Protein AF-A0A916BVR5-F1 (afdb_monomer_lite)

Foldseek 3Di:
DVVVVVVVVVVVVVVVVPPDDPPPPDPQFAAEEEEEELPDDPCQQLVVQQLVVQVVVVVLCVLLVRNYHYAYAFQCDADSNHNHHLVPQPPQPRDDSQLQLSSLLSCLQRPPDDPRHAAEYEYEEQAANHPGPDHPVVDDSLVSLVSSLVSCVVSLYAYEYEHEDHDPPYDPCSNVSRVVSRQVSRVSSVAYYHYDDNPNSYCNVVVVVRSCVSPPPVAPLFLAPLVLQFAACPCSRDVSNHQDPPPQLLVFLLVLLLLLLLLLLLLLVLQVVLVVLVPPPPDCPPVVVVCVVCVVVVVVVVVQCQPFFLLPDPDDDPVVSVVVNVVVLLVVLLLLLLLLLLLPVPQDPPGSNNVLSSVLSSVLLSVLLVQLQVLLQVLCVVVVWDKGKGFDCVLSVVSNVFSVLSVVLVHPPTQRSSNGIHMDTDDDPCVLVSLLRSLVRSLVVLVVLLVVLSVVLVVLVVLLSVLSSPPDDPVSVVSNSVSSSVNSSSSSNNLSSLSNSLVLLRCDPVHSVVSNCVVPVVSSSVSNSVSSSCCCRRRFRSDDGDPVSCVGPVSVVSVVVSVVSSVVSLVSSCVSCVVVVVVVHDDDVVSVVSSVVSVVSVCVVVVSVVVVVVVVVVD

Sequence (619 aa):
MHRRLIVLIAVLVLILNALPTPVFAQEQRGVDVVIILDTSGPMLDGFDKFCVSFPQDMAALQQRGFDLQVTILGITKPYACATDTVRSISGSTVASDSDWGAAISDMAAKQPWRSNSVRLIVPLSNRGPALGDPVDDPGADRDAIKKAIGAAQANRVVVLPVLGASDRSTQPDDRSKLEKLALDLAQATGGQTITLNSNVVDPTQTIFRVIGQVTQVDNSTLMLSIPGAIRTLTCQRDVTKCISLDPGVLITNALVTLLIVSIAGLTTVLFSASRARAQAPAVKIDERVKQALNAGTQKVRRGYRTIFAPGSWTIGAPLIRWLLATALIVVFVGLTALLTAFIDPQFTTTTGRGIAIFLTLFAAIGLVTWLAAWSEVGAARQAKLNAALRVRPLTLVLTLVAVLLTRALNFLPGFLVALFLSYAIFNADDIRKAEQRAALRSLLLLVIIIIAAYLLAIPVDLLLGNLLAQTGSTVAQTGADAAGMAESLILTIYLVALQYAFYTLLPSRFTNGSRLFELNRVLWGVSFGLITFTLLHTAINPTLSGVEVFRLPPVIIIGGLLLVASAVALAMWLRVNDRGWQNDKPQDSRLMLGAIALLMTWVFVCGCAAVYLITQIGK

pLDDT: mean 84.1, std 15.35, range [30.94, 98.62]

Structure (mmCIF, N/CA/C/O backbone):
data_AF-A0A916BVR5-F1
#
_entry.id   AF-A0A916BVR5-F1
#
loop_
_atom_site.group_PDB
_atom_site.id
_atom_site.type_symbol
_atom_site.label_atom_id
_atom_site.label_alt_id
_atom_site.label_comp_id
_atom_site.label_asym_id
_atom_site.label_entity_id
_atom_site.label_seq_id
_atom_site.pdbx_PDB_ins_code
_atom_site.Cartn_x
_atom_site.Cartn_y
_atom_site.Cartn_z
_atom_site.occupancy
_atom_site.B_iso_or_equiv
_atom_site.auth_seq_id
_atom_site.auth_comp_id
_atom_site.auth_asym_id
_atom_site.auth_atom_id
_atom_site.pdbx_PDB_model_num
ATOM 1 N N . MET A 1 1 ? -6.498 20.215 -34.622 1.00 46.22 1 MET A N 1
ATOM 2 C CA . MET A 1 1 ? -6.789 18.952 -33.898 1.00 46.22 1 MET A CA 1
ATOM 3 C C . MET A 1 1 ? -6.880 19.122 -32.371 1.00 46.22 1 MET A C 1
ATOM 5 O O . MET A 1 1 ? -7.751 18.503 -31.781 1.00 46.22 1 MET A O 1
ATOM 9 N N . HIS A 1 2 ? -6.081 19.992 -31.728 1.00 37.88 2 HIS A N 1
ATOM 10 C CA . HIS A 1 2 ? -6.082 20.177 -30.260 1.00 37.88 2 HIS A CA 1
ATOM 11 C C . HIS A 1 2 ? -7.393 20.679 -29.625 1.00 37.88 2 HIS A C 1
ATOM 13 O O . HIS A 1 2 ? -7.785 20.152 -28.591 1.00 37.88 2 HIS A O 1
ATOM 19 N N . ARG A 1 3 ? -8.123 21.618 -30.247 1.00 49.06 3 ARG A N 1
ATOM 20 C CA . ARG A 1 3 ? -9.405 22.099 -29.686 1.00 49.06 3 ARG A CA 1
ATOM 21 C C . ARG A 1 3 ? -10.489 21.017 -29.633 1.00 49.06 3 ARG A C 1
ATOM 23 O O . ARG A 1 3 ? -11.233 20.958 -28.668 1.00 49.06 3 ARG A O 1
ATOM 30 N N . ARG A 1 4 ? -10.551 20.127 -30.631 1.00 49.81 4 ARG A N 1
ATOM 31 C CA . ARG A 1 4 ? -11.582 19.074 -30.691 1.00 49.81 4 ARG A CA 1
ATOM 32 C C . ARG A 1 4 ? -11.367 17.974 -29.647 1.00 49.81 4 ARG A C 1
ATOM 34 O O . ARG A 1 4 ? -12.343 17.430 -29.159 1.00 49.81 4 ARG A O 1
ATOM 41 N N . LEU A 1 5 ? -10.117 17.685 -29.275 1.00 41.81 5 LEU A N 1
ATOM 42 C CA . LEU A 1 5 ? -9.799 16.675 -28.259 1.00 41.81 5 LEU A CA 1
ATOM 43 C C . LEU A 1 5 ? -10.102 17.169 -26.836 1.00 41.81 5 LEU A C 1
ATOM 45 O O . LEU A 1 5 ? -10.652 16.418 -26.043 1.00 41.81 5 LEU A O 1
ATOM 49 N N . ILE A 1 6 ? -9.802 18.439 -26.537 1.00 51.75 6 ILE A N 1
ATOM 50 C CA . ILE A 1 6 ? -10.143 19.056 -25.243 1.00 51.75 6 ILE A CA 1
ATOM 51 C C . ILE A 1 6 ? -11.667 19.116 -25.071 1.00 51.75 6 ILE A C 1
ATOM 53 O O . ILE A 1 6 ? -12.173 18.770 -24.010 1.00 51.75 6 ILE A O 1
ATOM 57 N N . VAL A 1 7 ? -12.399 19.462 -26.137 1.00 61.19 7 VAL A N 1
ATOM 58 C CA . VAL A 1 7 ? -13.870 19.439 -26.138 1.00 61.19 7 VAL A CA 1
ATOM 59 C C . VAL A 1 7 ? -14.406 18.018 -25.952 1.00 61.19 7 VAL A C 1
ATOM 61 O O . VAL A 1 7 ? -15.327 17.831 -25.173 1.00 61.19 7 VAL A O 1
ATOM 64 N N . LEU A 1 8 ? -13.813 17.003 -26.590 1.00 54.91 8 LEU A N 1
ATOM 65 C CA . LEU A 1 8 ? -14.253 15.613 -26.427 1.00 54.91 8 LEU A CA 1
ATOM 66 C C . LEU A 1 8 ? -14.047 15.097 -24.993 1.00 54.91 8 LEU A C 1
ATOM 68 O O . LEU A 1 8 ? -14.920 14.421 -24.464 1.00 54.91 8 LEU A O 1
ATOM 72 N N . ILE A 1 9 ? -12.920 15.436 -24.355 1.00 46.88 9 ILE A N 1
ATOM 73 C CA . ILE A 1 9 ? -12.647 15.074 -22.954 1.00 46.88 9 ILE A CA 1
ATOM 74 C C . ILE A 1 9 ? -13.616 15.805 -22.020 1.00 46.88 9 ILE A C 1
ATOM 76 O O . ILE A 1 9 ? -14.201 15.172 -21.147 1.00 46.88 9 ILE A O 1
ATOM 80 N N . ALA A 1 10 ? -13.844 17.104 -22.233 1.00 56.38 10 ALA A N 1
ATOM 81 C CA . ALA A 1 10 ? -14.807 17.871 -21.445 1.00 56.38 10 ALA A CA 1
ATOM 82 C C . ALA A 1 10 ? -16.236 17.316 -21.587 1.00 56.38 10 ALA A C 1
ATOM 84 O O . ALA A 1 10 ? -16.938 17.176 -20.591 1.00 56.38 10 ALA A O 1
ATOM 85 N N . VAL A 1 11 ? -16.643 16.935 -22.803 1.00 57.44 11 VAL A N 1
ATOM 86 C CA . VAL A 1 11 ? -17.954 16.327 -23.085 1.00 57.44 11 VAL A CA 1
ATOM 87 C C . VAL A 1 11 ? -18.068 14.931 -22.474 1.00 57.44 11 VAL A C 1
ATOM 89 O O . VAL A 1 11 ? -19.105 14.614 -21.909 1.00 57.44 11 VAL A O 1
ATOM 92 N N . LEU A 1 12 ? -17.020 14.104 -22.522 1.00 45.75 12 LEU A N 1
ATOM 93 C CA . LEU A 1 12 ? -17.037 12.776 -21.903 1.00 45.75 12 LEU A CA 1
ATOM 94 C C . LEU A 1 12 ? -17.127 12.868 -20.371 1.00 45.75 12 LEU A C 1
ATOM 96 O O . LEU A 1 12 ? -17.877 12.111 -19.766 1.00 45.75 12 LEU A O 1
ATOM 100 N N . VAL A 1 13 ? -16.420 13.824 -19.756 1.00 47.72 13 VAL A N 1
ATOM 101 C CA . VAL A 1 13 ? -16.535 14.120 -18.317 1.00 47.72 13 VAL A CA 1
ATOM 102 C C . VAL A 1 13 ? -17.942 14.621 -17.975 1.00 47.72 13 VAL A C 1
ATOM 104 O O . VAL A 1 13 ? -18.523 14.173 -16.994 1.00 47.72 13 VAL A O 1
ATOM 107 N N . LEU A 1 14 ? -18.535 15.484 -18.806 1.00 49.72 14 LEU A N 1
ATOM 108 C CA . LEU A 1 14 ? -19.919 15.948 -18.639 1.00 49.72 14 LEU A CA 1
ATOM 109 C C . LEU A 1 14 ? -20.949 14.817 -18.781 1.00 49.72 14 LEU A C 1
ATOM 111 O O . LEU A 1 14 ? -21.878 14.758 -17.987 1.00 49.72 14 LEU A O 1
ATOM 115 N N . ILE A 1 15 ? -20.778 13.903 -19.742 1.00 46.78 15 ILE A N 1
ATOM 116 C CA . ILE A 1 15 ? -21.681 12.758 -19.948 1.00 46.78 15 ILE A CA 1
ATOM 117 C C . ILE A 1 15 ? -21.559 11.750 -18.800 1.00 46.78 15 ILE A C 1
ATOM 119 O O . ILE A 1 15 ? -22.574 11.250 -18.327 1.00 46.78 15 ILE A O 1
ATOM 123 N N . LEU A 1 16 ? -20.344 11.480 -18.314 1.00 41.22 16 LEU A N 1
ATOM 124 C CA . LEU A 1 16 ? -20.127 10.597 -17.162 1.00 41.22 16 LEU A CA 1
ATOM 125 C C . LEU A 1 16 ? -20.703 11.182 -15.864 1.00 41.22 16 LEU A C 1
ATOM 127 O O . LEU A 1 16 ? -21.208 10.423 -15.046 1.00 41.22 16 LEU A O 1
ATOM 131 N N . ASN A 1 17 ? -20.698 12.510 -15.711 1.00 41.91 17 ASN A N 1
ATOM 132 C CA . ASN A 1 17 ? -21.353 13.205 -14.597 1.00 41.91 17 ASN A CA 1
ATOM 133 C C . ASN A 1 17 ? -22.884 13.311 -14.746 1.00 41.91 17 ASN A C 1
ATOM 135 O O . ASN A 1 17 ? -23.567 13.588 -13.766 1.00 41.91 17 ASN A O 1
ATOM 139 N N . ALA A 1 18 ? -23.424 13.130 -15.956 1.00 40.94 18 ALA A N 1
ATOM 140 C CA . ALA A 1 18 ? -24.857 13.233 -16.241 1.00 40.94 18 ALA A CA 1
ATOM 141 C C . ALA A 1 18 ? -25.594 11.883 -16.190 1.00 40.94 18 ALA A C 1
ATOM 143 O O . ALA A 1 18 ? -26.818 11.854 -16.318 1.00 40.94 18 ALA A O 1
ATOM 144 N N . LEU A 1 19 ? -24.878 10.766 -16.020 1.00 33.81 19 LEU A N 1
ATOM 145 C CA . LEU A 1 19 ? -25.512 9.474 -15.776 1.00 33.81 19 LEU A CA 1
ATOM 146 C C . LEU A 1 19 ? -26.128 9.493 -14.367 1.00 33.81 19 LEU A C 1
ATOM 148 O O . LEU A 1 19 ? -25.390 9.691 -13.402 1.00 33.81 19 LEU A O 1
ATOM 152 N N . PRO A 1 20 ? -27.452 9.295 -14.221 1.00 33.44 20 PRO A N 1
ATOM 153 C CA . PRO A 1 20 ? -28.073 9.218 -12.909 1.00 33.44 20 PRO A CA 1
ATOM 154 C C . PRO A 1 20 ? -27.482 8.020 -12.169 1.00 33.44 20 PRO A C 1
ATOM 156 O O . PRO A 1 20 ? -27.618 6.873 -12.604 1.00 33.44 20 PRO A O 1
ATOM 159 N N . THR A 1 21 ? -26.794 8.284 -11.062 1.00 36.00 21 THR A N 1
ATOM 160 C CA . THR A 1 21 ? -26.420 7.228 -10.131 1.00 36.00 21 THR A CA 1
ATOM 161 C C . THR A 1 21 ? -27.714 6.635 -9.573 1.00 36.00 21 THR A C 1
ATOM 163 O O . THR A 1 21 ? -28.621 7.386 -9.202 1.00 36.00 21 THR A O 1
ATOM 166 N N . PRO A 1 22 ? -27.872 5.300 -9.545 1.00 33.41 22 PRO A N 1
ATOM 167 C CA . PRO A 1 22 ? -28.995 4.703 -8.845 1.00 33.41 22 PRO A CA 1
ATOM 168 C C . PRO A 1 22 ? -28.894 5.119 -7.375 1.00 33.41 22 PRO A C 1
ATOM 170 O O . PRO A 1 22 ? -27.985 4.701 -6.660 1.00 33.41 22 PRO A O 1
ATOM 173 N N . VAL A 1 23 ? -29.806 5.992 -6.947 1.00 30.94 23 VAL A N 1
ATOM 174 C CA . VAL A 1 23 ? -29.955 6.392 -5.550 1.00 30.94 23 VAL A CA 1
ATOM 175 C C . VAL A 1 23 ? -30.571 5.202 -4.828 1.00 30.94 23 VAL A C 1
ATOM 177 O O . VAL A 1 23 ? -31.789 5.055 -4.749 1.00 30.94 23 VAL A O 1
ATOM 180 N N . PHE A 1 24 ? -29.724 4.296 -4.349 1.00 32.06 24 PHE A N 1
ATOM 181 C CA . PHE A 1 24 ? -30.147 3.313 -3.368 1.00 32.06 24 PHE A CA 1
ATOM 182 C C . PHE A 1 24 ? -30.339 4.067 -2.053 1.00 32.06 24 PHE A C 1
ATOM 184 O O . PHE A 1 24 ? -29.370 4.481 -1.421 1.00 32.06 24 PHE A O 1
ATOM 191 N N . ALA A 1 25 ? -31.596 4.304 -1.676 1.00 35.66 25 ALA A N 1
ATOM 192 C CA . ALA A 1 25 ? -31.949 4.811 -0.358 1.00 35.66 25 ALA A CA 1
ATOM 193 C C . ALA A 1 25 ? -31.518 3.766 0.680 1.00 35.66 25 ALA A C 1
ATOM 195 O O . ALA A 1 25 ? -32.227 2.800 0.953 1.00 35.66 25 ALA A O 1
ATOM 196 N N . GLN A 1 26 ? -30.297 3.910 1.180 1.00 43.19 26 GLN A N 1
ATOM 197 C CA . GLN A 1 26 ? -29.759 3.050 2.212 1.00 43.19 26 GLN A CA 1
ATOM 198 C C . GLN A 1 26 ? -30.376 3.479 3.539 1.00 43.19 26 GLN A C 1
ATOM 200 O O . GLN A 1 26 ? -30.243 4.628 3.957 1.00 43.19 26 GLN A O 1
ATOM 205 N N . GLU A 1 27 ? -31.083 2.557 4.183 1.00 47.97 27 GLU A N 1
ATOM 206 C CA . GLU A 1 27 ? -31.614 2.751 5.525 1.00 47.97 27 GLU A CA 1
ATOM 207 C C . GLU A 1 27 ? -30.414 2.930 6.472 1.00 47.97 27 GLU A C 1
ATOM 209 O O . GLU A 1 27 ? -29.692 1.975 6.765 1.00 47.97 27 GLU A O 1
ATOM 214 N N . GLN A 1 28 ? -30.122 4.175 6.861 1.00 57.38 28 GLN A N 1
ATOM 215 C CA . GLN A 1 28 ? -29.054 4.490 7.808 1.00 57.38 28 GLN A CA 1
ATOM 216 C C . GLN A 1 28 ? -29.416 3.864 9.158 1.00 57.38 28 GLN A C 1
ATOM 218 O O . GLN A 1 28 ? -30.222 4.407 9.909 1.00 57.38 28 GLN A O 1
ATOM 223 N N . ARG A 1 29 ? -28.853 2.690 9.455 1.00 77.50 29 ARG A N 1
ATOM 224 C CA . ARG A 1 29 ? -28.929 2.108 10.795 1.00 77.50 29 ARG A CA 1
ATOM 225 C C . ARG A 1 29 ? -27.897 2.790 11.679 1.00 77.50 29 ARG A C 1
ATOM 227 O O . ARG A 1 29 ? -26.716 2.811 11.330 1.00 77.50 29 ARG A O 1
ATOM 234 N N . GLY A 1 30 ? -28.345 3.320 12.813 1.00 90.31 30 GLY A N 1
ATOM 235 C CA . GLY A 1 30 ? -27.453 3.833 13.847 1.00 90.31 30 GLY A CA 1
ATOM 236 C C . GLY A 1 30 ? -26.538 2.739 14.393 1.00 90.31 30 GLY A C 1
ATOM 237 O O . GLY A 1 30 ? -26.770 1.545 14.196 1.00 90.31 30 GLY A O 1
ATOM 238 N N . VAL A 1 31 ? -25.489 3.127 15.099 1.00 93.38 31 VAL A N 1
ATOM 239 C CA . VAL A 1 31 ? -24.563 2.207 15.757 1.00 93.38 31 VAL A CA 1
ATOM 240 C C . VAL A 1 31 ? -24.502 2.568 17.230 1.00 93.38 31 VAL A C 1
ATOM 242 O O . VAL A 1 31 ? -24.190 3.704 17.577 1.00 93.38 31 VAL A O 1
ATOM 245 N N . ASP A 1 32 ? -24.776 1.595 18.089 1.00 96.56 32 ASP A N 1
ATOM 246 C CA . ASP A 1 32 ? -24.641 1.715 19.535 1.00 96.56 32 ASP A CA 1
ATOM 247 C C . ASP A 1 32 ? -23.455 0.873 19.980 1.00 96.56 32 ASP A C 1
ATOM 249 O O . ASP A 1 32 ? -23.413 -0.332 19.735 1.00 96.56 32 ASP A O 1
ATOM 253 N N . VAL A 1 33 ? -22.489 1.500 20.640 1.00 96.38 33 VAL A N 1
ATOM 254 C CA . VAL A 1 33 ? -21.270 0.847 21.112 1.00 96.38 33 VAL A CA 1
ATOM 255 C C . VAL A 1 33 ? -21.173 1.007 22.619 1.00 96.38 33 VAL A C 1
ATOM 257 O O . VAL A 1 33 ? -21.177 2.121 23.133 1.00 96.38 33 VAL A O 1
ATOM 260 N N . VAL A 1 34 ? -21.033 -0.101 23.334 1.00 97.81 34 VAL A N 1
ATOM 261 C CA . VAL A 1 34 ? -20.683 -0.102 24.754 1.00 97.81 34 VAL A CA 1
ATOM 262 C C . VAL A 1 34 ? -19.251 -0.591 24.895 1.00 97.81 34 VAL A C 1
ATOM 264 O O . VAL A 1 34 ? -18.936 -1.727 24.546 1.00 97.81 34 VAL A O 1
ATOM 267 N N . ILE A 1 35 ? -18.375 0.263 25.407 1.00 97.31 35 ILE A N 1
ATOM 268 C CA . ILE A 1 35 ? -16.981 -0.064 25.692 1.00 97.31 35 ILE A CA 1
ATOM 269 C C . ILE A 1 35 ? -16.868 -0.361 27.181 1.00 97.31 35 ILE A C 1
ATOM 271 O O . ILE A 1 35 ? -17.238 0.471 28.007 1.00 97.31 35 ILE A O 1
ATOM 275 N N . ILE A 1 36 ? -16.377 -1.553 27.512 1.00 97.88 36 ILE A N 1
ATOM 276 C CA . ILE A 1 36 ? -16.232 -2.018 28.893 1.00 97.88 36 ILE A CA 1
ATOM 277 C C . ILE A 1 36 ? -14.740 -2.073 29.211 1.00 97.88 36 ILE A C 1
ATOM 279 O O . ILE A 1 36 ? -14.000 -2.799 28.553 1.00 97.88 36 ILE A O 1
ATOM 283 N N . LEU A 1 37 ? -14.303 -1.306 30.205 1.00 96.62 37 LEU A N 1
ATOM 284 C CA . LEU A 1 37 ? -12.906 -1.204 30.615 1.00 96.62 37 LEU A CA 1
ATOM 285 C C . LEU A 1 37 ? -12.643 -2.081 31.840 1.00 96.62 37 LEU A C 1
ATOM 287 O O . LEU A 1 37 ? -13.233 -1.860 32.901 1.00 96.62 37 LEU A O 1
ATOM 291 N N . ASP A 1 38 ? -11.731 -3.040 31.702 1.00 94.75 38 ASP A N 1
ATOM 292 C CA . ASP A 1 38 ? -11.146 -3.767 32.828 1.00 94.75 38 ASP A CA 1
ATOM 293 C C . ASP A 1 38 ? -10.288 -2.827 33.670 1.00 94.75 38 ASP A C 1
ATOM 295 O O . ASP A 1 38 ? -9.142 -2.527 33.344 1.00 94.75 38 ASP A O 1
ATOM 299 N N . THR A 1 39 ? -10.857 -2.346 34.769 1.00 93.25 39 THR A N 1
ATOM 300 C CA . THR A 1 39 ? -10.206 -1.379 35.657 1.00 93.25 39 THR A CA 1
ATOM 301 C C . THR A 1 39 ? -9.224 -2.026 36.635 1.00 93.25 39 THR A C 1
ATOM 303 O O . THR A 1 39 ? -8.924 -1.440 37.679 1.00 93.25 39 THR A O 1
ATOM 306 N N . SER A 1 40 ? -8.739 -3.233 36.336 1.00 88.94 40 SER A N 1
ATOM 307 C CA . SER A 1 40 ? -7.745 -3.940 37.134 1.00 88.94 40 SER A CA 1
ATOM 308 C C . SER A 1 40 ? -6.342 -3.891 36.514 1.00 88.94 40 SER A C 1
ATOM 310 O O . SER A 1 40 ? -6.147 -3.804 35.301 1.00 88.94 40 SER A O 1
ATOM 312 N N . GLY A 1 41 ? -5.330 -3.974 37.382 1.00 81.56 41 GLY A N 1
ATOM 313 C CA . GLY A 1 41 ? -3.960 -4.286 36.979 1.00 81.56 41 GLY A CA 1
ATOM 314 C C . GLY A 1 41 ? -3.292 -3.270 36.029 1.00 81.56 41 GLY A C 1
ATOM 315 O O . GLY A 1 41 ? -3.555 -2.072 36.110 1.00 81.56 41 GLY A O 1
ATOM 316 N N . PRO A 1 42 ? -2.365 -3.728 35.165 1.00 74.69 42 PRO A N 1
ATOM 317 C CA . PRO A 1 42 ? -1.494 -2.865 34.358 1.00 74.69 42 PRO A CA 1
ATOM 318 C C . PRO A 1 42 ? -2.143 -2.293 33.083 1.00 74.69 42 PRO A C 1
ATOM 320 O O . PRO A 1 42 ? -1.473 -1.601 32.321 1.00 74.69 42 PRO A O 1
ATOM 323 N N . MET A 1 43 ? -3.429 -2.558 32.824 1.00 79.06 43 MET A N 1
ATOM 324 C CA . MET A 1 43 ? -4.139 -2.037 31.642 1.00 79.06 43 MET A CA 1
ATOM 325 C C . MET A 1 43 ? -4.386 -0.520 31.694 1.00 79.06 43 MET A C 1
ATOM 327 O O . MET A 1 43 ? -4.634 0.099 30.657 1.00 79.06 43 MET A O 1
ATOM 331 N N . LEU A 1 44 ? -4.277 0.083 32.880 1.00 82.31 44 LEU A N 1
ATOM 332 C CA . LEU A 1 44 ? -4.597 1.491 33.127 1.00 82.31 44 LEU A CA 1
ATOM 333 C C . LEU A 1 44 ? -3.732 2.455 32.293 1.00 82.31 44 LEU A C 1
ATOM 335 O O . LEU A 1 44 ? -4.263 3.386 31.691 1.00 82.31 44 LEU A O 1
ATOM 339 N N . ASP A 1 45 ? -2.435 2.175 32.130 1.00 76.62 45 ASP A N 1
ATOM 340 C CA . ASP A 1 45 ? -1.533 3.032 31.340 1.00 76.62 45 ASP A CA 1
ATOM 341 C C . ASP A 1 45 ? -1.961 3.127 29.861 1.00 76.62 45 ASP A C 1
ATOM 343 O O . ASP A 1 45 ? -1.834 4.174 29.219 1.00 76.62 45 ASP A O 1
ATOM 347 N N . GLY A 1 46 ? -2.487 2.030 29.302 1.00 77.25 46 GLY A N 1
ATOM 348 C CA . GLY A 1 46 ? -3.041 2.012 27.946 1.00 77.25 46 GLY A CA 1
ATOM 349 C C . GLY A 1 46 ? -4.372 2.761 27.849 1.00 77.25 46 GLY A C 1
ATOM 350 O O . GLY A 1 46 ? -4.689 3.346 26.809 1.00 77.25 46 GLY A O 1
ATOM 351 N N . PHE A 1 47 ? -5.140 2.787 28.940 1.00 87.12 47 PHE A N 1
ATOM 352 C CA . PHE A 1 47 ? -6.414 3.492 28.998 1.00 87.12 47 PHE A CA 1
ATOM 353 C C . PHE A 1 47 ? -6.262 5.003 29.053 1.00 87.12 47 PHE A C 1
ATOM 355 O O . PHE A 1 47 ? -7.120 5.686 28.510 1.00 87.12 47 PHE A O 1
ATOM 362 N N . ASP A 1 48 ? -5.187 5.546 29.620 1.00 87.94 48 ASP A N 1
ATOM 363 C CA . ASP A 1 48 ? -4.990 7.000 29.647 1.00 87.94 48 ASP A CA 1
ATOM 364 C C . ASP A 1 48 ? -4.950 7.593 28.237 1.00 87.94 48 ASP A C 1
ATOM 366 O O . ASP A 1 48 ? -5.612 8.591 27.949 1.00 87.94 48 ASP A O 1
ATOM 370 N N . LYS A 1 49 ? -4.232 6.942 27.315 1.00 85.31 49 LYS A N 1
ATOM 371 C CA . LYS A 1 49 ? -4.175 7.398 25.920 1.00 85.31 49 LYS A CA 1
ATOM 372 C C . LYS A 1 49 ? -5.489 7.172 25.193 1.00 85.31 49 LYS A C 1
ATOM 374 O O . LYS A 1 49 ? -5.964 8.092 24.533 1.00 85.31 49 LYS A O 1
ATOM 379 N N . PHE A 1 50 ? -6.089 5.995 25.372 1.00 90.31 50 PHE A N 1
ATOM 380 C CA . PHE A 1 50 ? -7.414 5.686 24.839 1.00 90.31 50 PHE A CA 1
ATOM 381 C C . PHE A 1 50 ? -8.454 6.731 25.271 1.00 90.31 50 PHE A C 1
ATOM 383 O O . PHE A 1 50 ? -9.196 7.256 24.449 1.00 90.31 50 PHE A O 1
ATOM 390 N N . CYS A 1 51 ? -8.477 7.086 26.554 1.00 93.38 51 CYS A N 1
ATOM 391 C CA . CYS A 1 51 ? -9.426 8.034 27.123 1.00 93.38 51 CYS A CA 1
ATOM 392 C C . CYS A 1 51 ? -9.236 9.467 26.619 1.00 93.38 51 CYS A C 1
ATOM 394 O O . CYS A 1 51 ? -10.189 10.244 26.636 1.00 93.38 51 CYS A O 1
ATOM 396 N N . VAL A 1 52 ? -8.035 9.821 26.158 1.00 88.56 52 VAL A N 1
ATOM 397 C CA . VAL A 1 52 ? -7.773 11.114 25.519 1.00 88.56 52 VAL A CA 1
ATOM 398 C C . VAL A 1 52 ? -8.172 11.089 24.042 1.00 88.56 52 VAL A C 1
ATOM 400 O O . VAL A 1 52 ? -8.837 12.019 23.584 1.00 88.56 52 VAL A O 1
ATOM 403 N N . SER A 1 53 ? -7.786 10.052 23.292 1.00 83.81 53 SER A N 1
ATOM 404 C CA . SER A 1 53 ? -7.975 10.003 21.835 1.00 83.81 53 SER A CA 1
ATOM 405 C C . SER A 1 53 ? -9.390 9.599 21.421 1.00 83.81 53 SER A C 1
ATOM 407 O O . SER A 1 53 ? -9.968 10.209 20.520 1.00 83.81 53 SER A O 1
ATOM 409 N N . PHE A 1 54 ? -9.988 8.616 22.096 1.00 88.75 54 PHE A N 1
ATOM 410 C CA . PHE A 1 54 ? -11.255 8.026 21.676 1.00 88.75 54 PHE A CA 1
ATOM 411 C C . PHE A 1 54 ? -12.423 9.027 21.661 1.00 88.75 54 PHE A C 1
ATOM 413 O O . PHE A 1 54 ? -13.117 9.091 20.644 1.00 88.75 54 PHE A O 1
ATOM 420 N N . PRO A 1 55 ? -12.658 9.858 22.702 1.00 88.75 55 PRO A N 1
ATOM 421 C CA . PRO A 1 55 ? -13.748 10.835 22.668 1.00 88.75 55 PRO A CA 1
ATOM 422 C C . PRO A 1 55 ? -13.567 11.900 21.581 1.00 88.75 55 PRO A C 1
ATOM 424 O O . PRO A 1 55 ? -14.555 12.352 21.003 1.00 88.75 55 PRO A O 1
ATOM 427 N N . GLN A 1 56 ? -12.321 12.284 21.276 1.00 81.25 56 GLN A N 1
ATOM 428 C CA . GLN A 1 56 ? -12.012 13.253 20.219 1.00 81.25 56 GLN A CA 1
ATOM 429 C C . GLN A 1 56 ? -12.347 12.679 18.839 1.00 81.25 56 GLN A C 1
ATOM 431 O O . GLN A 1 56 ? -13.065 13.311 18.062 1.00 81.25 56 GLN A O 1
ATOM 436 N N . ASP A 1 57 ? -11.891 11.455 18.566 1.00 77.81 57 ASP A N 1
ATOM 437 C CA . ASP A 1 57 ? -12.164 10.750 17.313 1.00 77.81 57 ASP A CA 1
ATOM 438 C C . ASP A 1 57 ? -13.667 10.438 17.161 1.00 77.81 57 ASP A C 1
ATOM 440 O O . ASP A 1 57 ? -14.238 10.614 16.083 1.00 77.81 57 ASP A O 1
ATOM 444 N N . MET A 1 58 ? -14.347 10.059 18.249 1.00 85.62 58 MET A N 1
ATOM 445 C CA . MET A 1 58 ? -15.798 9.851 18.270 1.00 85.62 58 MET A CA 1
ATOM 446 C C . MET A 1 58 ? -16.558 11.143 17.953 1.00 85.62 58 MET A C 1
ATOM 448 O O . MET A 1 58 ? -17.439 11.131 17.092 1.00 85.62 58 MET A O 1
ATOM 452 N N . ALA A 1 59 ? -16.221 12.257 18.609 1.00 76.69 59 ALA A N 1
ATOM 453 C CA . ALA A 1 59 ? -16.849 13.548 18.343 1.00 76.69 59 ALA A CA 1
ATOM 454 C C . ALA A 1 59 ? -16.634 13.970 16.883 1.00 76.69 59 ALA A C 1
ATOM 456 O O . ALA A 1 59 ? -17.565 14.447 16.235 1.00 76.69 59 ALA A O 1
ATOM 457 N N . ALA A 1 60 ? -15.442 13.722 16.331 1.00 64.25 60 ALA A N 1
ATOM 458 C CA . ALA A 1 60 ? -15.157 13.970 14.924 1.00 64.25 60 ALA A CA 1
ATOM 459 C C . ALA A 1 60 ? -16.021 13.106 13.986 1.00 64.25 60 ALA A C 1
ATOM 461 O O . ALA A 1 60 ? -16.440 13.592 12.937 1.00 64.25 60 ALA A O 1
ATOM 462 N N . LEU A 1 61 ? -16.322 11.851 14.340 1.00 68.88 61 LEU A N 1
ATOM 463 C CA . LEU A 1 61 ? -17.243 10.999 13.577 1.00 68.88 61 LEU A CA 1
ATOM 464 C C . LEU A 1 61 ? -18.698 11.475 13.693 1.00 68.88 61 LEU A C 1
ATOM 466 O O . LEU A 1 61 ? -19.381 11.596 12.677 1.00 68.88 61 LEU A O 1
ATOM 470 N N . GLN A 1 62 ? -19.166 11.815 14.892 1.00 78.88 62 GLN A N 1
ATOM 471 C CA . GLN A 1 62 ? -20.523 12.335 15.101 1.00 78.88 62 GLN A CA 1
ATOM 472 C C . GLN A 1 62 ? -20.746 13.662 14.360 1.00 78.88 62 GLN A C 1
ATOM 474 O O . GLN A 1 62 ? -21.761 13.839 13.690 1.00 78.88 62 GLN A O 1
ATOM 479 N N . GLN A 1 63 ? -19.759 14.565 14.378 1.00 66.06 63 GLN A N 1
ATOM 480 C CA . GLN A 1 63 ? -19.778 15.816 13.606 1.00 66.06 63 GLN A CA 1
ATOM 481 C C . GLN A 1 63 ? -19.845 15.592 12.087 1.00 66.06 63 GLN A C 1
ATOM 483 O O . GLN A 1 63 ? -20.253 16.486 11.352 1.00 66.06 63 GLN A O 1
ATOM 488 N N . ARG A 1 64 ? -19.471 14.400 11.605 1.00 51.66 64 ARG A N 1
ATOM 489 C CA . ARG A 1 64 ? -19.573 13.994 10.192 1.00 51.66 64 ARG A CA 1
ATOM 490 C C . ARG A 1 64 ? -20.882 13.274 9.865 1.00 51.66 64 ARG A C 1
ATOM 492 O O . ARG A 1 64 ? -21.000 12.704 8.784 1.00 51.66 64 ARG A O 1
ATOM 499 N N . GLY A 1 65 ? -21.838 13.257 10.793 1.00 66.50 65 GLY A N 1
ATOM 500 C CA . GLY A 1 65 ? -23.152 12.649 10.594 1.00 66.50 65 GLY A CA 1
ATOM 501 C C . GLY A 1 65 ? -23.192 11.135 10.745 1.00 66.50 65 GLY A C 1
ATOM 502 O O . GLY A 1 65 ? -24.203 10.533 10.393 1.00 66.50 65 GLY A O 1
ATOM 503 N N . PHE A 1 66 ? -22.132 10.503 11.262 1.00 70.31 66 PHE A N 1
ATOM 504 C CA . PHE A 1 66 ? -22.241 9.108 11.677 1.00 70.31 66 PHE A CA 1
ATOM 505 C C . PHE A 1 66 ? -23.168 9.032 12.888 1.00 70.31 66 PHE A C 1
ATOM 507 O O . PHE A 1 66 ? -22.880 9.628 13.928 1.00 70.31 66 PHE A O 1
ATOM 514 N N . ASP A 1 67 ? -24.260 8.281 12.753 1.00 86.19 67 ASP A N 1
ATOM 515 C CA . ASP A 1 67 ? -25.209 8.042 13.837 1.00 86.19 67 ASP A CA 1
ATOM 516 C C . ASP A 1 67 ? -24.648 7.032 14.854 1.00 86.19 67 ASP A C 1
ATOM 518 O O . ASP A 1 67 ? -25.094 5.890 14.966 1.00 86.19 67 ASP A O 1
ATOM 522 N N . LEU A 1 68 ? -23.599 7.448 15.558 1.00 90.88 68 LEU A N 1
ATOM 523 C CA . LEU A 1 68 ? -22.833 6.641 16.496 1.00 90.88 68 LEU A CA 1
ATOM 524 C C . LEU A 1 68 ? -23.110 7.106 17.927 1.00 90.88 68 LEU A C 1
ATOM 526 O O . LEU A 1 68 ? -22.819 8.250 18.276 1.00 90.88 68 LEU A O 1
ATOM 530 N N . GLN A 1 69 ? -23.604 6.209 18.774 1.00 95.62 69 GLN A N 1
ATOM 531 C CA . GLN A 1 69 ? -23.736 6.427 20.210 1.00 95.62 69 GLN A CA 1
ATOM 532 C C . GLN A 1 69 ? -22.760 5.509 20.940 1.00 95.62 69 GLN A C 1
ATOM 534 O O . GLN A 1 69 ? -22.863 4.290 20.831 1.00 95.62 69 GLN A O 1
ATOM 539 N N . VAL A 1 70 ? -21.813 6.083 21.685 1.00 95.62 70 VAL A N 1
ATOM 540 C CA . VAL A 1 70 ? -20.862 5.303 22.487 1.00 95.62 70 VAL A CA 1
ATOM 541 C C . VAL A 1 70 ? -21.100 5.537 23.971 1.00 95.62 70 VAL A C 1
ATOM 543 O O . VAL A 1 70 ? -21.277 6.670 24.413 1.00 95.62 70 VAL A O 1
ATOM 546 N N . THR A 1 71 ? -21.092 4.462 24.747 1.00 97.12 71 THR A N 1
ATOM 547 C CA . THR A 1 71 ? -21.076 4.484 26.211 1.00 97.12 71 THR A CA 1
ATOM 548 C C . THR A 1 71 ? -19.807 3.786 26.680 1.00 97.12 71 THR A C 1
ATOM 550 O O . THR A 1 71 ? -19.545 2.662 26.263 1.00 97.12 71 THR A O 1
ATOM 553 N N . ILE A 1 72 ? -19.013 4.441 27.525 1.00 97.12 72 ILE A N 1
ATOM 554 C CA . ILE A 1 72 ? -17.784 3.869 28.086 1.00 97.12 72 ILE A CA 1
ATOM 555 C C . ILE A 1 72 ? -18.010 3.645 29.579 1.00 97.12 72 ILE A C 1
ATOM 557 O O . ILE A 1 72 ? -18.371 4.575 30.297 1.00 97.12 72 ILE A O 1
ATOM 561 N N . LEU A 1 73 ? -17.814 2.410 30.032 1.00 97.88 73 LEU A N 1
ATOM 562 C CA . LEU A 1 73 ? -18.054 1.984 31.407 1.00 97.88 73 LEU A CA 1
ATOM 563 C C . LEU A 1 73 ? -16.823 1.263 31.942 1.00 97.88 73 LEU A C 1
ATOM 565 O O . LEU A 1 73 ? -16.252 0.420 31.254 1.00 97.88 73 LEU A O 1
ATOM 569 N N . GLY A 1 74 ? -16.445 1.541 33.185 1.00 97.75 74 GLY A N 1
ATOM 570 C CA . GLY A 1 74 ? -15.571 0.628 33.919 1.00 97.75 74 GLY A CA 1
ATOM 571 C C . GLY A 1 74 ? -16.357 -0.590 34.407 1.00 97.75 74 GLY A C 1
ATOM 572 O O . GLY A 1 74 ? -17.581 -0.541 34.526 1.00 97.75 74 GLY A O 1
ATOM 573 N N . ILE A 1 75 ? -15.696 -1.708 34.699 1.00 97.31 75 ILE A N 1
ATOM 574 C CA . ILE A 1 75 ? -16.408 -2.896 35.201 1.00 97.31 75 ILE A CA 1
ATOM 575 C C . ILE A 1 75 ? -16.991 -2.623 36.602 1.00 97.31 75 ILE A C 1
ATOM 577 O O . ILE A 1 75 ? -18.210 -2.664 36.789 1.00 97.31 75 ILE A O 1
ATOM 581 N N . THR A 1 76 ? -16.152 -2.257 37.573 1.00 96.69 76 THR A N 1
ATOM 582 C CA . THR A 1 76 ? -16.561 -1.951 38.965 1.00 96.69 76 THR A CA 1
ATOM 583 C C . THR A 1 76 ? -16.170 -0.561 39.444 1.00 96.69 76 THR A C 1
ATOM 585 O O . THR A 1 76 ? -16.760 -0.080 40.413 1.00 96.69 76 THR A O 1
ATOM 588 N N . LYS A 1 77 ? -15.167 0.066 38.821 1.00 96.19 77 LYS A N 1
ATOM 589 C CA . LYS A 1 77 ? -14.636 1.378 39.200 1.00 96.19 77 LYS A CA 1
ATOM 590 C C . LYS A 1 77 ? -14.718 2.332 38.013 1.00 96.19 77 LYS A C 1
ATOM 592 O O . LYS A 1 77 ? -14.546 1.883 36.884 1.00 96.19 77 LYS A O 1
ATOM 597 N N . PRO A 1 78 ? -14.974 3.628 38.237 1.00 95.81 78 PRO A N 1
ATOM 598 C CA . PRO A 1 78 ? -14.877 4.611 37.171 1.00 95.81 78 PRO A CA 1
ATOM 599 C C . PRO A 1 78 ? -13.419 4.792 36.721 1.00 95.81 78 PRO A C 1
ATOM 601 O O . PRO A 1 78 ? -12.477 4.466 37.448 1.00 95.81 78 PRO A O 1
ATOM 604 N N . TYR A 1 79 ? -13.242 5.351 35.528 1.00 94.62 79 TYR A N 1
ATOM 605 C CA . TYR A 1 79 ? -11.950 5.717 34.948 1.00 94.62 79 TYR A CA 1
ATOM 606 C C . TYR A 1 79 ? -12.032 7.078 34.239 1.00 94.62 79 TYR A C 1
ATOM 608 O O . TYR A 1 79 ? -13.119 7.633 34.093 1.00 94.62 79 TYR A O 1
ATOM 616 N N . ALA A 1 80 ? -10.903 7.625 33.775 1.00 93.19 80 ALA A N 1
ATOM 617 C CA . ALA A 1 80 ? -10.823 8.987 33.230 1.00 93.19 80 ALA A CA 1
ATOM 618 C C . ALA A 1 80 ? -11.874 9.304 32.141 1.00 93.19 80 ALA A C 1
ATOM 620 O O . ALA A 1 80 ? -12.428 10.400 32.130 1.00 93.19 80 ALA A O 1
ATOM 621 N N . CYS A 1 81 ? -12.180 8.346 31.258 1.00 94.00 81 CYS A N 1
ATOM 622 C CA . CYS A 1 81 ? -13.228 8.461 30.234 1.00 94.00 81 CYS A CA 1
ATOM 623 C C . CYS A 1 81 ? -14.494 7.635 30.520 1.00 94.00 81 CYS A C 1
ATOM 625 O O . CYS A 1 81 ? -15.385 7.580 29.675 1.00 94.00 81 CYS A O 1
ATOM 627 N N . ALA A 1 82 ? -14.581 6.992 31.686 1.00 95.56 82 ALA A N 1
ATOM 628 C CA . ALA A 1 82 ? -15.681 6.120 32.079 1.00 95.56 82 ALA A CA 1
ATOM 629 C C . ALA A 1 82 ? -16.212 6.550 33.450 1.00 95.56 82 ALA A C 1
ATOM 631 O O . ALA A 1 82 ? -15.760 6.070 34.486 1.00 95.56 82 ALA A O 1
ATOM 632 N N . THR A 1 83 ? -17.148 7.495 33.468 1.00 95.19 83 THR A N 1
ATOM 633 C CA . THR A 1 83 ? -17.689 8.052 34.720 1.00 95.19 83 THR A CA 1
ATOM 634 C C . THR A 1 83 ? -18.606 7.084 35.464 1.00 95.19 83 THR A C 1
ATOM 636 O O . THR A 1 83 ? -18.796 7.235 36.667 1.00 95.19 83 THR A O 1
ATOM 639 N N . ASP A 1 84 ? -19.143 6.091 34.756 1.00 97.19 84 ASP A N 1
ATOM 640 C CA . ASP A 1 84 ? -20.045 5.068 35.275 1.00 97.19 84 ASP A CA 1
ATOM 641 C C . ASP A 1 84 ? -19.433 3.669 35.187 1.00 97.19 84 ASP A C 1
ATOM 643 O O . ASP A 1 84 ? -18.381 3.441 34.578 1.00 97.19 84 ASP A O 1
ATOM 647 N N . THR A 1 85 ? -20.115 2.711 35.818 1.00 98.19 85 THR A N 1
ATOM 648 C CA . THR A 1 85 ? -19.654 1.327 35.898 1.00 98.19 85 THR A CA 1
ATOM 649 C C . THR A 1 85 ? -20.751 0.345 35.524 1.00 98.19 85 THR A C 1
ATOM 651 O O . THR A 1 85 ? -21.934 0.615 35.707 1.00 98.19 85 THR A O 1
ATOM 654 N N . VAL A 1 86 ? -20.377 -0.844 35.061 1.00 97.88 86 VAL A N 1
ATOM 655 C CA . VAL A 1 86 ? -21.353 -1.921 34.846 1.00 97.88 86 VAL A CA 1
ATOM 656 C C . VAL A 1 86 ? -21.937 -2.396 36.181 1.00 97.88 86 VAL A C 1
ATOM 658 O O . VAL A 1 86 ? -23.104 -2.783 36.251 1.00 97.88 86 VAL A O 1
ATOM 661 N N . ARG A 1 87 ? -21.164 -2.320 37.272 1.00 97.75 87 ARG A N 1
ATOM 662 C CA . ARG A 1 87 ? -21.629 -2.633 38.632 1.00 97.75 87 ARG A CA 1
ATOM 663 C C . ARG A 1 87 ? -22.756 -1.717 39.125 1.00 97.75 87 ARG A C 1
ATOM 665 O O . ARG A 1 87 ? -23.609 -2.188 39.871 1.00 97.75 87 ARG A O 1
ATOM 672 N N . SER A 1 88 ? -22.782 -0.440 38.735 1.00 97.25 88 SER A N 1
ATOM 673 C CA . SER A 1 88 ? -23.831 0.499 39.172 1.00 97.25 88 SER A CA 1
ATOM 674 C C . SER A 1 88 ? -25.175 0.287 38.467 1.00 97.25 88 SER A C 1
ATOM 676 O O . SER A 1 88 ? -26.186 0.850 38.890 1.00 97.25 88 SER A O 1
ATOM 678 N N . ILE A 1 89 ? -25.228 -0.560 37.435 1.00 96.44 89 ILE A N 1
ATOM 679 C CA . ILE A 1 89 ? -26.473 -0.922 36.754 1.00 96.44 89 ILE A CA 1
ATOM 680 C C . ILE A 1 89 ? -27.317 -1.816 37.667 1.00 96.44 89 ILE A C 1
ATOM 682 O O . ILE A 1 89 ? -26.838 -2.805 38.225 1.00 96.44 89 ILE A O 1
ATOM 686 N N . SER A 1 90 ? -28.605 -1.495 37.798 1.00 97.44 90 SER A N 1
ATOM 687 C CA . SER A 1 90 ? -29.521 -2.243 38.664 1.00 97.44 90 SER A CA 1
ATOM 688 C C . SER A 1 90 ? -29.530 -3.744 38.335 1.00 97.44 90 SER A C 1
ATOM 690 O O . SER A 1 90 ? -29.695 -4.159 37.183 1.00 97.44 90 SER A O 1
ATOM 692 N N . GLY A 1 91 ? -29.315 -4.567 39.365 1.00 96.56 91 GLY A N 1
ATOM 693 C CA . GLY A 1 91 ? -29.249 -6.025 39.258 1.00 96.56 91 GLY A CA 1
ATOM 694 C C . GLY A 1 91 ? -27.998 -6.571 38.564 1.00 96.56 91 GLY A C 1
ATOM 695 O O . GLY A 1 91 ? -28.038 -7.714 38.109 1.00 96.56 91 GLY A O 1
ATOM 696 N N . SER A 1 92 ? -26.939 -5.771 38.385 1.00 96.81 92 SER A N 1
ATOM 697 C CA . SER A 1 92 ? -25.645 -6.219 37.847 1.00 96.81 92 SER A CA 1
ATOM 698 C C . SER A 1 92 ? -25.086 -7.420 38.620 1.00 96.81 92 SER A C 1
ATOM 700 O O . SER A 1 92 ? -25.223 -7.512 39.839 1.00 96.81 92 SER A O 1
ATOM 702 N N . THR A 1 93 ? -24.476 -8.350 37.892 1.00 97.75 93 THR A N 1
ATOM 703 C CA . THR A 1 93 ? -23.893 -9.599 38.403 1.00 97.75 93 THR A CA 1
ATOM 704 C C . THR A 1 93 ? -22.368 -9.557 38.493 1.00 97.75 93 THR A C 1
ATOM 706 O O . THR A 1 93 ? -21.752 -10.536 38.902 1.00 97.75 93 THR A O 1
ATOM 709 N N . VAL A 1 94 ? -21.763 -8.420 38.144 1.00 97.19 94 VAL A N 1
ATOM 710 C CA . VAL A 1 94 ? -20.322 -8.159 38.230 1.00 97.19 94 VAL A CA 1
ATOM 711 C C . VAL A 1 94 ? -19.849 -8.168 39.693 1.00 97.19 94 VAL A C 1
ATOM 713 O O . VAL A 1 94 ? -20.294 -7.357 40.518 1.00 97.19 94 VAL A O 1
ATOM 716 N N . ALA A 1 95 ? -18.908 -9.054 40.023 1.00 94.44 95 ALA A N 1
ATOM 717 C CA . ALA A 1 95 ? -18.353 -9.218 41.365 1.00 94.44 95 ALA A CA 1
ATOM 718 C C . ALA A 1 95 ? -16.955 -8.588 41.528 1.00 94.44 95 ALA A C 1
ATOM 720 O O . ALA A 1 95 ? -16.649 -8.083 42.614 1.00 94.44 95 ALA A O 1
ATOM 721 N N . SER A 1 96 ? -16.144 -8.553 40.469 1.00 95.44 96 SER A N 1
ATOM 722 C CA . SER A 1 96 ? -14.763 -8.053 40.469 1.00 95.44 96 SER A CA 1
ATOM 723 C C . SER A 1 96 ? -14.465 -7.084 39.319 1.00 95.44 96 SER A C 1
ATOM 725 O O . SER A 1 96 ? -15.207 -7.009 38.341 1.00 95.44 96 SER A O 1
ATOM 727 N N . ASP A 1 97 ? -13.353 -6.356 39.438 1.00 94.06 97 ASP A N 1
ATOM 728 C CA . ASP A 1 97 ? -12.878 -5.348 38.479 1.00 94.06 97 ASP A CA 1
ATOM 729 C C . ASP A 1 97 ? -12.504 -5.931 37.104 1.00 94.06 97 ASP A C 1
ATOM 731 O O . ASP A 1 97 ? -12.379 -5.164 36.153 1.00 94.06 97 ASP A O 1
ATOM 735 N N . SER A 1 98 ? -12.368 -7.257 37.001 1.00 93.56 98 SER A N 1
ATOM 736 C CA . SER A 1 98 ? -12.012 -7.996 35.785 1.00 93.56 98 SER A CA 1
ATOM 737 C C . SER A 1 98 ? -13.122 -8.932 35.285 1.00 93.56 98 SER A C 1
ATOM 739 O O . SER A 1 98 ? -12.896 -9.686 34.344 1.00 93.56 98 SER A O 1
ATOM 741 N N . ASP A 1 99 ? -14.335 -8.893 35.859 1.00 96.12 99 ASP A N 1
ATOM 742 C CA . ASP A 1 99 ? -15.463 -9.772 35.479 1.00 96.12 99 ASP A CA 1
ATOM 743 C C . ASP A 1 99 ? -16.119 -9.369 34.149 1.00 96.12 99 ASP A C 1
ATOM 745 O O . ASP A 1 99 ? -17.320 -9.075 34.062 1.00 96.12 99 ASP A O 1
ATOM 749 N N . TRP A 1 100 ? -15.341 -9.333 33.073 1.00 97.56 100 TRP A N 1
ATOM 750 C CA . TRP A 1 100 ? -15.826 -8.842 31.794 1.00 97.56 100 TRP A CA 1
ATOM 751 C C . TRP A 1 100 ? -16.857 -9.786 31.151 1.00 97.56 100 TRP A C 1
ATOM 753 O O . TRP A 1 100 ? -17.717 -9.319 30.407 1.00 97.56 100 TRP A O 1
ATOM 763 N N . GLY A 1 101 ? -16.869 -11.084 31.485 1.00 98.12 101 GLY A N 1
ATOM 764 C CA . GLY A 1 101 ? -17.908 -12.018 31.033 1.00 98.12 101 GLY A CA 1
ATOM 765 C C . GLY A 1 101 ? -19.290 -11.695 31.616 1.00 98.12 101 GLY A C 1
ATOM 766 O O . GLY A 1 101 ? -20.279 -11.597 30.881 1.00 98.12 101 GLY A O 1
ATOM 767 N N . ALA A 1 102 ? -19.360 -11.454 32.931 1.00 98.25 102 ALA A N 1
ATOM 768 C CA . ALA A 1 102 ? -20.585 -10.992 33.589 1.00 98.25 102 ALA A CA 1
ATOM 769 C C . ALA A 1 102 ? -21.000 -9.608 33.071 1.00 98.25 102 ALA A C 1
ATOM 771 O O . ALA A 1 102 ? -22.168 -9.399 32.740 1.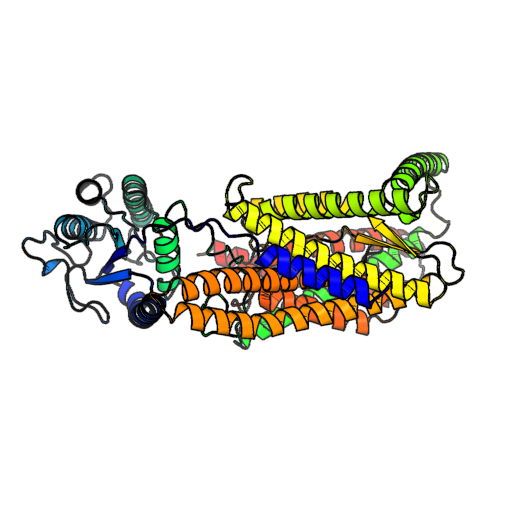00 98.25 102 ALA A O 1
ATOM 772 N N . ALA A 1 103 ? -20.030 -8.703 32.905 1.00 98.44 103 ALA A N 1
ATOM 773 C CA . ALA A 1 103 ? -20.279 -7.356 32.418 1.00 98.44 103 ALA A CA 1
ATOM 774 C C . ALA A 1 103 ? -20.917 -7.347 31.018 1.00 98.44 103 ALA A C 1
ATOM 776 O O . ALA A 1 103 ? -21.903 -6.646 30.802 1.00 98.44 103 ALA A O 1
ATOM 777 N N . ILE A 1 104 ? -20.431 -8.169 30.078 1.00 98.62 104 ILE A N 1
ATOM 778 C CA . ILE A 1 104 ? -21.053 -8.319 28.750 1.00 98.62 104 ILE A CA 1
ATOM 779 C C . ILE A 1 104 ? -22.483 -8.835 28.873 1.00 98.62 104 ILE A C 1
ATOM 781 O O . ILE A 1 104 ? -23.377 -8.298 28.222 1.00 98.62 104 ILE A O 1
ATOM 785 N N . SER A 1 105 ? -22.710 -9.869 29.691 1.00 98.50 105 SER A N 1
ATOM 786 C CA . SER A 1 105 ? -24.048 -10.438 29.877 1.00 98.50 105 SER A CA 1
ATOM 787 C C . SER A 1 105 ? -25.034 -9.396 30.405 1.00 98.50 105 SER A C 1
ATOM 789 O O . SER A 1 105 ? -26.172 -9.340 29.936 1.00 98.50 105 SER A O 1
ATOM 791 N N . ASP A 1 106 ? -24.609 -8.580 31.370 1.00 98.38 106 ASP A N 1
ATOM 792 C CA . ASP A 1 106 ? -25.429 -7.522 31.952 1.00 98.38 106 ASP A CA 1
ATOM 793 C C . ASP A 1 106 ? -25.685 -6.390 30.954 1.00 98.38 106 ASP A C 1
ATOM 795 O O . ASP A 1 106 ? -26.836 -5.993 30.770 1.00 98.38 106 ASP A O 1
ATOM 799 N N . MET A 1 107 ? -24.651 -5.926 30.247 1.00 98.25 107 MET A N 1
ATOM 800 C CA . MET A 1 107 ? -24.779 -4.876 29.234 1.00 98.25 107 MET A CA 1
ATOM 801 C C . MET A 1 107 ? -25.654 -5.301 28.059 1.00 98.25 107 MET A C 1
ATOM 803 O O . MET A 1 107 ? -26.519 -4.540 27.631 1.00 98.25 107 MET A O 1
ATOM 807 N N . ALA A 1 108 ? -25.486 -6.524 27.555 1.00 98.19 108 ALA A N 1
ATOM 808 C CA . ALA A 1 108 ? -26.287 -7.027 26.446 1.00 98.19 108 ALA A CA 1
ATOM 809 C C . ALA A 1 108 ? -27.784 -7.027 26.782 1.00 98.19 108 ALA A C 1
ATOM 811 O O . ALA A 1 108 ? -28.593 -6.651 25.935 1.00 98.19 108 ALA A O 1
ATOM 812 N N . ALA A 1 109 ? -28.136 -7.407 28.015 1.00 98.06 109 ALA A N 1
ATOM 813 C CA . ALA A 1 109 ? -29.518 -7.536 28.463 1.00 98.06 109 ALA A CA 1
ATOM 814 C C . ALA A 1 109 ? -30.154 -6.224 28.951 1.00 98.06 109 ALA A C 1
ATOM 816 O O . ALA A 1 109 ? -31.368 -6.069 28.834 1.00 98.06 109 ALA A O 1
ATOM 817 N N . LYS A 1 110 ? -29.374 -5.309 29.540 1.00 97.50 110 LYS A N 1
ATOM 818 C CA . LYS A 1 110 ? -29.912 -4.155 30.285 1.00 97.50 110 LYS A CA 1
ATOM 819 C C . LYS A 1 110 ? -29.651 -2.804 29.629 1.00 97.50 110 LYS A C 1
ATOM 821 O O . LYS A 1 110 ? -30.321 -1.839 29.990 1.00 97.50 110 LYS A O 1
ATOM 826 N N . GLN A 1 111 ? -28.708 -2.709 28.689 1.00 97.12 111 GLN A N 1
ATOM 827 C CA . GLN A 1 111 ? -28.470 -1.458 27.971 1.00 97.12 111 GLN A CA 1
ATOM 828 C C . GLN A 1 111 ? -29.727 -1.067 27.170 1.00 97.12 111 GLN A C 1
ATOM 830 O O . GLN A 1 111 ? -30.270 -1.906 26.442 1.00 97.12 111 GLN A O 1
ATOM 835 N N . PRO A 1 112 ? -30.193 0.194 27.245 1.00 96.69 112 PRO A N 1
ATOM 836 C CA . PRO A 1 112 ? -31.320 0.674 26.451 1.00 96.69 112 PRO A CA 1
ATOM 837 C C . PRO A 1 112 ? -30.897 0.915 24.993 1.00 96.69 112 PRO A C 1
ATOM 839 O O . PRO A 1 112 ? -30.727 2.049 24.554 1.00 96.69 112 PRO A O 1
ATOM 842 N N . TRP A 1 113 ? -30.697 -0.167 24.241 1.00 97.19 113 TRP A N 1
ATOM 843 C CA . TRP A 1 113 ? -30.330 -0.116 22.826 1.00 97.19 113 TRP A CA 1
ATOM 844 C C . TRP A 1 113 ? -31.390 0.613 21.994 1.00 97.19 113 TRP A C 1
ATOM 846 O O . TRP A 1 113 ? -32.588 0.338 22.129 1.00 97.19 113 TRP A O 1
ATOM 856 N N . ARG A 1 114 ? -30.964 1.481 21.071 1.00 96.38 114 ARG A N 1
ATOM 857 C CA . ARG A 1 114 ? -31.886 2.161 20.159 1.00 96.38 114 ARG A CA 1
ATOM 858 C C . ARG A 1 114 ? -32.591 1.153 19.248 1.00 96.38 114 ARG A C 1
ATOM 860 O O . ARG A 1 114 ? -32.085 0.074 18.915 1.00 96.38 114 ARG A O 1
ATOM 867 N N . SER A 1 115 ? -33.810 1.493 18.841 1.00 91.94 115 SER A N 1
ATOM 868 C CA . SER A 1 115 ? -34.505 0.751 17.792 1.00 91.94 115 SER A CA 1
ATOM 869 C C . SER A 1 115 ? -33.784 0.980 16.463 1.00 91.94 115 SER A C 1
ATOM 871 O O . SER A 1 115 ? -33.513 2.126 16.119 1.00 91.94 115 SER A O 1
ATOM 873 N N . ASN A 1 116 ? -33.523 -0.088 15.706 1.00 89.00 116 ASN A N 1
ATOM 874 C CA . ASN A 1 116 ? -32.841 -0.040 14.404 1.00 89.00 116 ASN A CA 1
ATOM 875 C C . ASN A 1 116 ? -31.347 0.357 14.441 1.00 89.00 116 ASN A C 1
ATOM 877 O O . ASN A 1 116 ? -30.833 0.899 13.464 1.00 89.00 116 ASN A O 1
ATOM 881 N N . SER A 1 117 ? -30.638 0.061 15.537 1.00 93.62 117 SER A N 1
ATOM 882 C CA . SER A 1 117 ? -29.179 0.195 15.610 1.00 93.62 117 SER A CA 1
ATOM 883 C C . SER A 1 117 ? -28.445 -1.148 15.509 1.00 93.62 117 SER A C 1
ATOM 885 O O . SER A 1 117 ? -28.971 -2.204 15.879 1.00 93.62 117 SER A O 1
ATOM 887 N N . VAL A 1 118 ? -27.207 -1.110 15.013 1.00 93.69 118 VAL A N 1
ATOM 888 C CA . VAL A 1 118 ? -26.217 -2.175 15.219 1.00 93.69 118 VAL A CA 1
ATOM 889 C C . VAL A 1 118 ? -25.693 -2.048 16.645 1.00 93.69 118 VAL A C 1
ATOM 891 O O . VAL A 1 118 ? -25.252 -0.973 17.040 1.00 93.69 118 VAL A O 1
ATOM 894 N N . ARG A 1 119 ? -25.744 -3.136 17.415 1.00 97.12 119 ARG A N 1
ATOM 895 C CA . ARG A 1 119 ? -25.408 -3.146 18.844 1.00 97.12 119 ARG A CA 1
ATOM 896 C C . ARG A 1 119 ? -24.069 -3.827 19.047 1.00 97.12 119 ARG A C 1
ATOM 898 O O . ARG A 1 119 ? -23.912 -4.989 18.670 1.00 97.12 119 ARG A O 1
ATOM 905 N N . LEU A 1 120 ? -23.122 -3.115 19.637 1.00 97.00 120 LEU A N 1
ATOM 906 C CA . LEU A 1 120 ? -21.749 -3.566 19.810 1.00 97.00 120 LEU A CA 1
ATOM 907 C C . LEU A 1 120 ? -21.348 -3.490 21.277 1.00 97.00 120 LEU A C 1
ATOM 909 O O . LEU A 1 120 ? -21.599 -2.486 21.940 1.00 97.00 120 LEU A O 1
ATOM 913 N N . ILE A 1 121 ? -20.673 -4.528 21.766 1.00 98.12 121 ILE A N 1
ATOM 914 C CA . ILE A 1 121 ? -19.953 -4.489 23.043 1.00 98.12 121 ILE A CA 1
ATOM 915 C C . ILE A 1 121 ? -18.470 -4.742 22.779 1.00 98.12 121 ILE A C 1
ATOM 917 O O . ILE A 1 121 ? -18.112 -5.717 22.124 1.00 98.12 121 ILE A O 1
ATOM 921 N N . VAL A 1 122 ? -17.608 -3.879 23.308 1.00 97.31 122 VAL A N 1
ATOM 922 C CA . VAL A 1 122 ? -16.150 -3.936 23.149 1.00 97.31 122 VAL A CA 1
ATOM 923 C C . VAL A 1 122 ? -15.522 -4.044 24.544 1.00 97.31 122 VAL A C 1
ATOM 925 O O . VAL A 1 122 ? -15.286 -3.018 25.185 1.00 97.31 122 VAL A O 1
ATOM 928 N N . PRO A 1 123 ? -15.309 -5.259 25.076 1.00 97.56 123 PRO A N 1
ATOM 929 C CA . PRO A 1 123 ? -14.616 -5.437 26.346 1.00 97.56 123 PRO A CA 1
ATOM 930 C C . PRO A 1 123 ? -13.100 -5.308 26.132 1.00 97.56 123 PRO A C 1
ATOM 932 O O . PRO A 1 123 ? -12.543 -5.960 25.249 1.00 97.56 123 PRO A O 1
ATOM 935 N N . LEU A 1 124 ? -12.435 -4.468 26.925 1.00 95.62 124 LEU A N 1
ATOM 936 C CA . LEU A 1 124 ? -10.981 -4.298 26.948 1.00 95.62 124 LEU A CA 1
ATOM 937 C C . LEU A 1 124 ? -10.451 -4.921 28.239 1.00 95.62 124 LEU A C 1
ATOM 939 O O . LEU A 1 124 ? -10.661 -4.352 29.305 1.00 95.62 124 LEU A O 1
ATOM 943 N N . SER A 1 125 ? -9.769 -6.061 28.147 1.00 94.69 125 SER A N 1
ATOM 944 C CA . SER A 1 125 ? -9.208 -6.772 29.307 1.00 94.69 125 SER A CA 1
ATOM 945 C C . SER A 1 125 ? -7.934 -7.521 28.930 1.00 94.69 125 SER A C 1
ATOM 947 O O . SER A 1 125 ? -7.710 -7.840 27.764 1.00 94.69 125 SER A O 1
ATOM 949 N N . ASN A 1 126 ? -7.076 -7.807 29.903 1.00 92.75 126 ASN A N 1
ATOM 950 C CA . ASN A 1 126 ? -5.955 -8.732 29.747 1.00 92.75 126 ASN A CA 1
ATOM 951 C C . ASN A 1 126 ? -6.011 -9.922 30.720 1.00 92.75 126 ASN A C 1
ATOM 953 O O . ASN A 1 126 ? -5.010 -10.624 30.843 1.00 92.75 126 ASN A O 1
ATOM 957 N N . ARG A 1 127 ? -7.162 -10.151 31.368 1.00 93.31 127 ARG A N 1
ATOM 958 C CA . ARG A 1 127 ? -7.388 -11.191 32.384 1.00 93.31 127 ARG A CA 1
ATOM 959 C C . ARG A 1 127 ? -8.596 -12.067 32.044 1.00 93.31 127 ARG A C 1
ATOM 961 O O . ARG A 1 127 ? -9.339 -11.772 31.102 1.00 93.31 127 ARG A O 1
ATOM 968 N N . GLY A 1 128 ? -8.794 -13.150 32.794 1.00 94.94 128 GLY A N 1
ATOM 969 C CA . GLY A 1 128 ? -9.940 -14.051 32.630 1.00 94.94 128 GLY A CA 1
ATOM 970 C C . GLY A 1 128 ? -11.311 -13.367 32.816 1.00 94.94 128 GLY A C 1
ATOM 971 O O . GLY A 1 128 ? -11.429 -12.429 33.608 1.00 94.94 128 GLY A O 1
ATOM 972 N N . PRO A 1 129 ? -12.353 -13.787 32.068 1.00 96.94 129 PRO A N 1
ATOM 973 C CA . PRO A 1 129 ? -13.714 -13.230 32.127 1.00 96.94 129 PRO A CA 1
ATOM 974 C C . PRO A 1 129 ? -14.467 -13.372 33.461 1.00 96.94 129 PRO A C 1
ATOM 976 O O . PRO A 1 129 ? -15.519 -12.735 33.605 1.00 96.94 129 PRO A O 1
ATOM 979 N N . ALA A 1 130 ? -13.986 -14.185 34.400 1.00 96.75 130 ALA A N 1
ATOM 980 C CA . ALA A 1 130 ? -14.561 -14.438 35.714 1.00 96.75 130 ALA A CA 1
ATOM 981 C C . ALA A 1 130 ? -13.471 -14.377 36.798 1.00 96.75 130 ALA A C 1
ATOM 983 O O . ALA A 1 130 ? -12.676 -15.291 36.961 1.00 96.75 130 ALA A O 1
ATOM 984 N N . LEU A 1 131 ? -13.480 -13.310 37.596 1.00 93.31 131 LEU A N 1
ATOM 985 C CA . LEU A 1 131 ? -12.556 -13.028 38.702 1.00 93.31 131 LEU A CA 1
ATOM 986 C C . LEU A 1 131 ? -11.094 -12.780 38.290 1.00 93.31 131 LEU A C 1
ATOM 988 O O . LEU A 1 131 ? -10.245 -12.579 39.159 1.00 93.31 131 LEU A O 1
ATOM 992 N N . GLY A 1 132 ? -10.808 -12.687 36.989 1.00 89.69 132 GLY A N 1
ATOM 993 C CA . GLY A 1 132 ? -9.485 -12.352 36.473 1.00 89.69 132 GLY A CA 1
ATOM 994 C C . GLY A 1 132 ? -8.586 -13.573 36.310 1.00 89.69 132 GLY A C 1
ATOM 995 O O . GLY A 1 132 ? -8.938 -14.491 35.585 1.00 89.69 132 GLY A O 1
ATOM 996 N N . ASP A 1 133 ? -7.400 -13.549 36.919 1.00 86.31 133 ASP A N 1
ATOM 997 C CA . ASP A 1 133 ? -6.406 -14.621 36.780 1.00 86.31 133 ASP A CA 1
ATOM 998 C C . ASP A 1 133 ? -6.425 -15.547 38.015 1.00 86.31 133 ASP A C 1
ATOM 1000 O O . ASP A 1 133 ? -6.599 -15.054 39.139 1.00 86.31 133 ASP A O 1
ATOM 1004 N N . PRO A 1 134 ? -6.180 -16.864 37.859 1.00 92.56 134 PRO A N 1
ATOM 1005 C CA . PRO A 1 134 ? -5.827 -17.572 36.618 1.00 92.56 134 PRO A CA 1
ATOM 1006 C C . PRO A 1 134 ? -7.025 -17.803 35.684 1.00 92.56 134 PRO A C 1
ATOM 1008 O O . PRO A 1 134 ? -8.167 -17.748 36.128 1.00 92.56 134 PRO A O 1
ATOM 1011 N N . VAL A 1 135 ? -6.752 -18.122 34.413 1.00 94.50 135 VAL A N 1
ATOM 1012 C CA . VAL A 1 135 ? -7.791 -18.369 33.401 1.00 94.50 135 VAL A CA 1
ATOM 1013 C C . VAL A 1 135 ? -8.189 -19.851 33.386 1.00 94.50 135 VAL A C 1
ATOM 1015 O O . VAL A 1 135 ? -7.387 -20.745 33.086 1.00 94.50 135 VAL A O 1
ATOM 1018 N N . ASP A 1 136 ? -9.463 -20.109 33.660 1.00 95.81 136 ASP A N 1
ATOM 1019 C CA . ASP A 1 136 ? -10.066 -21.421 33.888 1.00 95.81 136 ASP A CA 1
ATOM 1020 C C . ASP A 1 136 ? -10.949 -21.881 32.701 1.00 95.81 136 ASP A C 1
ATOM 1022 O O . ASP A 1 136 ? -12.157 -21.625 32.629 1.00 95.81 136 ASP A O 1
ATOM 1026 N N . ASP A 1 137 ? -10.335 -22.571 31.726 1.00 95.31 137 ASP A N 1
ATOM 1027 C CA . ASP A 1 137 ? -11.014 -23.178 30.566 1.00 95.31 137 ASP A CA 1
ATOM 1028 C C . ASP A 1 137 ? -10.658 -24.677 30.415 1.00 95.31 137 ASP A C 1
ATOM 1030 O O . ASP A 1 137 ? -9.557 -24.987 29.942 1.00 95.31 137 ASP A O 1
ATOM 1034 N N . PRO A 1 138 ? -11.568 -25.622 30.745 1.00 97.12 138 PRO A N 1
ATOM 1035 C CA . PRO A 1 138 ? -12.959 -25.408 31.157 1.00 97.12 138 PRO A CA 1
ATOM 1036 C C . PRO A 1 138 ? -13.093 -25.011 32.632 1.00 97.12 138 PRO A C 1
ATOM 1038 O O . PRO A 1 138 ? -12.379 -25.546 33.469 1.00 97.12 138 PRO A O 1
ATOM 1041 N N . GLY A 1 139 ? -14.091 -24.182 32.945 1.00 96.88 139 GLY A N 1
ATOM 1042 C CA . GLY A 1 139 ? -14.389 -23.774 34.313 1.00 96.88 139 GLY A CA 1
ATOM 1043 C C . GLY A 1 139 ? -15.157 -22.457 34.384 1.00 96.88 139 GLY A C 1
ATOM 1044 O O . GLY A 1 139 ? -15.975 -22.170 33.501 1.00 96.88 139 GLY A O 1
ATOM 1045 N N . ALA A 1 140 ? -14.911 -21.664 35.429 1.00 97.31 140 ALA A N 1
ATOM 1046 C CA . ALA A 1 140 ? -15.696 -20.459 35.713 1.00 97.31 140 ALA A CA 1
ATOM 1047 C C . ALA A 1 140 ? -15.666 -19.438 34.558 1.00 97.31 140 ALA A C 1
ATOM 1049 O O . ALA A 1 140 ? -16.709 -18.890 34.186 1.00 97.31 140 ALA A O 1
ATOM 1050 N N . ASP A 1 141 ? -14.504 -19.241 33.930 1.00 97.69 141 ASP A N 1
ATOM 1051 C CA . ASP A 1 141 ? -14.349 -18.344 32.782 1.00 97.69 141 ASP A CA 1
ATOM 1052 C C . ASP A 1 141 ? -15.131 -18.828 31.559 1.00 97.69 141 ASP A C 1
ATOM 1054 O O . ASP A 1 141 ? -15.826 -18.058 30.887 1.00 97.69 141 ASP A O 1
ATOM 1058 N N . ARG A 1 142 ? -15.077 -20.135 31.280 1.00 98.31 142 ARG A N 1
ATOM 1059 C CA . ARG A 1 142 ? -15.842 -20.751 30.189 1.00 98.31 142 ARG A CA 1
ATOM 1060 C C . ARG A 1 142 ? -17.348 -20.593 30.391 1.00 98.31 142 ARG A C 1
ATOM 1062 O O . ARG A 1 142 ? -18.064 -20.317 29.423 1.00 98.31 142 ARG A O 1
ATOM 1069 N N . ASP A 1 143 ? -17.833 -20.768 31.614 1.00 98.25 143 ASP A N 1
ATOM 1070 C CA . ASP A 1 143 ? -19.252 -20.622 31.934 1.00 98.25 143 ASP A CA 1
ATOM 1071 C C . ASP A 1 143 ? -19.706 -19.158 31.841 1.00 98.25 143 ASP A C 1
ATOM 1073 O O . ASP A 1 143 ? -20.774 -18.882 31.280 1.00 98.25 143 ASP 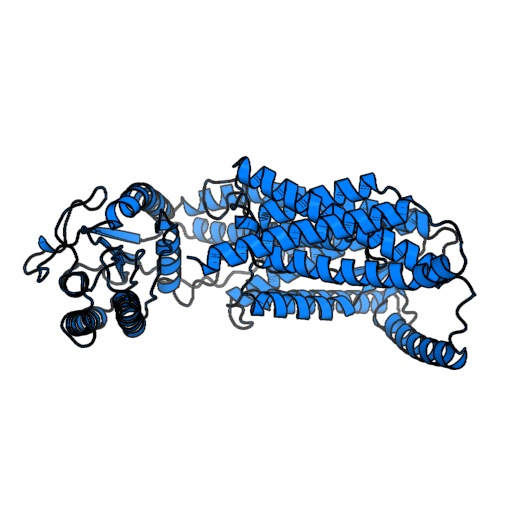A O 1
ATOM 1077 N N . ALA A 1 144 ? -18.863 -18.210 32.266 1.00 98.12 144 ALA A N 1
ATOM 1078 C CA . ALA A 1 144 ? -19.103 -16.781 32.072 1.00 98.12 144 ALA A CA 1
ATOM 1079 C C . ALA A 1 144 ? -19.211 -16.413 30.581 1.00 98.12 144 ALA A C 1
ATOM 1081 O O . ALA A 1 144 ? -20.138 -15.699 30.190 1.00 98.12 144 ALA A O 1
ATOM 1082 N N . ILE A 1 145 ? -18.341 -16.959 29.723 1.00 98.44 145 ILE A N 1
ATOM 1083 C CA . ILE A 1 145 ? -18.400 -16.737 28.270 1.00 98.44 145 ILE A CA 1
ATOM 1084 C C . ILE A 1 145 ? -19.653 -17.342 27.644 1.00 98.44 145 ILE A C 1
ATOM 1086 O O . ILE A 1 145 ? -20.311 -16.677 26.846 1.00 98.44 145 ILE A O 1
ATOM 1090 N N . LYS A 1 146 ? -20.042 -18.566 28.016 1.00 98.50 146 LYS A N 1
ATOM 1091 C CA . LYS A 1 146 ? -21.294 -19.168 27.522 1.00 98.50 146 LYS A CA 1
ATOM 1092 C C . LYS A 1 146 ? -22.508 -18.314 27.886 1.00 98.50 146 LYS A C 1
ATOM 1094 O O . LYS A 1 146 ? -23.380 -18.099 27.043 1.00 98.50 146 LYS A O 1
ATOM 1099 N N . LYS A 1 147 ? -22.549 -17.796 29.118 1.00 98.31 147 LYS A N 1
ATOM 1100 C CA . LYS A 1 147 ? -23.606 -16.885 29.571 1.00 98.31 147 LYS A CA 1
ATOM 1101 C C . LYS A 1 147 ? -23.602 -15.580 28.765 1.00 98.31 147 LYS A C 1
ATOM 1103 O O . LYS A 1 147 ? -24.661 -15.163 28.295 1.00 98.31 147 LYS A O 1
ATOM 1108 N N . ALA A 1 148 ? -22.428 -14.984 28.543 1.00 98.50 148 ALA A N 1
ATOM 1109 C CA . ALA A 1 148 ? -22.267 -13.781 27.727 1.00 98.50 148 ALA A CA 1
ATOM 1110 C C . ALA A 1 148 ? -22.733 -13.988 26.275 1.00 98.50 148 ALA A C 1
ATOM 1112 O O . ALA A 1 148 ? -23.478 -13.157 25.759 1.00 98.50 148 ALA A O 1
ATOM 1113 N N . ILE A 1 149 ? -22.372 -15.113 25.642 1.00 98.56 149 ILE A N 1
ATOM 1114 C CA . ILE A 1 149 ? -22.831 -15.488 24.293 1.00 98.56 149 ILE A CA 1
ATOM 1115 C C . ILE A 1 149 ? -24.360 -15.558 24.252 1.00 98.56 149 ILE A C 1
ATOM 1117 O O . ILE A 1 149 ? -24.975 -14.928 23.392 1.00 98.56 149 ILE A O 1
ATOM 1121 N N . GLY A 1 150 ? -24.979 -16.280 25.192 1.00 98.31 150 GLY A N 1
ATOM 1122 C CA . GLY A 1 150 ? -26.435 -16.425 25.241 1.00 98.31 150 GLY A CA 1
ATOM 1123 C C . GLY A 1 150 ? -27.154 -15.080 25.388 1.00 98.31 150 GLY A C 1
ATOM 1124 O O . GLY A 1 150 ? -28.104 -14.800 24.656 1.00 98.31 150 GLY A O 1
ATOM 1125 N N . ALA A 1 151 ? -26.666 -14.214 26.281 1.00 98.38 151 ALA A N 1
ATOM 1126 C CA . ALA A 1 151 ? -27.221 -12.877 26.481 1.00 98.38 151 ALA A CA 1
ATOM 1127 C C . ALA A 1 151 ? -27.040 -11.971 25.250 1.00 98.38 151 ALA A C 1
ATOM 1129 O O . ALA A 1 151 ? -27.976 -11.269 24.858 1.00 98.38 151 ALA A O 1
ATOM 1130 N N . ALA A 1 152 ? -25.864 -12.002 24.617 1.00 98.31 152 ALA A N 1
ATOM 1131 C CA . ALA A 1 152 ? -25.569 -11.221 23.421 1.00 98.31 152 ALA A CA 1
ATOM 1132 C C . ALA A 1 152 ? -26.443 -11.651 22.233 1.00 98.31 152 ALA A C 1
ATOM 1134 O O . ALA A 1 152 ? -27.086 -10.810 21.605 1.00 98.31 152 ALA A O 1
ATOM 1135 N N . GLN A 1 153 ? -26.559 -12.956 21.976 1.00 97.94 153 GLN A N 1
ATOM 1136 C CA . GLN A 1 153 ? -27.403 -13.494 20.906 1.00 97.94 153 GLN A CA 1
ATOM 1137 C C . GLN A 1 153 ? -28.886 -13.168 21.123 1.00 97.94 153 GLN A C 1
ATOM 1139 O O . GLN A 1 153 ? -29.551 -12.709 20.192 1.00 97.94 153 GLN A O 1
ATOM 1144 N N . ALA A 1 154 ? -29.392 -13.322 22.354 1.00 97.94 154 ALA A N 1
ATOM 1145 C CA . ALA A 1 154 ? -30.777 -12.989 22.696 1.00 97.94 154 ALA A CA 1
ATOM 1146 C C . ALA A 1 154 ? -31.122 -11.516 22.410 1.00 97.94 154 ALA A C 1
ATOM 1148 O O . ALA A 1 154 ? -32.254 -11.204 22.043 1.00 97.94 154 ALA A O 1
ATOM 1149 N N . ASN A 1 155 ? -30.136 -10.621 22.515 1.00 97.81 155 ASN A N 1
ATOM 1150 C CA . ASN A 1 155 ? -30.302 -9.183 22.313 1.00 97.81 155 ASN A CA 1
ATOM 1151 C C . ASN A 1 155 ? -29.715 -8.669 20.987 1.00 97.81 155 ASN A C 1
ATOM 1153 O O . ASN A 1 155 ? -29.695 -7.455 20.766 1.00 97.81 155 ASN A O 1
ATOM 1157 N N . ARG A 1 156 ? -29.286 -9.569 20.087 1.00 96.69 156 ARG A N 1
ATOM 1158 C CA . ARG A 1 156 ? -28.652 -9.253 18.791 1.00 96.69 156 ARG A CA 1
ATOM 1159 C C . ARG A 1 156 ? -27.465 -8.292 18.927 1.00 96.69 156 ARG A C 1
ATOM 1161 O O . ARG A 1 156 ? -27.355 -7.317 18.186 1.00 96.69 156 ARG A O 1
ATOM 1168 N N . VAL A 1 157 ? -26.612 -8.556 19.908 1.00 97.31 157 VAL A N 1
ATOM 1169 C CA . VAL A 1 157 ? -25.401 -7.786 20.185 1.00 97.31 157 VAL A CA 1
ATOM 1170 C C . VAL A 1 157 ? -24.195 -8.525 19.622 1.00 97.31 157 VAL A C 1
ATOM 1172 O O . VAL A 1 157 ? -24.020 -9.715 19.879 1.00 97.31 157 VAL A O 1
ATOM 1175 N N . VAL A 1 158 ? -23.357 -7.809 18.878 1.00 96.50 158 VAL A N 1
ATOM 1176 C CA . VAL A 1 158 ? -22.067 -8.308 18.400 1.00 96.50 158 VAL A CA 1
ATOM 1177 C C . VAL A 1 158 ? -20.987 -7.934 19.413 1.00 96.50 158 VAL A C 1
ATOM 1179 O O . VAL A 1 158 ? -20.933 -6.793 19.875 1.00 96.50 158 VAL A O 1
ATOM 1182 N N . VAL A 1 159 ? -20.120 -8.880 19.774 1.00 97.50 159 VAL A N 1
ATOM 1183 C CA . VAL A 1 159 ? -19.081 -8.656 20.787 1.00 97.50 159 VAL A CA 1
ATOM 1184 C C . VAL A 1 159 ? -17.698 -8.652 20.141 1.00 97.50 159 VAL A C 1
ATOM 1186 O O . VAL A 1 159 ? -17.363 -9.546 19.367 1.00 97.50 159 VAL A O 1
ATOM 1189 N N . LEU A 1 160 ? -16.887 -7.642 20.467 1.00 96.69 160 LEU A N 1
ATOM 1190 C CA . LEU A 1 160 ? -15.557 -7.392 19.902 1.00 96.69 160 LEU A CA 1
ATOM 1191 C C . LEU A 1 160 ? -14.487 -7.379 21.002 1.00 96.69 160 LEU A C 1
ATOM 1193 O O . LEU A 1 160 ? -14.099 -6.300 21.457 1.00 96.69 160 LEU A O 1
ATOM 1197 N N . PRO A 1 161 ? -14.017 -8.545 21.477 1.00 97.50 161 PRO A N 1
ATOM 1198 C CA . PRO A 1 161 ? -13.066 -8.580 22.576 1.00 97.50 161 PRO A CA 1
ATOM 1199 C C . PRO A 1 161 ? -11.716 -7.981 22.192 1.00 97.50 161 PRO A C 1
ATOM 1201 O O . PRO A 1 161 ? -11.109 -8.395 21.205 1.00 97.50 161 PRO A O 1
ATOM 1204 N N . VAL A 1 162 ? -11.236 -7.035 22.997 1.00 95.00 162 VAL A N 1
ATOM 1205 C CA . VAL A 1 162 ? -9.918 -6.412 22.876 1.00 95.00 162 VAL A CA 1
ATOM 1206 C C . VAL A 1 162 ? -9.038 -6.918 24.010 1.00 95.00 162 VAL A C 1
ATOM 1208 O O . VAL A 1 162 ? -9.183 -6.525 25.165 1.00 95.00 162 VAL A O 1
ATOM 1211 N N . LEU A 1 163 ? -8.107 -7.797 23.665 1.00 94.25 163 LEU A N 1
ATOM 1212 C CA . LEU A 1 163 ? -7.174 -8.400 24.596 1.00 94.25 163 LEU A CA 1
ATOM 1213 C C . LEU A 1 163 ? -5.910 -7.553 24.705 1.00 94.25 163 LEU A C 1
ATOM 1215 O O . LEU A 1 163 ? -5.159 -7.429 23.735 1.00 94.25 163 LEU A O 1
ATOM 1219 N N . GLY A 1 164 ? -5.658 -7.001 25.890 1.00 90.69 164 GLY A N 1
ATOM 1220 C CA . GLY A 1 164 ? -4.407 -6.315 26.216 1.00 90.69 164 GLY A CA 1
ATOM 1221 C C . GLY A 1 164 ? -3.199 -7.251 26.219 1.00 90.69 164 GLY A C 1
ATOM 1222 O O . GLY A 1 164 ? -3.339 -8.460 26.042 1.00 90.69 164 GLY A O 1
ATOM 1223 N N . ALA A 1 165 ? -2.001 -6.711 26.431 1.00 86.06 165 ALA A N 1
ATOM 1224 C CA . ALA A 1 165 ? -0.811 -7.539 26.619 1.00 86.06 165 ALA A CA 1
ATOM 1225 C C . ALA A 1 165 ? -0.889 -8.317 27.945 1.00 86.06 165 ALA A C 1
ATOM 1227 O O . ALA A 1 165 ? -1.433 -7.809 28.929 1.00 86.06 165 ALA A O 1
ATOM 1228 N N . SER A 1 166 ? -0.344 -9.539 27.968 1.00 80.56 166 SER A N 1
ATOM 1229 C CA . SER A 1 166 ? -0.288 -10.358 29.185 1.00 80.56 166 SER A CA 1
ATOM 1230 C C . SER A 1 166 ? 0.414 -9.614 30.322 1.00 80.56 166 SER A C 1
ATOM 1232 O O . SER A 1 166 ? 1.436 -8.956 30.104 1.00 80.56 166 SER A O 1
ATOM 1234 N N . ASP A 1 167 ? -0.123 -9.736 31.533 1.00 78.94 167 ASP A N 1
ATOM 1235 C CA . ASP A 1 167 ? 0.537 -9.270 32.748 1.00 78.94 167 ASP A CA 1
ATOM 1236 C C . ASP A 1 167 ? 1.683 -10.243 33.103 1.00 78.94 167 ASP A C 1
ATOM 1238 O O . ASP A 1 167 ? 1.652 -11.427 32.771 1.00 78.94 167 ASP A O 1
ATOM 1242 N N . ARG A 1 168 ? 2.723 -9.758 33.789 1.00 70.12 168 ARG A N 1
ATOM 1243 C CA . ARG A 1 168 ? 3.807 -10.607 34.317 1.00 70.12 168 ARG A CA 1
ATOM 1244 C C . ARG A 1 168 ? 3.304 -11.616 35.349 1.00 70.12 168 ARG A C 1
ATOM 1246 O O . ARG A 1 168 ? 4.011 -12.575 35.638 1.00 70.12 168 ARG A O 1
ATOM 1253 N N . SER A 1 169 ? 2.139 -11.351 35.940 1.00 73.25 169 SER A N 1
ATOM 1254 C CA . SER A 1 169 ? 1.493 -12.233 36.911 1.00 73.25 169 SER A CA 1
ATOM 1255 C C . SER A 1 169 ? 0.687 -13.373 36.273 1.00 73.25 169 SER A C 1
ATOM 1257 O O . SER A 1 169 ? 0.363 -14.330 36.973 1.00 73.25 169 SER A O 1
ATOM 1259 N N . THR A 1 170 ? 0.406 -13.307 34.967 1.00 76.44 170 THR A N 1
ATOM 1260 C CA . THR A 1 170 ? -0.410 -14.298 34.256 1.00 76.44 170 THR A CA 1
ATOM 1261 C C . THR A 1 170 ? 0.399 -15.574 33.994 1.00 76.44 170 THR A C 1
ATOM 1263 O O . THR A 1 170 ? 1.572 -15.503 33.611 1.00 76.44 170 THR A O 1
ATOM 1266 N N . GLN A 1 171 ? -0.198 -16.756 34.189 1.00 85.75 171 GLN A N 1
ATOM 1267 C CA . GLN A 1 171 ? 0.503 -18.010 33.902 1.00 85.75 171 GLN A CA 1
ATOM 1268 C C . GLN A 1 171 ? 0.751 -18.147 32.387 1.00 85.75 171 GLN A C 1
ATOM 1270 O O . GLN A 1 171 ? -0.013 -17.608 31.580 1.00 85.75 171 GLN A O 1
ATOM 1275 N N . PRO A 1 172 ? 1.815 -18.848 31.947 1.00 80.12 172 PRO A N 1
ATOM 1276 C CA . PRO A 1 172 ? 2.137 -18.954 30.521 1.00 80.12 172 PRO A CA 1
ATOM 1277 C C . PRO A 1 172 ? 0.998 -19.513 29.650 1.00 80.12 172 PRO A C 1
ATOM 1279 O O . PRO A 1 172 ? 0.877 -19.150 28.481 1.00 80.12 172 PRO A O 1
ATOM 1282 N N . ASP A 1 173 ? 0.161 -20.390 30.202 1.00 90.06 173 ASP A N 1
ATOM 1283 C CA . ASP A 1 173 ? -0.970 -21.023 29.522 1.00 90.06 173 ASP A CA 1
ATOM 1284 C C . ASP A 1 173 ? -2.251 -20.173 29.538 1.00 90.06 173 ASP A C 1
ATOM 1286 O O . ASP A 1 173 ? -3.044 -20.261 28.592 1.00 90.06 173 ASP A O 1
ATOM 1290 N N . ASP A 1 174 ? -2.425 -19.302 30.535 1.00 91.38 174 ASP A N 1
ATOM 1291 C CA . ASP A 1 174 ? -3.596 -18.428 30.689 1.00 91.38 174 ASP A CA 1
ATOM 1292 C C . ASP A 1 174 ? -3.848 -17.572 29.448 1.00 91.38 174 ASP A C 1
ATOM 1294 O O . ASP A 1 174 ? -4.989 -17.415 29.011 1.00 91.38 174 ASP A O 1
ATOM 1298 N N . ARG A 1 175 ? -2.781 -17.077 28.806 1.00 91.94 175 ARG A N 1
ATOM 1299 C CA . ARG A 1 175 ? -2.920 -16.261 27.595 1.00 91.94 175 ARG A CA 1
ATOM 1300 C C . ARG A 1 175 ? -3.610 -17.020 26.464 1.00 91.94 175 ARG A C 1
ATOM 1302 O O . ARG A 1 175 ? -4.512 -16.488 25.821 1.00 91.94 175 ARG A O 1
ATOM 1309 N N . SER A 1 176 ? -3.193 -18.261 26.228 1.00 93.50 176 SER A N 1
ATOM 1310 C CA . SER A 1 176 ? -3.759 -19.091 25.162 1.00 93.50 176 SER A CA 1
ATOM 1311 C C . SER A 1 176 ? -5.226 -19.447 25.432 1.00 93.50 176 SER A C 1
ATOM 1313 O O . SER A 1 176 ? -6.046 -19.450 24.512 1.00 93.50 176 SER A O 1
ATOM 1315 N N . LYS A 1 177 ? -5.580 -19.672 26.705 1.00 96.12 177 LYS A N 1
ATOM 1316 C CA . LYS A 1 177 ? -6.962 -19.909 27.141 1.00 96.12 177 LYS A CA 1
ATOM 1317 C C . LYS A 1 177 ? -7.821 -18.657 26.965 1.00 96.12 177 LYS A C 1
ATOM 1319 O O . LYS A 1 177 ? -8.919 -18.750 26.422 1.00 96.12 177 LYS A O 1
ATOM 1324 N N . LEU A 1 178 ? -7.305 -17.487 27.346 1.00 95.56 178 LEU A N 1
ATOM 1325 C CA . LEU A 1 178 ? -7.988 -16.202 27.192 1.00 95.56 178 LEU A CA 1
ATOM 1326 C C . LEU A 1 178 ? -8.271 -15.881 25.718 1.00 95.56 178 LEU A C 1
ATOM 1328 O O . LEU A 1 178 ? -9.393 -15.517 25.369 1.00 95.56 178 LEU A O 1
ATOM 1332 N N . GLU A 1 179 ? -7.281 -16.064 24.841 1.00 95.19 179 GLU A N 1
ATOM 1333 C CA . GLU A 1 179 ? -7.444 -15.864 23.395 1.00 95.19 179 GLU A CA 1
ATOM 1334 C C . GLU A 1 179 ? -8.503 -16.797 22.805 1.00 95.19 179 GLU A C 1
ATOM 1336 O O . GLU A 1 179 ? -9.338 -16.360 22.013 1.00 95.19 179 GLU A O 1
ATOM 1341 N N . LYS A 1 180 ? -8.527 -18.061 23.238 1.00 97.38 180 LYS A N 1
ATOM 1342 C CA . LYS A 1 180 ? -9.547 -19.029 22.826 1.00 97.38 180 LYS A CA 1
ATOM 1343 C C . LYS A 1 180 ? -10.948 -18.628 23.299 1.00 97.38 180 LYS A C 1
ATOM 1345 O O . LYS A 1 180 ? -11.875 -18.616 22.496 1.00 97.38 180 LYS A O 1
ATOM 1350 N N . LEU A 1 181 ? -11.108 -18.257 24.570 1.00 98.12 181 LEU A N 1
ATOM 1351 C CA . LEU A 1 181 ? -12.382 -17.793 25.135 1.00 98.12 181 LEU A CA 1
ATOM 1352 C C . LEU A 1 181 ? -12.923 -16.557 24.398 1.00 98.12 181 LEU A C 1
ATOM 1354 O O . LEU A 1 181 ? -14.108 -16.493 24.064 1.00 98.12 181 LEU A O 1
ATOM 1358 N N . ALA A 1 182 ? -12.047 -15.597 24.104 1.00 97.50 182 ALA A N 1
ATOM 1359 C CA . ALA A 1 182 ? -12.384 -14.399 23.349 1.00 97.50 182 ALA A CA 1
ATOM 1360 C C . ALA A 1 182 ? -12.755 -14.705 21.890 1.00 97.50 182 ALA A C 1
ATOM 1362 O O . ALA A 1 182 ? -13.688 -14.098 21.358 1.00 97.50 182 ALA A O 1
ATOM 1363 N N . LEU A 1 183 ? -12.051 -15.640 21.245 1.00 97.00 183 LEU A N 1
ATOM 1364 C CA . LEU A 1 183 ? -12.354 -16.080 19.884 1.00 97.00 183 LEU A CA 1
ATOM 1365 C C . LEU A 1 183 ? -13.719 -16.766 19.810 1.00 97.00 183 LEU A C 1
ATOM 1367 O O . LEU A 1 183 ? -14.514 -16.436 18.932 1.00 97.00 183 LEU A O 1
ATOM 1371 N N . ASP A 1 184 ? -14.011 -17.665 20.751 1.00 98.19 184 ASP A N 1
ATOM 1372 C CA . ASP A 1 184 ? -15.289 -18.376 20.814 1.00 98.19 184 ASP A CA 1
ATOM 1373 C C . ASP A 1 184 ? -16.463 -17.393 20.988 1.00 98.19 184 ASP A C 1
ATOM 1375 O O . ASP A 1 184 ? -17.480 -17.499 20.300 1.00 98.19 184 ASP A O 1
ATOM 1379 N N . LEU A 1 185 ? -16.308 -16.388 21.861 1.00 98.12 185 LEU A N 1
ATOM 1380 C CA . LEU A 1 185 ? -17.291 -15.318 22.059 1.00 98.12 185 LEU A CA 1
ATOM 1381 C C . LEU A 1 185 ? -17.497 -14.466 20.801 1.00 98.12 185 LEU A C 1
ATOM 1383 O O . LEU A 1 185 ? -18.637 -14.208 20.401 1.00 98.12 185 LEU A O 1
ATOM 1387 N N . ALA A 1 186 ? -16.403 -14.025 20.178 1.00 96.62 186 ALA A N 1
ATOM 1388 C CA . ALA A 1 186 ? -16.449 -13.218 18.967 1.00 96.62 186 ALA A CA 1
ATOM 1389 C C . ALA A 1 186 ? -17.145 -13.981 17.831 1.00 96.62 186 ALA A C 1
ATOM 1391 O O . ALA A 1 186 ? -18.117 -13.490 17.263 1.00 96.62 186 ALA A O 1
ATOM 1392 N N . GLN A 1 187 ? -16.728 -15.219 17.554 1.00 95.69 187 GLN A N 1
ATOM 1393 C CA . GLN A 1 187 ? -17.314 -16.043 16.494 1.00 95.69 187 GLN A CA 1
ATOM 1394 C C . GLN A 1 187 ? -18.804 -16.311 16.721 1.00 95.69 187 GLN A C 1
ATOM 1396 O O . GLN A 1 187 ? -19.598 -16.177 15.790 1.00 95.69 187 GLN A O 1
ATOM 1401 N N . ALA A 1 188 ? -19.208 -16.632 17.954 1.00 97.12 188 ALA A N 1
ATOM 1402 C CA . ALA A 1 188 ? -20.604 -16.927 18.271 1.00 97.12 188 ALA A CA 1
ATOM 1403 C C . ALA A 1 188 ? -21.536 -15.707 18.149 1.00 97.12 188 ALA A C 1
ATOM 1405 O O . ALA A 1 188 ? -22.746 -15.874 17.983 1.00 97.12 188 ALA A O 1
ATOM 1406 N N . THR A 1 189 ? -20.992 -14.491 18.232 1.00 96.50 189 THR A N 1
ATOM 1407 C CA . THR A 1 189 ? -21.757 -13.235 18.157 1.00 96.50 189 THR A CA 1
ATOM 1408 C C . THR A 1 189 ? -21.562 -12.485 16.836 1.00 96.50 189 THR A C 1
ATOM 1410 O O . THR A 1 189 ? -22.131 -11.413 16.665 1.00 96.50 189 THR A O 1
ATOM 1413 N N . GLY A 1 190 ? -20.797 -13.038 15.886 1.00 92.25 190 GLY A N 1
ATOM 1414 C CA . GLY A 1 190 ? -20.495 -12.396 14.598 1.00 92.25 190 GLY A CA 1
ATOM 1415 C C . GLY A 1 190 ? -19.447 -11.277 14.674 1.00 92.25 190 GLY A C 1
ATOM 1416 O O . GLY A 1 190 ? -19.360 -10.452 13.768 1.00 92.25 190 GLY A O 1
ATOM 1417 N N . GLY A 1 191 ? -18.678 -11.222 15.760 1.00 93.88 191 GLY A N 1
ATOM 1418 C CA . GLY A 1 191 ? -17.620 -10.247 15.997 1.00 93.88 191 GLY A CA 1
ATOM 1419 C C . GLY A 1 191 ? -16.221 -10.747 15.636 1.00 93.88 191 GLY A C 1
ATOM 1420 O O . GLY A 1 191 ? -16.040 -11.764 14.966 1.00 93.88 191 GLY A O 1
ATOM 1421 N N . GLN A 1 192 ? -15.206 -10.010 16.091 1.00 92.88 192 GLN A N 1
ATOM 1422 C CA . GLN A 1 192 ? -13.791 -10.343 15.918 1.00 92.88 192 GLN A CA 1
ATOM 1423 C C . GLN A 1 192 ? -13.006 -10.035 17.193 1.00 92.88 192 GLN A C 1
ATOM 1425 O O . GLN A 1 192 ? -13.278 -9.050 17.878 1.00 92.88 192 GLN A O 1
ATOM 1430 N N . THR A 1 193 ? -12.004 -10.862 17.479 1.00 94.31 193 THR A N 1
ATOM 1431 C CA . THR A 1 193 ? -11.055 -10.636 18.572 1.00 94.31 193 THR A CA 1
ATOM 1432 C C . THR A 1 193 ? -9.912 -9.741 18.102 1.00 94.31 193 THR A C 1
ATOM 1434 O O . THR A 1 193 ? -9.389 -9.899 16.998 1.00 94.31 193 THR A O 1
ATOM 1437 N N . ILE A 1 194 ? -9.496 -8.814 18.958 1.00 92.56 194 ILE A N 1
ATOM 1438 C CA . ILE A 1 194 ? -8.388 -7.892 18.730 1.00 92.56 194 ILE A CA 1
ATOM 1439 C C . ILE A 1 194 ? -7.339 -8.155 19.801 1.00 92.56 194 ILE A C 1
ATOM 1441 O O . ILE A 1 194 ? -7.607 -7.963 20.978 1.00 92.56 194 ILE A O 1
ATOM 1445 N N . THR A 1 195 ? -6.128 -8.527 19.403 1.00 91.94 195 THR A N 1
ATOM 1446 C CA . THR A 1 195 ? -4.997 -8.653 20.329 1.00 91.94 195 THR A CA 1
ATOM 1447 C C . THR A 1 195 ? -4.101 -7.426 20.214 1.00 91.94 195 THR A C 1
ATOM 1449 O O . THR A 1 195 ? -3.526 -7.162 19.156 1.00 91.94 195 THR A O 1
ATOM 1452 N N . LEU A 1 196 ? -3.977 -6.669 21.303 1.00 88.25 196 LEU A N 1
ATOM 1453 C CA . LEU A 1 196 ? -3.038 -5.561 21.410 1.00 88.25 196 LEU A CA 1
ATOM 1454 C C . LEU A 1 196 ? -1.642 -6.117 21.678 1.00 88.25 196 LEU A C 1
ATOM 1456 O O . LEU A 1 196 ? -1.443 -6.963 22.549 1.00 88.25 196 LEU A O 1
ATOM 1460 N N . ASN A 1 197 ? -0.660 -5.635 20.921 1.00 80.69 197 ASN A N 1
ATOM 1461 C CA . ASN A 1 197 ? 0.730 -5.936 21.231 1.00 80.69 197 ASN A CA 1
ATOM 1462 C C . ASN A 1 197 ? 1.188 -5.078 22.426 1.00 80.69 197 ASN A C 1
ATOM 1464 O O . ASN A 1 197 ? 0.642 -4.003 22.669 1.00 80.69 197 ASN A O 1
ATOM 1468 N N . SER A 1 198 ? 2.229 -5.513 23.135 1.00 76.38 198 SER A N 1
ATOM 1469 C CA . SER A 1 198 ? 2.783 -4.799 24.299 1.00 76.38 198 SER A CA 1
ATOM 1470 C C . SER A 1 198 ? 3.293 -3.382 24.006 1.00 76.38 198 SER A C 1
ATOM 1472 O O . SER A 1 198 ? 3.593 -2.637 24.931 1.00 76.38 198 SER A O 1
ATOM 1474 N N . ASN A 1 199 ? 3.446 -3.019 22.730 1.00 69.56 199 ASN A N 1
ATOM 1475 C CA . ASN A 1 199 ? 3.943 -1.718 22.287 1.00 69.56 199 ASN A CA 1
ATOM 1476 C C . ASN A 1 199 ? 2.811 -0.789 21.813 1.00 69.56 199 ASN A C 1
ATOM 1478 O O . ASN A 1 199 ? 3.069 0.373 21.499 1.00 69.56 199 ASN A O 1
ATOM 1482 N N . VAL A 1 200 ? 1.574 -1.283 21.699 1.00 64.31 200 VAL A N 1
ATOM 1483 C CA . VAL A 1 200 ? 0.424 -0.483 21.284 1.00 64.31 200 VAL A CA 1
ATOM 1484 C C . VAL A 1 200 ? -0.029 0.285 22.501 1.00 64.31 200 VAL A C 1
ATOM 1486 O O . VAL A 1 200 ? -0.598 -0.271 23.432 1.00 64.31 200 VAL A O 1
ATOM 1489 N N . VAL A 1 201 ? 0.244 1.584 22.471 1.00 66.62 201 VAL A N 1
ATOM 1490 C CA . VAL A 1 201 ? -0.095 2.464 23.584 1.00 66.62 201 VAL A CA 1
ATOM 1491 C C . VAL A 1 201 ? -1.504 3.047 23.460 1.00 66.62 201 VAL A C 1
ATOM 1493 O O . VAL A 1 201 ? -1.966 3.672 24.400 1.00 66.62 201 VAL A O 1
ATOM 1496 N N . ASP A 1 202 ? -2.184 2.858 22.323 1.00 81.19 202 ASP A N 1
ATOM 1497 C CA . ASP A 1 202 ? -3.537 3.370 22.086 1.00 81.19 202 ASP A CA 1
ATOM 1498 C C . ASP A 1 202 ? -4.350 2.433 21.154 1.00 81.19 202 ASP A C 1
ATOM 1500 O O . ASP A 1 202 ? -4.005 2.289 19.974 1.00 81.19 202 ASP A O 1
ATOM 1504 N N . PRO A 1 203 ? -5.420 1.774 21.646 1.00 84.56 203 PRO A N 1
ATOM 1505 C CA . PRO A 1 203 ? -6.262 0.882 20.854 1.00 84.56 203 PRO A CA 1
ATOM 1506 C C . PRO A 1 203 ? -7.326 1.594 19.998 1.00 84.56 203 PRO A C 1
ATOM 1508 O O . PRO A 1 203 ? -7.979 0.919 19.196 1.00 84.56 203 PRO A O 1
ATOM 1511 N N . THR A 1 204 ? -7.497 2.917 20.109 1.00 83.62 204 THR A N 1
ATOM 1512 C CA . THR A 1 204 ? -8.596 3.689 19.494 1.00 83.62 204 THR A CA 1
ATOM 1513 C C . THR A 1 204 ? -8.788 3.400 18.005 1.00 83.62 204 THR A C 1
ATOM 1515 O O . THR A 1 204 ? -9.869 3.003 17.570 1.00 83.62 204 THR A O 1
ATOM 1518 N N . GLN A 1 205 ? -7.719 3.498 17.214 1.00 76.19 205 GLN A N 1
ATOM 1519 C CA . GLN A 1 205 ? -7.777 3.272 15.763 1.00 76.19 205 GLN A CA 1
ATOM 1520 C C . GLN A 1 205 ? -8.149 1.826 15.406 1.00 76.19 205 GLN A C 1
ATOM 1522 O O . GLN A 1 205 ? -8.852 1.567 14.426 1.00 76.19 205 GLN A O 1
ATOM 1527 N N . THR A 1 206 ? -7.707 0.866 16.219 1.00 77.81 206 THR A N 1
ATOM 1528 C CA . THR A 1 206 ? -8.024 -0.549 16.007 1.00 77.81 206 THR A CA 1
ATOM 1529 C C . THR A 1 206 ? -9.494 -0.821 16.305 1.00 77.81 206 THR A C 1
ATOM 1531 O O . THR A 1 206 ? -10.144 -1.523 15.531 1.00 77.81 206 THR A O 1
ATOM 1534 N N . ILE A 1 207 ? -10.029 -0.216 17.369 1.00 83.56 207 ILE A N 1
ATOM 1535 C CA . ILE A 1 207 ? -11.443 -0.305 17.742 1.00 83.56 207 ILE A CA 1
ATOM 1536 C C . ILE A 1 207 ? -12.321 0.296 16.640 1.00 83.56 207 ILE A C 1
ATOM 1538 O O . ILE A 1 207 ? -13.219 -0.387 16.152 1.00 83.56 207 ILE A O 1
ATOM 1542 N N . PHE A 1 208 ? -12.027 1.509 16.157 1.00 83.00 208 PHE A N 1
ATOM 1543 C CA . PHE A 1 208 ? -12.806 2.119 15.070 1.00 83.00 208 PHE A CA 1
ATOM 1544 C C . PHE A 1 208 ? -12.768 1.315 13.774 1.00 83.00 208 PHE A C 1
ATOM 1546 O O . PHE A 1 208 ? -13.794 1.181 13.110 1.00 83.00 208 PHE A O 1
ATOM 1553 N N . ARG A 1 209 ? -11.616 0.731 13.425 1.00 77.44 209 ARG A N 1
ATOM 1554 C CA . ARG A 1 209 ? -11.506 -0.140 12.250 1.00 77.44 209 ARG A CA 1
ATOM 1555 C C . ARG A 1 209 ? -12.453 -1.335 12.344 1.00 77.44 209 ARG A C 1
ATOM 1557 O O . ARG A 1 209 ? -13.092 -1.667 11.351 1.00 77.44 209 ARG A O 1
ATOM 1564 N N . VAL A 1 210 ? -12.537 -1.980 13.507 1.00 74.88 210 VAL A N 1
ATOM 1565 C CA . VAL A 1 210 ? -13.376 -3.175 13.681 1.00 74.88 210 VAL A CA 1
ATOM 1566 C C . VAL A 1 210 ? -14.848 -2.811 13.838 1.00 74.88 210 VAL A C 1
ATOM 1568 O O . VAL A 1 210 ? -15.679 -3.471 13.221 1.00 74.88 210 VAL A O 1
ATOM 1571 N N . ILE A 1 211 ? -15.177 -1.717 14.539 1.00 80.19 211 ILE A N 1
ATOM 1572 C CA . ILE A 1 211 ? -16.532 -1.142 14.510 1.00 80.19 211 ILE A CA 1
ATOM 1573 C C . ILE A 1 211 ? -16.938 -0.931 13.052 1.00 80.19 211 ILE A C 1
ATOM 1575 O O . ILE A 1 211 ? -17.951 -1.469 12.634 1.00 80.19 211 ILE A O 1
ATOM 1579 N N . GLY A 1 212 ? -16.102 -0.260 12.255 1.00 74.12 212 GLY A N 1
ATOM 1580 C CA . GLY A 1 212 ? -16.349 -0.019 10.836 1.00 74.12 212 GLY A CA 1
ATOM 1581 C C . GLY A 1 212 ? -16.499 -1.285 9.989 1.00 74.12 212 GLY A C 1
ATOM 1582 O O . GLY A 1 212 ? -17.220 -1.250 9.002 1.00 74.12 212 GLY A O 1
ATOM 1583 N N . GLN A 1 213 ? -15.842 -2.394 10.348 1.00 71.81 213 GLN A N 1
ATOM 1584 C CA . GLN A 1 213 ? -15.991 -3.689 9.671 1.00 71.81 213 GLN A CA 1
ATOM 1585 C C . GLN A 1 213 ? -17.317 -4.372 10.007 1.00 71.81 213 GLN A C 1
ATOM 1587 O O . GLN A 1 213 ? -17.960 -4.914 9.114 1.00 71.81 213 GLN A O 1
ATOM 1592 N N . VAL A 1 214 ? -17.731 -4.338 11.275 1.00 69.69 214 VAL A N 1
ATOM 1593 C CA . VAL A 1 214 ? -18.983 -4.962 11.731 1.00 69.69 214 VAL A CA 1
ATOM 1594 C C . VAL A 1 214 ? -20.201 -4.122 11.360 1.00 69.69 214 VAL A C 1
ATOM 1596 O O . VAL A 1 214 ? -21.277 -4.656 11.107 1.00 69.69 214 VAL A O 1
ATOM 1599 N N . THR A 1 215 ? -20.033 -2.805 11.277 1.00 72.44 215 THR A N 1
ATOM 1600 C CA . THR A 1 215 ? -21.071 -1.878 10.828 1.00 72.44 215 THR A CA 1
ATOM 1601 C C . THR A 1 215 ? -21.099 -1.714 9.318 1.00 72.44 215 THR A C 1
ATOM 1603 O O . THR A 1 215 ? -21.887 -0.891 8.850 1.00 72.44 215 THR A O 1
ATOM 1606 N N . GLN A 1 216 ? -20.295 -2.467 8.543 1.00 62.38 216 GLN A N 1
ATOM 1607 C CA . GLN A 1 216 ? -20.471 -2.520 7.092 1.00 62.38 216 GLN A CA 1
ATOM 1608 C C . GLN A 1 216 ? -21.853 -3.090 6.801 1.00 62.38 216 GLN A C 1
ATOM 1610 O O . GLN A 1 216 ? -22.059 -4.288 6.663 1.00 62.38 216 GLN A O 1
ATOM 1615 N N . VAL A 1 217 ? -22.807 -2.168 6.707 1.00 48.75 217 VAL A N 1
ATOM 1616 C CA . VAL A 1 217 ? -24.070 -2.326 6.024 1.00 48.75 217 VAL A CA 1
ATOM 1617 C C . VAL A 1 217 ? -23.711 -2.922 4.673 1.00 48.75 217 VAL A C 1
ATOM 1619 O O . VAL A 1 217 ? -23.008 -2.273 3.891 1.00 48.75 217 VAL A O 1
ATOM 1622 N N . ASP A 1 218 ? -24.172 -4.147 4.430 1.00 42.16 218 ASP A N 1
ATOM 1623 C CA . ASP A 1 218 ? -23.839 -5.009 3.287 1.00 42.16 218 ASP A CA 1
ATOM 1624 C C . ASP A 1 218 ? -24.003 -4.351 1.895 1.00 42.16 218 ASP A C 1
ATOM 1626 O O . ASP A 1 218 ? -23.681 -4.962 0.882 1.00 42.16 218 ASP A O 1
ATOM 1630 N N . ASN A 1 219 ? -24.466 -3.097 1.809 1.00 38.97 219 ASN A N 1
ATOM 1631 C CA . ASN A 1 219 ? -24.780 -2.381 0.575 1.00 38.97 219 ASN A CA 1
ATOM 1632 C C . ASN A 1 219 ? -24.309 -0.911 0.503 1.00 38.97 219 ASN A C 1
ATOM 1634 O O . ASN A 1 219 ? -24.773 -0.198 -0.384 1.00 38.97 219 ASN A O 1
ATOM 1638 N N . SER A 1 220 ? -23.387 -0.427 1.352 1.00 39.28 220 SER A N 1
ATOM 1639 C CA . SER A 1 220 ? -22.812 0.931 1.170 1.00 39.28 220 SER A CA 1
ATOM 1640 C C . SER A 1 220 ? -21.870 0.982 -0.035 1.00 39.28 220 SER A C 1
ATOM 1642 O O . SER A 1 220 ? -20.649 0.910 0.080 1.00 39.28 220 SER A O 1
ATOM 1644 N N . THR A 1 221 ? -22.450 1.072 -1.227 1.00 40.94 221 THR A N 1
ATOM 1645 C CA . THR A 1 221 ? -21.770 0.903 -2.514 1.00 40.94 221 THR A CA 1
ATOM 1646 C C . THR A 1 221 ? -20.824 2.034 -2.915 1.00 40.94 221 THR A C 1
ATOM 1648 O O . THR A 1 221 ? -20.141 1.875 -3.924 1.00 40.94 221 THR A O 1
ATOM 1651 N N . LEU A 1 222 ? -20.741 3.152 -2.180 1.00 38.81 222 LEU A N 1
ATOM 1652 C CA . LEU A 1 222 ? -20.075 4.357 -2.700 1.00 38.81 222 LEU A CA 1
ATOM 1653 C C . LEU A 1 222 ? -19.245 5.195 -1.721 1.00 38.81 222 LEU A C 1
ATOM 1655 O O . LEU A 1 222 ? -18.596 6.130 -2.185 1.00 38.81 222 LEU A O 1
ATOM 1659 N N . MET A 1 223 ? -19.112 4.829 -0.437 1.00 37.22 223 MET A N 1
ATOM 1660 C CA . MET A 1 223 ? -17.920 5.276 0.300 1.00 37.22 223 MET A CA 1
ATOM 1661 C C . MET A 1 223 ? -16.747 4.458 -0.231 1.00 37.22 223 MET A C 1
ATOM 1663 O O . MET A 1 223 ? -16.434 3.372 0.256 1.00 37.22 223 MET A O 1
ATOM 1667 N N . LEU A 1 224 ? -16.201 4.950 -1.347 1.00 38.09 224 LEU A N 1
ATOM 1668 C CA . LEU A 1 224 ? -15.143 4.317 -2.105 1.00 38.09 224 LEU A CA 1
ATOM 1669 C C . LEU A 1 224 ? -14.064 3.845 -1.150 1.00 38.09 224 LEU A C 1
ATOM 1671 O O . LEU A 1 224 ? -13.575 4.606 -0.315 1.00 38.09 224 LEU A O 1
ATOM 1675 N N . SER A 1 225 ? -13.652 2.599 -1.351 1.00 40.22 225 SER A N 1
ATOM 1676 C CA . SER A 1 225 ? -12.338 2.128 -0.963 1.00 40.22 225 SER A CA 1
ATOM 1677 C C . SER A 1 225 ? -11.297 3.001 -1.656 1.00 40.22 225 SER A C 1
ATOM 1679 O O . SER A 1 225 ? -10.716 2.637 -2.678 1.00 40.22 225 SER A O 1
ATOM 1681 N N . ILE A 1 226 ? -11.066 4.193 -1.118 1.00 42.12 226 ILE A N 1
ATOM 1682 C CA . ILE A 1 226 ? -9.755 4.801 -1.184 1.00 42.12 226 ILE A CA 1
ATOM 1683 C C . ILE A 1 226 ? -8.865 3.712 -0.592 1.00 42.12 226 ILE A C 1
ATOM 1685 O O . ILE A 1 226 ? -9.135 3.281 0.534 1.00 42.12 226 ILE A O 1
ATOM 1689 N N . PRO A 1 227 ? -7.890 3.172 -1.342 1.00 41.53 227 PRO A N 1
ATOM 1690 C CA . PRO A 1 227 ? -6.948 2.250 -0.744 1.00 41.53 227 PRO A CA 1
ATOM 1691 C C . PRO A 1 227 ? -6.405 2.980 0.483 1.00 41.53 227 PRO A C 1
ATOM 1693 O O . PRO A 1 227 ? -5.793 4.037 0.320 1.00 41.53 227 PRO A O 1
ATOM 1696 N N . GLY A 1 228 ? -6.672 2.469 1.692 1.00 37.12 228 GLY A N 1
ATOM 1697 C CA . GLY A 1 228 ? -6.329 3.103 2.979 1.00 37.12 228 GLY A CA 1
ATOM 1698 C C . GLY A 1 228 ? -4.821 3.278 3.214 1.00 37.12 228 GLY A C 1
ATOM 1699 O O . GLY A 1 228 ? -4.362 3.417 4.338 1.00 37.12 228 GLY A O 1
ATOM 1700 N N . ALA A 1 229 ? -4.043 3.210 2.141 1.00 39.47 229 ALA A N 1
ATOM 1701 C CA . ALA A 1 229 ? -2.611 3.338 2.064 1.00 39.47 229 ALA A CA 1
ATOM 1702 C C . ALA A 1 229 ? -2.143 4.708 1.544 1.00 39.47 229 ALA A C 1
ATOM 1704 O O . ALA A 1 229 ? -0.961 5.005 1.689 1.00 39.47 229 ALA A O 1
ATOM 1705 N N . ILE A 1 230 ? -3.002 5.532 0.921 1.00 40.34 230 ILE A N 1
ATOM 1706 C CA . ILE A 1 230 ? -2.564 6.832 0.382 1.00 40.34 230 ILE A CA 1
ATOM 1707 C C . ILE A 1 230 ? -2.862 7.946 1.380 1.00 40.34 230 ILE A C 1
ATOM 1709 O O . ILE A 1 230 ? -4.014 8.189 1.736 1.00 40.34 230 ILE A O 1
ATOM 1713 N N . ARG A 1 231 ? -1.796 8.633 1.791 1.00 45.22 231 ARG A N 1
ATOM 1714 C CA . ARG A 1 231 ? -1.813 9.712 2.775 1.00 45.22 231 ARG A CA 1
ATOM 1715 C C . ARG A 1 231 ? -1.696 11.093 2.093 1.00 45.22 231 ARG A C 1
ATOM 1717 O O . ARG A 1 231 ? -0.823 11.276 1.246 1.00 45.22 231 ARG A O 1
ATOM 1724 N N . THR A 1 232 ? -2.580 12.042 2.415 1.00 45.25 232 THR A N 1
ATOM 1725 C CA . THR A 1 232 ? -2.591 13.446 1.950 1.00 45.25 232 THR A CA 1
ATOM 1726 C C . THR A 1 232 ? -2.002 14.399 3.012 1.00 45.25 232 THR A C 1
ATOM 1728 O O . THR A 1 232 ? -1.700 14.000 4.134 1.00 45.25 232 THR A O 1
ATOM 1731 N N . LEU A 1 233 ? -1.776 15.676 2.665 1.00 39.59 233 LEU A N 1
ATOM 1732 C CA . LEU A 1 233 ? -1.289 16.701 3.618 1.00 39.59 233 LEU A CA 1
ATOM 1733 C C . LEU A 1 233 ? -2.369 17.221 4.568 1.00 39.59 233 LEU A C 1
ATOM 1735 O O . LEU A 1 233 ? -2.051 17.810 5.598 1.00 39.59 233 LEU A O 1
ATOM 1739 N N . THR A 1 234 ? -3.638 17.084 4.197 1.00 42.47 234 THR A N 1
ATOM 1740 C CA . THR A 1 234 ? -4.762 17.644 4.940 1.00 42.47 234 THR A CA 1
ATOM 1741 C C . THR A 1 234 ? -5.158 16.694 6.062 1.00 42.47 234 THR A C 1
ATOM 1743 O O . THR A 1 234 ? -5.997 15.814 5.915 1.00 42.47 234 THR A O 1
ATOM 1746 N N . CYS A 1 235 ? -4.557 16.909 7.233 1.00 51.22 235 CYS A N 1
ATOM 1747 C CA . CYS A 1 235 ? -4.812 16.155 8.464 1.00 51.22 235 CYS A CA 1
ATOM 1748 C C . CYS A 1 235 ? -6.232 16.321 9.039 1.00 51.22 235 CYS A C 1
ATOM 1750 O O . CYS A 1 235 ? -6.511 15.817 10.121 1.00 51.22 235 CYS A O 1
ATOM 1752 N N . GLN A 1 236 ? -7.124 17.071 8.385 1.00 40.06 236 GLN A N 1
ATOM 1753 C CA . GLN A 1 236 ? -8.408 17.449 8.979 1.00 40.06 236 GLN A CA 1
ATOM 1754 C C . GLN A 1 236 ? -9.394 16.286 9.083 1.00 40.06 236 GLN A C 1
ATOM 1756 O O . GLN A 1 236 ? -10.255 16.304 9.964 1.00 40.06 236 GLN A O 1
ATOM 1761 N N . ARG A 1 237 ? -9.302 15.286 8.194 1.00 38.44 237 ARG A N 1
ATOM 1762 C CA . ARG A 1 237 ? -10.339 14.258 8.099 1.00 38.44 237 ARG A CA 1
ATOM 1763 C C . ARG A 1 237 ? -9.907 12.861 8.524 1.00 38.44 237 ARG A C 1
ATOM 1765 O O . ARG A 1 237 ? -10.689 12.162 9.161 1.00 38.44 237 ARG A O 1
ATOM 1772 N N . ASP A 1 238 ? -8.696 12.431 8.225 1.00 46.25 238 ASP A N 1
ATOM 1773 C CA . ASP A 1 238 ? -8.282 11.069 8.546 1.00 46.25 238 ASP A CA 1
ATOM 1774 C C . ASP A 1 238 ? -6.819 11.063 8.974 1.00 46.25 238 ASP A C 1
ATOM 1776 O O . ASP A 1 238 ? -5.920 11.245 8.155 1.00 46.25 238 ASP A O 1
ATOM 1780 N N . VAL A 1 239 ? -6.572 10.865 10.270 1.00 39.31 239 VAL A N 1
ATOM 1781 C CA . VAL A 1 239 ? -5.212 10.758 10.820 1.00 39.31 239 VAL A CA 1
ATOM 1782 C C . VAL A 1 239 ? -4.437 9.591 10.193 1.00 39.31 239 VAL A C 1
ATOM 1784 O O . VAL A 1 239 ? -3.206 9.627 10.107 1.00 39.31 239 VAL A O 1
ATOM 1787 N N . THR A 1 240 ? -5.142 8.583 9.657 1.00 38.28 240 THR A N 1
ATOM 1788 C CA . THR A 1 240 ? -4.538 7.481 8.895 1.00 38.28 240 THR A CA 1
ATOM 1789 C C . THR A 1 240 ? -4.107 7.890 7.487 1.00 38.28 240 THR A C 1
ATOM 1791 O O . THR A 1 240 ? -3.324 7.173 6.866 1.00 38.28 240 THR A O 1
ATOM 1794 N N . LYS A 1 241 ? -4.518 9.072 7.013 1.00 53.72 241 LYS A N 1
ATOM 1795 C CA . LYS A 1 241 ? -4.051 9.706 5.779 1.00 53.72 241 LYS A CA 1
ATOM 1796 C C . LYS A 1 241 ? -2.978 10.776 6.014 1.00 53.72 241 LYS A C 1
ATOM 1798 O O . LYS A 1 241 ? -2.601 11.427 5.056 1.00 53.72 241 LYS A O 1
ATOM 1803 N N . CYS A 1 242 ? -2.409 10.950 7.208 1.00 64.56 242 CYS A N 1
ATOM 1804 C CA . CYS A 1 242 ? -1.339 11.941 7.412 1.00 64.56 242 CYS A CA 1
ATOM 1805 C C . CYS A 1 242 ? 0.050 11.402 7.053 1.00 64.56 242 CYS A C 1
ATOM 1807 O O . CYS A 1 242 ? 0.492 10.396 7.620 1.00 64.56 242 CYS A O 1
ATOM 1809 N N . ILE A 1 243 ? 0.770 12.095 6.169 1.00 76.38 243 ILE A N 1
ATOM 1810 C CA . ILE A 1 243 ? 2.218 11.899 6.017 1.00 76.38 243 ILE A CA 1
ATOM 1811 C C . ILE A 1 243 ? 2.890 12.377 7.310 1.00 76.38 243 ILE A C 1
ATOM 1813 O O . ILE A 1 243 ? 2.676 13.513 7.732 1.00 76.38 243 ILE A O 1
ATOM 1817 N N . SER A 1 244 ? 3.683 11.520 7.957 1.00 80.94 244 SER A N 1
ATOM 1818 C CA . SER A 1 244 ? 4.388 11.919 9.175 1.00 80.94 244 SER A CA 1
ATOM 1819 C C . SER A 1 244 ? 5.469 12.949 8.860 1.00 80.94 244 SER A C 1
ATOM 1821 O O . SER A 1 244 ? 6.320 12.716 8.009 1.00 80.94 244 SER A O 1
ATOM 1823 N N . LEU A 1 245 ? 5.478 14.067 9.582 1.00 87.75 245 LEU A N 1
ATOM 1824 C CA . LEU A 1 245 ? 6.583 15.032 9.560 1.00 87.75 245 LEU A CA 1
ATOM 1825 C C . LEU A 1 245 ? 7.596 14.774 10.684 1.00 87.75 245 LEU A C 1
ATOM 1827 O O . LEU A 1 245 ? 8.480 15.597 10.918 1.00 87.75 245 LEU A O 1
ATOM 1831 N N . ASP A 1 246 ? 7.471 13.639 11.378 1.00 87.75 246 ASP A N 1
ATOM 1832 C CA . ASP A 1 246 ? 8.431 13.216 12.388 1.00 87.75 246 ASP A CA 1
ATOM 1833 C C . ASP A 1 246 ? 9.840 13.109 11.763 1.00 87.75 246 ASP A C 1
ATOM 1835 O O . ASP A 1 246 ? 10.023 12.399 10.760 1.00 87.75 246 ASP A O 1
ATOM 1839 N N . PRO A 1 247 ? 10.855 13.793 12.330 1.00 93.19 247 PRO A N 1
ATOM 1840 C CA . PRO A 1 247 ? 12.213 13.766 11.796 1.00 93.19 247 PRO A CA 1
ATOM 1841 C C . PRO A 1 247 ? 12.792 12.351 11.690 1.00 93.19 247 PRO A C 1
ATOM 1843 O O . PRO A 1 247 ? 13.519 12.053 10.742 1.00 93.19 247 PRO A O 1
ATOM 1846 N N . GLY A 1 248 ? 12.448 11.460 12.621 1.00 91.94 248 GLY A N 1
ATOM 1847 C CA . GLY A 1 248 ? 12.857 10.063 12.605 1.00 91.94 248 GLY A CA 1
ATOM 1848 C C . GLY A 1 248 ? 12.306 9.313 11.394 1.00 91.94 248 GLY A C 1
ATOM 1849 O O . GLY A 1 248 ? 13.060 8.591 10.740 1.00 91.94 248 GLY A O 1
ATOM 1850 N N . VAL A 1 249 ? 11.033 9.508 11.037 1.00 91.75 249 VAL A N 1
ATOM 1851 C CA . VAL A 1 249 ? 10.426 8.899 9.833 1.00 91.75 249 VAL A CA 1
ATOM 1852 C C . VAL A 1 249 ? 11.085 9.435 8.559 1.00 91.75 249 VAL A C 1
ATOM 1854 O O . VAL A 1 249 ? 11.461 8.656 7.678 1.00 91.75 249 VAL A O 1
ATOM 1857 N N . LEU A 1 250 ? 11.291 10.754 8.474 1.00 95.19 250 LEU A N 1
ATOM 1858 C CA . LEU A 1 250 ? 11.940 11.405 7.330 1.00 95.19 250 LEU A CA 1
ATOM 1859 C C . LEU A 1 250 ? 13.369 10.893 7.113 1.00 95.19 250 LEU A C 1
ATOM 1861 O O . LEU A 1 250 ? 13.715 10.478 6.004 1.00 95.19 250 LEU A O 1
ATOM 1865 N N . ILE A 1 251 ? 14.184 10.870 8.173 1.00 96.19 251 ILE A N 1
ATOM 1866 C CA . ILE A 1 251 ? 15.565 10.368 8.132 1.00 96.19 251 ILE A CA 1
ATOM 1867 C C . ILE A 1 251 ? 15.581 8.891 7.736 1.00 96.19 251 ILE A C 1
ATOM 1869 O O . ILE A 1 251 ? 16.363 8.492 6.875 1.00 96.19 251 ILE A O 1
ATOM 1873 N N . THR A 1 252 ? 14.686 8.083 8.305 1.00 95.12 252 THR A N 1
ATOM 1874 C CA . THR A 1 252 ? 14.596 6.648 8.001 1.00 95.12 252 THR A CA 1
ATOM 1875 C C . THR A 1 252 ? 14.293 6.413 6.525 1.00 95.12 252 THR A C 1
ATOM 1877 O O . THR A 1 252 ? 15.019 5.680 5.851 1.00 95.12 252 THR A O 1
ATOM 1880 N N . ASN A 1 253 ? 13.281 7.089 5.978 1.00 96.00 253 ASN A N 1
ATOM 1881 C CA . ASN A 1 253 ? 12.931 6.972 4.564 1.00 96.00 253 ASN A CA 1
ATOM 1882 C C . ASN A 1 253 ? 14.036 7.499 3.642 1.00 96.00 253 ASN A C 1
ATOM 1884 O O . ASN A 1 253 ? 14.278 6.910 2.585 1.00 96.00 253 ASN A O 1
ATOM 1888 N N . ALA A 1 254 ? 14.746 8.560 4.034 1.00 97.38 254 ALA A N 1
ATOM 1889 C CA . ALA A 1 254 ? 15.891 9.077 3.288 1.00 97.38 254 ALA A CA 1
ATOM 1890 C C . ALA A 1 254 ? 17.055 8.070 3.252 1.00 97.38 254 ALA A C 1
ATOM 1892 O O . ALA A 1 254 ? 17.624 7.830 2.185 1.00 97.38 254 ALA A O 1
ATOM 1893 N N . LEU A 1 255 ? 17.370 7.420 4.377 1.00 96.25 255 LEU A N 1
ATOM 1894 C CA . LEU A 1 255 ? 18.414 6.393 4.455 1.00 96.25 255 LEU A CA 1
ATOM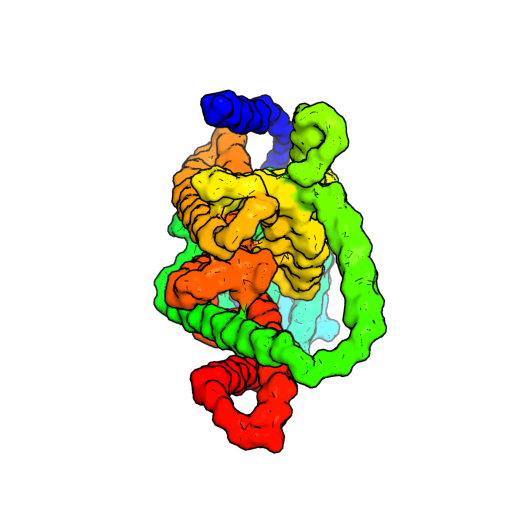 1895 C C . LEU A 1 255 ? 18.054 5.141 3.645 1.00 96.25 255 LEU A C 1
ATOM 1897 O O . LEU A 1 255 ? 18.877 4.657 2.866 1.00 96.25 255 LEU A O 1
ATOM 1901 N N . VAL A 1 256 ? 16.817 4.645 3.763 1.00 95.31 256 VAL A N 1
ATOM 1902 C CA . VAL A 1 256 ? 16.334 3.505 2.960 1.00 95.31 256 VAL A CA 1
ATOM 1903 C C . VAL A 1 256 ? 16.351 3.850 1.467 1.00 95.31 256 VAL A C 1
ATOM 1905 O O . VAL A 1 256 ? 16.773 3.034 0.647 1.00 95.31 256 VAL A O 1
ATOM 1908 N N . THR A 1 257 ? 15.979 5.079 1.100 1.00 97.19 257 THR A N 1
ATOM 1909 C CA . THR A 1 257 ? 16.086 5.575 -0.280 1.00 97.19 257 THR A CA 1
ATOM 1910 C C . THR A 1 257 ? 17.528 5.544 -0.775 1.00 97.19 257 THR A C 1
ATOM 1912 O O . THR A 1 257 ? 17.798 4.995 -1.844 1.00 97.19 257 THR A O 1
ATOM 1915 N N . LEU A 1 258 ? 18.463 6.111 -0.007 1.00 96.69 258 LEU A N 1
ATOM 1916 C CA . LEU A 1 258 ? 19.882 6.148 -0.358 1.00 96.69 258 LEU A CA 1
ATOM 1917 C C . LEU A 1 258 ? 20.423 4.731 -0.583 1.00 96.69 258 LEU A C 1
ATOM 1919 O O . LEU A 1 258 ? 21.136 4.490 -1.560 1.00 96.69 258 LEU A O 1
ATOM 1923 N N . LEU A 1 259 ? 20.040 3.789 0.281 1.00 94.75 259 LEU A N 1
ATOM 1924 C CA . LEU A 1 259 ? 20.406 2.381 0.176 1.00 94.75 259 LEU A CA 1
ATOM 1925 C C . LEU A 1 259 ? 19.879 1.757 -1.127 1.00 94.75 259 LEU A C 1
ATOM 1927 O O . LEU A 1 259 ? 20.658 1.175 -1.885 1.00 94.75 259 LEU A O 1
ATOM 1931 N N . ILE A 1 260 ? 18.587 1.933 -1.431 1.00 95.44 260 ILE A N 1
ATOM 1932 C CA . ILE A 1 260 ? 17.955 1.434 -2.665 1.00 95.44 260 ILE A CA 1
ATOM 1933 C C . ILE A 1 260 ? 18.653 1.996 -3.910 1.00 95.44 260 ILE A C 1
ATOM 1935 O O . ILE A 1 260 ? 19.023 1.236 -4.810 1.00 95.44 260 ILE A O 1
ATOM 1939 N N . VAL A 1 261 ? 18.871 3.315 -3.962 1.00 96.62 261 VAL A N 1
ATOM 1940 C CA . VAL A 1 261 ? 19.515 3.997 -5.098 1.00 96.62 261 VAL A CA 1
ATOM 1941 C C . VAL A 1 261 ? 20.950 3.506 -5.284 1.00 96.62 261 VAL A C 1
ATOM 1943 O O . VAL A 1 261 ? 21.363 3.219 -6.411 1.00 96.62 261 VAL A O 1
ATOM 1946 N N . SER A 1 262 ? 21.697 3.357 -4.188 1.00 94.94 262 SER A N 1
ATOM 1947 C CA . SER A 1 262 ? 23.095 2.916 -4.208 1.00 94.94 262 SER A CA 1
ATOM 1948 C C . SER A 1 262 ? 23.226 1.475 -4.697 1.00 94.94 262 SER A C 1
ATOM 1950 O O . SER A 1 262 ? 23.998 1.213 -5.623 1.00 94.94 262 SER A O 1
ATOM 1952 N N . ILE A 1 263 ? 22.428 0.547 -4.155 1.00 94.69 263 ILE A N 1
ATOM 1953 C CA . ILE A 1 263 ? 22.436 -0.861 -4.581 1.00 94.69 263 ILE A CA 1
ATOM 1954 C C . ILE A 1 263 ? 22.024 -0.971 -6.051 1.00 94.69 263 ILE A C 1
ATOM 1956 O O . ILE A 1 263 ? 22.709 -1.639 -6.829 1.00 94.69 263 ILE A O 1
ATOM 1960 N N . ALA A 1 264 ? 20.952 -0.290 -6.469 1.00 94.56 264 ALA A N 1
ATOM 1961 C CA . ALA A 1 264 ? 20.494 -0.313 -7.858 1.00 94.56 264 ALA A CA 1
ATOM 1962 C C . ALA A 1 264 ? 21.551 0.255 -8.827 1.00 94.56 264 ALA A C 1
ATOM 1964 O O . ALA A 1 264 ? 21.808 -0.324 -9.890 1.00 94.56 264 ALA A O 1
ATOM 1965 N N . GLY A 1 265 ? 22.208 1.356 -8.448 1.00 94.94 265 GLY A N 1
ATOM 1966 C CA . GLY A 1 265 ? 23.281 1.978 -9.220 1.00 94.94 265 GLY A CA 1
ATOM 1967 C C . GLY A 1 265 ? 24.503 1.067 -9.363 1.00 94.94 265 GLY A C 1
ATOM 1968 O O . GLY A 1 265 ? 24.939 0.796 -10.484 1.00 94.94 265 GLY A O 1
ATOM 1969 N N . LEU A 1 266 ? 25.020 0.531 -8.250 1.00 94.56 266 LEU A N 1
ATOM 1970 C CA . LEU A 1 266 ? 26.169 -0.386 -8.237 1.00 94.56 266 LEU A CA 1
ATOM 1971 C C . LEU A 1 266 ? 25.890 -1.661 -9.040 1.00 94.56 266 LEU A C 1
ATOM 1973 O O . LEU A 1 266 ? 26.698 -2.052 -9.885 1.00 94.56 266 LEU A O 1
ATOM 1977 N N . THR A 1 267 ? 24.709 -2.254 -8.851 1.00 93.69 267 THR A N 1
ATOM 1978 C CA . THR A 1 267 ? 24.241 -3.425 -9.612 1.00 93.69 267 THR A CA 1
ATOM 1979 C C . THR A 1 267 ? 24.292 -3.164 -11.113 1.00 93.69 267 THR A C 1
ATOM 1981 O O . THR A 1 267 ? 24.778 -3.990 -11.886 1.00 93.69 267 THR A O 1
ATOM 1984 N N . THR A 1 268 ? 23.849 -1.984 -11.542 1.00 93.44 268 THR A N 1
ATOM 1985 C CA . THR A 1 268 ? 23.836 -1.601 -12.960 1.00 93.44 268 THR A CA 1
ATOM 1986 C C . THR A 1 268 ? 25.239 -1.424 -13.517 1.00 93.44 268 THR A C 1
ATOM 1988 O O . THR A 1 268 ? 25.518 -1.872 -14.634 1.00 93.44 268 THR A O 1
ATOM 1991 N N . VAL A 1 269 ? 26.144 -0.807 -12.753 1.00 94.38 269 VAL A N 1
ATOM 1992 C CA . VAL A 1 269 ? 27.552 -0.645 -13.147 1.00 94.38 269 VAL A CA 1
ATOM 1993 C C . VAL A 1 269 ? 28.215 -2.010 -13.329 1.00 94.38 269 VAL A C 1
ATOM 1995 O O . VAL A 1 269 ? 28.791 -2.268 -14.385 1.00 94.38 269 VAL A O 1
ATOM 1998 N N . LEU A 1 270 ? 28.066 -2.921 -12.364 1.00 93.00 270 LEU A N 1
ATOM 1999 C CA . LEU A 1 270 ? 28.622 -4.273 -12.462 1.00 93.00 270 LEU A CA 1
ATOM 2000 C C . LEU A 1 270 ? 28.021 -5.050 -13.635 1.00 93.00 270 LEU A C 1
ATOM 2002 O O . LEU A 1 270 ? 28.752 -5.645 -14.429 1.00 93.00 270 LEU A O 1
ATOM 2006 N N . PHE A 1 271 ? 26.700 -5.007 -13.807 1.00 91.88 271 PHE A N 1
ATOM 2007 C CA . PHE A 1 271 ? 26.021 -5.743 -14.871 1.00 91.88 271 PHE A CA 1
ATOM 2008 C C . PHE A 1 271 ? 26.345 -5.204 -16.275 1.00 91.88 271 PHE A C 1
ATOM 2010 O O . PHE A 1 271 ? 26.488 -5.968 -17.233 1.00 91.88 271 PHE A O 1
ATOM 2017 N N . SER A 1 272 ? 26.469 -3.884 -16.432 1.00 90.62 272 SER A N 1
ATOM 2018 C CA . SER A 1 272 ? 26.877 -3.260 -17.698 1.00 90.62 272 SER A CA 1
ATOM 2019 C C . SER A 1 272 ? 28.333 -3.577 -18.043 1.00 90.62 272 SER A C 1
ATOM 2021 O O . SER A 1 272 ? 28.593 -4.014 -19.166 1.00 90.62 272 SER A O 1
ATOM 2023 N N . ALA A 1 273 ? 29.252 -3.477 -17.077 1.00 91.31 273 ALA A N 1
ATOM 2024 C CA . ALA A 1 273 ? 30.656 -3.840 -17.265 1.00 91.31 273 ALA A CA 1
ATOM 2025 C C . ALA A 1 273 ? 30.826 -5.325 -17.625 1.00 91.31 273 ALA A C 1
ATOM 2027 O O . ALA A 1 273 ? 31.549 -5.664 -18.565 1.00 91.31 273 ALA A O 1
ATOM 2028 N N . SER A 1 274 ? 30.104 -6.209 -16.930 1.00 90.12 274 SER A N 1
ATOM 2029 C CA . SER A 1 274 ? 30.149 -7.656 -17.173 1.00 90.12 274 SER A CA 1
ATOM 2030 C C . SER A 1 274 ? 29.697 -8.010 -18.585 1.00 90.12 274 SER A C 1
ATOM 2032 O O . SER A 1 274 ? 30.324 -8.827 -19.256 1.00 90.12 274 SER A O 1
ATOM 2034 N N . ARG A 1 275 ? 28.630 -7.368 -19.080 1.00 88.19 275 ARG A N 1
ATOM 2035 C CA . ARG A 1 275 ? 28.144 -7.580 -20.450 1.00 88.19 275 ARG A CA 1
ATOM 2036 C C . ARG A 1 275 ? 29.108 -7.052 -21.503 1.00 88.19 275 ARG A C 1
ATOM 2038 O O . ARG A 1 275 ? 29.340 -7.757 -22.480 1.00 88.19 275 ARG A O 1
ATOM 2045 N N . ALA A 1 276 ? 29.668 -5.858 -21.303 1.00 88.06 276 ALA A N 1
ATOM 2046 C CA . ALA A 1 276 ? 30.634 -5.277 -22.235 1.00 88.06 276 ALA A CA 1
ATOM 2047 C C . ALA A 1 276 ? 31.848 -6.202 -22.428 1.00 88.06 276 ALA A C 1
ATOM 2049 O O . ALA A 1 276 ? 32.290 -6.424 -23.551 1.00 88.06 276 ALA A O 1
ATOM 2050 N N . ARG A 1 277 ? 32.327 -6.821 -21.342 1.00 85.44 277 ARG A N 1
ATOM 2051 C CA . ARG A 1 277 ? 33.409 -7.814 -21.388 1.00 85.44 277 ARG A CA 1
ATOM 2052 C C . ARG A 1 277 ? 32.968 -9.162 -21.964 1.00 85.44 277 ARG A C 1
ATOM 2054 O O . ARG A 1 277 ? 33.700 -9.739 -22.757 1.00 85.44 277 ARG A O 1
ATOM 2061 N N . ALA A 1 278 ? 31.778 -9.656 -21.621 1.00 83.56 278 ALA A N 1
ATOM 2062 C CA . ALA A 1 278 ? 31.263 -10.924 -22.150 1.00 83.56 278 ALA A CA 1
ATOM 2063 C C . ALA A 1 278 ? 30.993 -10.891 -23.667 1.00 83.56 278 ALA A C 1
ATOM 2065 O O . ALA A 1 278 ? 31.018 -11.934 -24.315 1.00 83.56 278 ALA A O 1
ATOM 2066 N N . GLN A 1 279 ? 30.733 -9.708 -24.233 1.00 80.06 279 GLN A N 1
ATOM 2067 C CA . GLN A 1 279 ? 30.579 -9.502 -25.676 1.00 80.06 279 GLN A CA 1
ATOM 2068 C C . GLN A 1 279 ? 31.916 -9.420 -26.429 1.00 80.06 279 GLN A C 1
ATOM 2070 O O . GLN A 1 279 ? 31.906 -9.415 -27.660 1.00 80.06 279 GLN A O 1
ATOM 2075 N N . ALA A 1 280 ? 33.058 -9.392 -25.732 1.00 73.12 280 ALA A N 1
ATOM 2076 C CA . ALA A 1 280 ? 34.354 -9.499 -26.386 1.00 73.12 280 ALA A CA 1
ATOM 2077 C C . ALA A 1 280 ? 34.472 -10.872 -27.094 1.00 73.12 280 ALA A C 1
ATOM 2079 O O . ALA A 1 280 ? 34.052 -11.887 -26.529 1.00 73.12 280 ALA A O 1
ATOM 2080 N N . PRO A 1 281 ? 35.048 -10.939 -28.310 1.00 63.72 281 PRO A N 1
ATOM 2081 C CA . PRO A 1 281 ? 34.947 -12.078 -29.241 1.00 63.72 281 PRO A CA 1
ATOM 2082 C C . PRO A 1 281 ? 35.576 -13.411 -28.777 1.00 63.72 281 PRO A C 1
ATOM 2084 O O . PRO A 1 281 ? 35.631 -14.367 -29.543 1.00 63.72 281 PRO A O 1
ATOM 2087 N N . ALA A 1 282 ? 36.034 -13.520 -27.530 1.00 56.22 282 ALA A N 1
ATOM 2088 C CA . ALA A 1 282 ? 36.798 -14.659 -27.030 1.00 56.22 282 ALA A CA 1
ATOM 2089 C C . ALA A 1 282 ? 35.951 -15.869 -26.586 1.00 56.22 282 ALA A C 1
ATOM 2091 O O . ALA A 1 282 ? 36.505 -16.941 -26.343 1.00 56.22 282 ALA A O 1
ATOM 2092 N N . VAL A 1 283 ? 34.622 -15.753 -26.471 1.00 54.16 283 VAL A N 1
ATOM 2093 C CA . VAL A 1 283 ? 33.776 -16.902 -26.101 1.00 54.16 283 VAL A CA 1
ATOM 2094 C C . VAL A 1 283 ? 33.206 -17.550 -27.362 1.00 54.16 283 VAL A C 1
ATOM 2096 O O . VAL A 1 283 ? 32.161 -17.137 -27.876 1.00 54.16 283 VAL A O 1
ATOM 2099 N N . LYS A 1 284 ? 33.885 -18.602 -27.842 1.00 58.41 284 LYS A N 1
ATOM 2100 C CA . LYS A 1 284 ? 33.351 -19.574 -28.812 1.00 58.41 284 LYS A CA 1
ATOM 2101 C C . LYS A 1 284 ? 32.188 -20.349 -28.173 1.00 58.41 284 LYS A C 1
ATOM 2103 O O . LYS A 1 284 ? 32.316 -21.517 -27.832 1.00 58.41 284 LYS A O 1
ATOM 2108 N N . ILE A 1 285 ? 31.056 -19.685 -27.944 1.00 65.19 285 ILE A N 1
ATOM 2109 C CA . ILE A 1 285 ? 29.782 -20.400 -27.826 1.00 65.19 285 ILE A CA 1
ATOM 2110 C C . ILE A 1 285 ? 29.568 -21.030 -29.194 1.00 65.19 285 ILE A C 1
ATOM 2112 O O . ILE A 1 285 ? 29.608 -20.296 -30.186 1.00 65.19 285 ILE A O 1
ATOM 2116 N N . ASP A 1 286 ? 29.391 -22.350 -29.218 1.00 75.44 286 ASP A N 1
ATOM 2117 C CA . ASP A 1 286 ? 29.145 -23.124 -30.430 1.00 75.44 286 ASP A CA 1
ATOM 2118 C C . ASP A 1 286 ? 28.128 -22.388 -31.317 1.00 75.44 286 ASP A C 1
ATOM 2120 O O . ASP A 1 286 ? 27.013 -22.060 -30.886 1.00 75.44 286 ASP A O 1
ATOM 2124 N N . GLU A 1 287 ? 28.544 -22.052 -32.539 1.00 77.88 287 GLU A N 1
ATOM 2125 C CA . GLU A 1 287 ? 27.755 -21.257 -33.483 1.00 77.88 287 GLU A CA 1
ATOM 2126 C C . GLU A 1 287 ? 26.399 -21.915 -33.772 1.00 77.88 287 GLU A C 1
ATOM 2128 O O . GLU A 1 287 ? 25.415 -21.222 -34.033 1.00 77.88 287 GLU A O 1
ATOM 2133 N N . ARG A 1 288 ? 26.301 -23.241 -33.595 1.00 74.31 288 ARG A N 1
ATOM 2134 C CA . ARG A 1 288 ? 25.043 -23.992 -33.688 1.00 74.31 288 ARG A CA 1
ATOM 2135 C C . ARG A 1 288 ? 24.040 -23.601 -32.604 1.00 74.31 288 ARG A C 1
ATOM 2137 O O . ARG A 1 288 ? 22.868 -23.376 -32.903 1.00 74.31 288 ARG A O 1
ATOM 2144 N N . VAL A 1 289 ? 24.488 -23.454 -31.356 1.00 73.50 289 VAL A N 1
ATOM 2145 C CA . VAL A 1 289 ? 23.630 -23.057 -30.226 1.00 73.50 289 VAL A CA 1
ATOM 2146 C C . VAL A 1 289 ? 23.194 -21.601 -30.381 1.00 73.50 289 VAL A C 1
ATOM 2148 O O . VAL A 1 289 ? 22.016 -21.288 -30.205 1.00 73.50 289 VAL A O 1
ATOM 2151 N N . LYS A 1 290 ? 24.108 -20.713 -30.796 1.00 77.38 290 LYS A N 1
ATOM 2152 C CA . LYS A 1 290 ? 23.775 -19.316 -31.121 1.00 77.38 290 LYS A CA 1
ATOM 2153 C C . LYS A 1 290 ? 22.760 -19.222 -32.257 1.00 77.38 290 LYS A C 1
ATOM 2155 O O . LYS A 1 290 ? 21.793 -18.478 -32.120 1.00 77.38 290 LYS A O 1
ATOM 2160 N N . GLN A 1 291 ? 22.946 -19.953 -33.357 1.00 81.19 291 GLN A N 1
ATOM 2161 C CA . GLN A 1 291 ? 22.002 -19.946 -34.476 1.00 81.19 2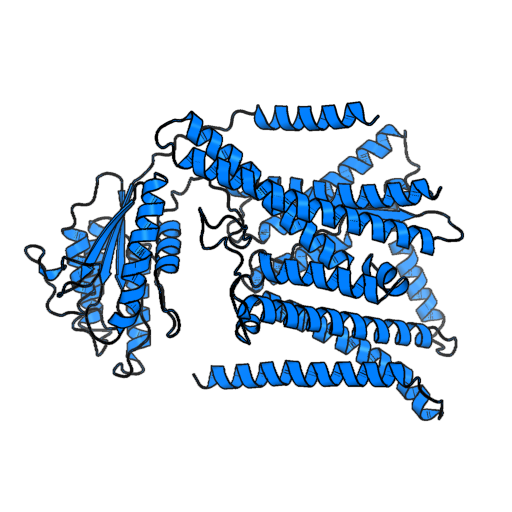91 GLN A CA 1
ATOM 2162 C C . GLN A 1 291 ? 20.636 -20.506 -34.075 1.00 81.19 291 GLN A C 1
ATOM 2164 O O . GLN A 1 291 ? 19.628 -19.890 -34.417 1.00 81.19 291 GLN A O 1
ATOM 2169 N N . ALA A 1 292 ? 20.577 -21.593 -33.300 1.00 76.19 292 ALA A N 1
ATOM 2170 C CA . ALA A 1 292 ? 19.317 -22.163 -32.823 1.00 76.19 292 ALA A CA 1
ATOM 2171 C C . ALA A 1 292 ? 18.553 -21.193 -31.900 1.00 76.19 292 ALA A C 1
ATOM 2173 O O . ALA A 1 292 ? 17.371 -20.915 -32.127 1.00 76.19 292 ALA A O 1
ATOM 2174 N N . LEU A 1 293 ? 19.237 -20.595 -30.914 1.00 70.69 293 LEU A N 1
ATOM 2175 C CA . LEU A 1 293 ? 18.654 -19.574 -30.034 1.00 70.69 293 LEU A CA 1
ATOM 2176 C C . LEU A 1 293 ? 18.241 -18.318 -30.808 1.00 70.69 293 LEU A C 1
ATOM 2178 O O . LEU A 1 293 ? 17.156 -17.781 -30.578 1.00 70.69 293 LEU A O 1
ATOM 2182 N N . ASN A 1 294 ? 19.056 -17.853 -31.754 1.00 78.62 294 ASN A N 1
ATOM 2183 C CA . ASN A 1 294 ? 18.745 -16.671 -32.555 1.00 78.62 294 ASN A CA 1
ATOM 2184 C C . ASN A 1 294 ? 17.582 -16.922 -33.524 1.00 78.62 294 ASN A C 1
ATOM 2186 O O . ASN A 1 294 ? 16.731 -16.051 -33.672 1.00 78.62 294 ASN A O 1
ATOM 2190 N N . ALA A 1 295 ? 17.487 -18.101 -34.141 1.00 79.12 295 ALA A N 1
ATOM 2191 C CA . ALA A 1 295 ? 16.391 -18.448 -35.044 1.00 79.12 295 ALA A CA 1
ATOM 2192 C C . ALA A 1 295 ? 15.055 -18.565 -34.292 1.00 79.12 295 ALA A C 1
ATOM 2194 O O . ALA A 1 295 ? 14.053 -17.980 -34.717 1.00 79.12 295 ALA A O 1
ATOM 2195 N N . GLY A 1 296 ? 15.050 -19.251 -33.142 1.00 74.75 296 GLY A N 1
ATOM 2196 C CA . GLY A 1 296 ? 13.875 -19.354 -32.274 1.00 74.75 296 GLY A CA 1
ATOM 2197 C C . GLY A 1 296 ? 13.430 -17.986 -31.752 1.00 74.75 296 GLY A C 1
ATOM 2198 O O . GLY A 1 296 ? 12.271 -17.593 -31.911 1.00 74.75 296 GLY A O 1
ATOM 2199 N N . THR A 1 297 ? 14.366 -17.196 -31.217 1.00 74.38 297 THR A N 1
ATOM 2200 C CA . THR A 1 297 ? 14.055 -15.856 -30.696 1.00 74.38 297 THR A CA 1
ATOM 2201 C C . THR A 1 297 ? 13.655 -14.873 -31.792 1.00 74.38 297 THR A C 1
ATOM 2203 O O . THR A 1 297 ? 12.785 -14.039 -31.551 1.00 74.38 297 THR A O 1
ATOM 2206 N N . GLN A 1 298 ? 14.208 -14.959 -33.007 1.00 79.19 298 GLN A N 1
ATOM 2207 C CA . GLN A 1 298 ? 13.793 -14.106 -34.122 1.00 79.19 298 GLN A CA 1
ATOM 2208 C C . GLN A 1 298 ? 12.379 -14.424 -34.608 1.00 79.19 298 GLN A C 1
ATOM 2210 O O . GLN A 1 298 ? 11.628 -13.477 -34.849 1.00 79.19 298 GLN A O 1
ATOM 2215 N N . LYS A 1 299 ? 11.988 -15.702 -34.728 1.00 78.94 299 LYS A N 1
ATOM 2216 C CA . LYS A 1 299 ? 10.614 -16.076 -35.116 1.00 78.94 299 LYS A CA 1
ATOM 2217 C C . LYS A 1 299 ? 9.596 -15.557 -34.103 1.00 78.94 299 LYS A C 1
ATOM 2219 O O . LYS A 1 299 ? 8.668 -14.844 -34.485 1.00 78.94 299 LYS A O 1
ATOM 2224 N N . VAL A 1 300 ? 9.840 -15.803 -32.814 1.00 75.38 300 VAL A N 1
ATOM 2225 C CA . VAL A 1 300 ? 8.993 -15.290 -31.724 1.00 75.38 300 VAL A CA 1
ATOM 2226 C C . VAL A 1 300 ? 8.968 -13.759 -31.733 1.00 75.38 300 VAL A C 1
ATOM 2228 O O . VAL A 1 300 ? 7.904 -13.151 -31.665 1.00 75.38 300 VAL A O 1
ATOM 2231 N N . ARG A 1 301 ? 10.122 -13.101 -31.907 1.00 78.44 301 ARG A N 1
ATOM 2232 C CA . ARG A 1 301 ? 10.221 -11.634 -31.948 1.00 78.44 301 ARG A CA 1
ATOM 2233 C C . ARG A 1 301 ? 9.519 -11.021 -33.159 1.00 78.44 301 ARG A C 1
ATOM 2235 O O . ARG A 1 301 ? 8.991 -9.918 -33.023 1.00 78.44 301 ARG A O 1
ATOM 2242 N N . ARG A 1 302 ? 9.521 -11.683 -34.323 1.00 78.50 302 ARG A N 1
ATOM 2243 C CA . ARG A 1 302 ? 8.795 -11.230 -35.523 1.00 78.50 302 ARG A CA 1
ATOM 2244 C C . ARG A 1 302 ? 7.288 -11.318 -35.301 1.00 78.50 302 ARG A C 1
ATOM 2246 O O . ARG A 1 302 ? 6.649 -10.278 -35.396 1.00 78.50 302 ARG A O 1
ATOM 2253 N N . GLY A 1 303 ? 6.767 -12.480 -34.894 1.00 76.69 303 GLY A N 1
ATOM 2254 C CA . GLY A 1 303 ? 5.336 -12.652 -34.595 1.00 76.69 303 GLY A CA 1
ATOM 2255 C C . GLY A 1 303 ? 4.841 -11.707 -33.493 1.00 76.69 303 GLY A C 1
ATOM 2256 O O . GLY A 1 303 ? 3.790 -11.082 -33.602 1.00 76.69 303 GLY A O 1
ATOM 2257 N N . TYR A 1 304 ? 5.661 -11.499 -32.463 1.00 78.06 304 TYR A N 1
ATOM 2258 C CA . TYR A 1 304 ? 5.363 -10.555 -31.390 1.00 78.06 304 TYR A CA 1
ATOM 2259 C C . TYR A 1 304 ? 5.330 -9.097 -31.867 1.00 78.06 304 TYR A C 1
ATOM 2261 O O . TYR A 1 304 ? 4.458 -8.323 -31.473 1.00 78.06 304 TYR A O 1
ATOM 2269 N N . ARG A 1 305 ? 6.290 -8.686 -32.707 1.00 74.94 305 ARG A N 1
ATOM 2270 C CA . ARG A 1 305 ? 6.327 -7.320 -33.251 1.00 74.94 305 ARG A CA 1
ATOM 2271 C C . ARG A 1 305 ? 5.135 -7.049 -34.158 1.00 74.94 305 ARG A C 1
ATOM 2273 O O . ARG A 1 305 ? 4.570 -5.967 -34.058 1.00 74.94 305 ARG A O 1
ATOM 2280 N N . THR A 1 306 ? 4.746 -8.011 -34.988 1.00 77.56 306 THR A N 1
ATOM 2281 C CA . THR A 1 306 ? 3.613 -7.844 -35.898 1.00 77.56 306 THR A CA 1
ATOM 2282 C C . THR A 1 306 ? 2.286 -7.745 -35.166 1.00 77.56 306 THR A C 1
ATOM 2284 O O . THR A 1 306 ? 1.409 -7.080 -35.680 1.00 77.56 306 THR A O 1
ATOM 2287 N N . ILE A 1 307 ? 2.118 -8.327 -33.975 1.00 80.88 307 ILE A N 1
ATOM 2288 C CA . ILE A 1 307 ? 0.840 -8.261 -33.240 1.00 80.88 307 ILE A CA 1
ATOM 2289 C C . ILE A 1 307 ? 0.780 -7.048 -32.296 1.00 80.88 307 ILE A C 1
ATOM 2291 O O . ILE A 1 307 ? -0.231 -6.361 -32.236 1.00 80.88 307 ILE A O 1
ATOM 2295 N N . PHE A 1 308 ? 1.862 -6.728 -31.578 1.00 82.06 308 PHE A N 1
ATOM 2296 C CA . PHE A 1 308 ? 1.820 -5.741 -30.480 1.00 82.06 308 PHE A CA 1
ATOM 2297 C C . PHE A 1 308 ? 2.411 -4.363 -30.817 1.00 82.06 308 PHE A C 1
ATOM 2299 O O . PHE A 1 308 ? 2.580 -3.513 -29.937 1.00 82.06 308 PHE A O 1
ATOM 2306 N N . ALA A 1 309 ? 2.739 -4.115 -32.086 1.00 79.00 309 ALA A N 1
ATOM 2307 C CA . ALA A 1 309 ? 3.132 -2.798 -32.583 1.00 79.00 309 ALA A CA 1
ATOM 2308 C C . ALA A 1 309 ? 2.129 -2.319 -33.646 1.00 79.00 309 ALA A C 1
ATOM 2310 O O . ALA A 1 309 ? 2.458 -2.324 -34.835 1.00 79.00 309 ALA A O 1
ATOM 2311 N N . PRO A 1 310 ? 0.921 -1.881 -33.248 1.00 77.12 310 PRO A N 1
ATOM 2312 C CA . PRO A 1 310 ? -0.137 -1.525 -34.195 1.00 77.12 310 PRO A CA 1
ATOM 2313 C C . PRO A 1 310 ? 0.254 -0.371 -35.130 1.00 77.12 310 PRO A C 1
ATOM 2315 O O . PRO A 1 310 ? -0.205 -0.293 -36.267 1.00 77.12 310 PRO A O 1
ATOM 2318 N N . GLY A 1 311 ? 1.188 0.488 -34.706 1.00 72.19 311 GLY A N 1
ATOM 2319 C CA . GLY A 1 311 ? 1.763 1.522 -35.568 1.00 72.19 311 GLY A CA 1
ATOM 2320 C C . GLY A 1 311 ? 2.575 1.000 -36.760 1.00 72.19 311 GLY A C 1
ATOM 2321 O O . GLY A 1 311 ? 2.834 1.766 -37.681 1.00 72.19 311 GLY A O 1
ATOM 2322 N N . SER A 1 312 ? 2.965 -0.279 -36.759 1.00 76.44 312 SER A N 1
ATOM 2323 C CA . SER A 1 312 ? 3.695 -0.928 -37.857 1.00 76.44 312 SER A CA 1
ATOM 2324 C C . SER A 1 312 ? 2.797 -1.689 -38.834 1.00 76.44 312 SER A C 1
ATOM 2326 O O . SER A 1 312 ? 3.294 -2.237 -39.814 1.00 76.44 312 SER A O 1
ATOM 2328 N N . TRP A 1 313 ? 1.483 -1.734 -38.594 1.00 81.50 313 TRP A N 1
ATOM 2329 C CA . TRP A 1 313 ? 0.560 -2.438 -39.477 1.00 81.50 313 TRP A CA 1
ATOM 2330 C C . TRP A 1 313 ? 0.410 -1.712 -40.813 1.00 81.50 313 TRP A C 1
ATOM 2332 O O . TRP A 1 313 ? 0.144 -0.505 -40.863 1.00 81.50 313 TRP A O 1
ATOM 2342 N N . THR A 1 314 ? 0.563 -2.482 -41.887 1.00 82.25 314 THR A N 1
ATOM 2343 C CA . THR A 1 314 ? 0.332 -2.072 -43.280 1.00 82.25 314 THR A CA 1
ATOM 2344 C C . THR A 1 314 ? -1.042 -2.508 -43.797 1.00 82.25 314 THR A C 1
ATOM 2346 O O . THR A 1 314 ? -1.376 -2.231 -44.943 1.00 82.25 314 THR A O 1
ATOM 2349 N N . ILE A 1 315 ? -1.842 -3.190 -42.970 1.00 80.50 315 ILE A N 1
ATOM 2350 C CA . ILE A 1 315 ? -3.131 -3.767 -43.363 1.00 80.50 315 ILE A CA 1
ATOM 2351 C C . ILE A 1 315 ? -4.245 -2.720 -43.218 1.00 80.50 315 ILE A C 1
ATOM 2353 O O . ILE A 1 315 ? -4.464 -2.186 -42.129 1.00 80.50 315 ILE A O 1
ATOM 2357 N N . GLY A 1 316 ? -4.987 -2.498 -44.307 1.00 84.06 316 GLY A N 1
ATOM 2358 C CA . GLY A 1 316 ? -6.246 -1.752 -44.321 1.00 84.06 316 GLY A CA 1
ATOM 2359 C C . GLY A 1 316 ? -6.121 -0.227 -44.394 1.00 84.06 316 GLY A C 1
ATOM 2360 O O . GLY A 1 316 ? -5.037 0.356 -44.379 1.00 84.06 316 GLY A O 1
ATOM 2361 N N . ALA A 1 317 ? -7.280 0.429 -44.481 1.00 90.69 317 ALA A N 1
ATOM 2362 C CA . ALA A 1 317 ? -7.388 1.884 -44.474 1.00 90.69 317 ALA A CA 1
ATOM 2363 C C . ALA A 1 317 ? -6.843 2.485 -43.155 1.00 90.69 317 ALA A C 1
ATOM 2365 O O . ALA A 1 317 ? -6.962 1.861 -42.093 1.00 90.69 317 ALA A O 1
ATOM 2366 N N . PRO A 1 318 ? -6.306 3.722 -43.167 1.00 88.62 318 PRO A N 1
ATOM 2367 C CA . PRO A 1 318 ? -5.708 4.353 -41.984 1.00 88.62 318 PRO A CA 1
ATOM 2368 C C . PRO A 1 318 ? -6.666 4.447 -40.786 1.00 88.62 318 PRO A C 1
ATOM 2370 O O . PRO A 1 318 ? -6.217 4.340 -39.643 1.00 88.62 318 PRO A O 1
ATOM 2373 N N . LEU A 1 319 ? -7.973 4.592 -41.040 1.00 88.06 319 LEU A N 1
ATOM 2374 C CA . LEU A 1 319 ? -9.016 4.595 -40.013 1.00 88.06 319 LEU A CA 1
ATOM 2375 C C . LEU A 1 319 ? -9.141 3.236 -39.308 1.00 88.06 319 LEU A C 1
ATOM 2377 O O . LEU A 1 319 ? -9.155 3.190 -38.081 1.00 88.06 319 LEU A O 1
ATOM 2381 N N . ILE A 1 320 ? -9.168 2.134 -40.067 1.00 88.00 320 ILE A N 1
ATOM 2382 C CA . ILE A 1 320 ? -9.271 0.768 -39.524 1.00 88.00 320 ILE A CA 1
ATOM 2383 C C . ILE A 1 320 ? -8.068 0.479 -38.623 1.00 88.00 320 ILE A C 1
ATOM 2385 O O . ILE A 1 320 ? -8.228 0.012 -37.497 1.00 88.00 320 ILE A O 1
ATOM 2389 N N . ARG A 1 321 ? -6.860 0.841 -39.072 1.00 86.94 321 ARG A N 1
ATOM 2390 C CA . ARG A 1 321 ? -5.642 0.692 -38.267 1.00 86.94 321 ARG A CA 1
ATOM 2391 C C . ARG A 1 321 ? -5.717 1.477 -36.958 1.00 86.94 321 ARG A C 1
ATOM 2393 O O . ARG A 1 321 ? -5.308 0.964 -35.921 1.00 86.94 321 ARG A O 1
ATOM 2400 N N . TRP A 1 322 ? -6.220 2.711 -36.993 1.00 87.56 322 TRP A N 1
ATOM 2401 C CA . TRP A 1 322 ? -6.365 3.536 -35.791 1.00 87.56 322 TRP A CA 1
ATOM 2402 C C . TRP A 1 322 ? -7.399 2.968 -34.810 1.00 87.56 322 TRP A C 1
ATOM 2404 O O . TRP A 1 322 ? -7.132 2.926 -33.607 1.00 87.56 322 TRP A O 1
ATOM 2414 N N . LEU A 1 323 ? -8.537 2.478 -35.312 1.00 90.75 323 LEU A N 1
ATOM 2415 C CA . LEU A 1 323 ? -9.568 1.839 -34.492 1.00 90.75 323 LEU A CA 1
ATOM 2416 C C . LEU A 1 323 ? -9.043 0.565 -33.829 1.00 90.75 323 LEU A C 1
ATOM 2418 O O . LEU A 1 323 ? -9.158 0.423 -32.615 1.00 90.75 323 LEU A O 1
ATOM 2422 N N . LEU A 1 324 ? -8.392 -0.320 -34.588 1.00 90.12 324 LEU A N 1
ATOM 2423 C CA . LEU A 1 324 ? -7.824 -1.549 -34.033 1.00 90.12 324 LEU A CA 1
ATOM 2424 C C . LEU A 1 324 ? -6.680 -1.266 -33.042 1.00 90.12 324 LEU A C 1
ATOM 2426 O O . LEU A 1 324 ? -6.572 -1.943 -32.023 1.00 90.12 324 LEU A O 1
ATOM 2430 N N . ALA A 1 325 ? -5.846 -0.250 -33.298 1.00 88.00 325 ALA A N 1
ATOM 2431 C CA . ALA A 1 325 ? -4.806 0.177 -32.361 1.00 88.00 325 ALA A CA 1
ATOM 2432 C C . ALA A 1 325 ? -5.403 0.675 -31.037 1.00 88.00 325 ALA A C 1
ATOM 2434 O O . ALA A 1 325 ? -4.927 0.307 -29.965 1.00 88.00 325 ALA A O 1
ATOM 2435 N N . THR A 1 326 ? -6.450 1.499 -31.119 1.00 90.31 326 THR A N 1
ATOM 2436 C CA . THR A 1 326 ? -7.165 2.025 -29.951 1.00 90.31 326 THR A CA 1
ATOM 2437 C C . THR A 1 326 ? -7.843 0.897 -29.180 1.00 90.31 326 THR A C 1
ATOM 2439 O O . THR A 1 326 ? -7.666 0.812 -27.969 1.00 90.31 326 THR A O 1
ATOM 2442 N N . ALA A 1 327 ? -8.535 -0.015 -29.870 1.00 93.12 327 ALA A N 1
ATOM 2443 C CA . ALA A 1 327 ? -9.164 -1.182 -29.260 1.00 93.12 327 ALA A CA 1
ATOM 2444 C C . ALA A 1 327 ? -8.137 -2.066 -28.535 1.00 93.12 327 ALA A C 1
ATOM 2446 O O . ALA A 1 327 ? -8.350 -2.431 -27.383 1.00 93.12 327 ALA A O 1
ATOM 2447 N N . LEU A 1 328 ? -6.984 -2.337 -29.160 1.00 91.00 328 LEU A N 1
ATOM 2448 C CA . LEU A 1 328 ? -5.896 -3.086 -28.530 1.00 91.00 328 LEU A CA 1
ATOM 2449 C C . LEU A 1 328 ? -5.398 -2.393 -27.253 1.00 91.00 328 LEU A C 1
ATOM 2451 O O . LEU A 1 328 ? -5.226 -3.051 -26.232 1.00 91.00 328 LEU A O 1
ATOM 2455 N N . ILE A 1 329 ? -5.179 -1.075 -27.290 1.00 90.94 329 ILE A N 1
ATOM 2456 C CA . ILE A 1 329 ? -4.741 -0.314 -26.110 1.00 90.94 329 ILE A CA 1
ATOM 2457 C C . ILE A 1 329 ? -5.799 -0.385 -25.005 1.00 90.94 329 ILE A C 1
ATOM 2459 O O . ILE A 1 329 ? -5.449 -0.709 -23.876 1.00 90.94 329 ILE A O 1
ATOM 2463 N N . VAL A 1 330 ? -7.074 -0.145 -25.323 1.00 94.19 330 VAL A N 1
ATOM 2464 C CA . VAL A 1 330 ? -8.192 -0.207 -24.366 1.00 94.19 330 VAL A CA 1
ATOM 2465 C C . VAL A 1 330 ? -8.290 -1.586 -23.714 1.00 94.19 330 VAL A C 1
ATOM 2467 O O . VAL A 1 330 ? -8.385 -1.668 -22.494 1.00 94.19 330 VAL A O 1
ATOM 2470 N N . VAL A 1 331 ? -8.187 -2.666 -24.494 1.00 94.88 331 VAL A N 1
ATOM 2471 C CA . VAL A 1 331 ? -8.191 -4.039 -23.964 1.00 94.88 331 VAL A CA 1
ATOM 2472 C C . VAL A 1 331 ? -7.017 -4.264 -23.013 1.00 94.88 331 VAL A C 1
ATOM 2474 O O . VAL A 1 331 ? -7.202 -4.820 -21.936 1.00 94.88 331 VAL A O 1
ATOM 2477 N N . PHE A 1 332 ? -5.815 -3.803 -23.364 1.00 93.31 332 PHE A N 1
ATOM 2478 C CA . PHE A 1 332 ? -4.647 -3.955 -22.495 1.00 93.31 332 PHE A CA 1
ATOM 2479 C C . PHE A 1 332 ? -4.755 -3.144 -21.202 1.00 93.31 332 PHE A C 1
ATOM 2481 O O . PHE A 1 332 ? -4.456 -3.690 -20.144 1.00 93.31 332 PHE A O 1
ATOM 2488 N N . VAL A 1 333 ? -5.228 -1.893 -21.265 1.00 94.44 333 VAL A N 1
ATOM 2489 C CA . VAL A 1 333 ? -5.516 -1.076 -20.071 1.00 94.44 333 VAL A CA 1
ATOM 2490 C C . VAL A 1 333 ? -6.548 -1.793 -19.200 1.00 94.44 333 VAL A C 1
ATOM 2492 O O . VAL A 1 333 ? -6.344 -1.917 -17.997 1.00 94.44 333 VAL A O 1
ATOM 2495 N N . GLY A 1 334 ? -7.617 -2.313 -19.814 1.00 95.69 334 GLY A N 1
ATOM 2496 C CA . GLY A 1 334 ? -8.673 -3.089 -19.163 1.00 95.69 334 GLY A CA 1
ATOM 2497 C C . GLY A 1 334 ? -8.130 -4.300 -18.425 1.00 95.69 334 GLY A C 1
ATOM 2498 O O . GLY A 1 334 ? -8.378 -4.455 -17.236 1.00 95.69 334 GLY A O 1
ATOM 2499 N N . LEU A 1 335 ? -7.321 -5.123 -19.089 1.00 95.75 335 LEU A N 1
ATOM 2500 C CA . LEU A 1 335 ? -6.707 -6.294 -18.468 1.00 95.75 335 LEU A CA 1
ATOM 2501 C C . LEU A 1 335 ? -5.738 -5.905 -17.346 1.00 95.75 335 LEU A C 1
ATOM 2503 O O . LEU A 1 335 ? -5.767 -6.526 -16.288 1.00 95.75 335 LEU A O 1
ATOM 2507 N N . THR A 1 336 ? -4.906 -4.874 -17.534 1.00 94.19 336 THR A N 1
ATOM 2508 C CA . THR A 1 336 ? -4.010 -4.392 -16.472 1.00 94.19 336 THR A CA 1
ATOM 2509 C C . THR A 1 336 ? -4.808 -3.892 -15.271 1.00 94.19 336 THR A C 1
ATOM 2511 O O . THR A 1 336 ? -4.492 -4.282 -14.152 1.00 94.19 336 THR A O 1
ATOM 2514 N N . ALA A 1 337 ? -5.846 -3.081 -15.481 1.00 95.00 337 ALA A N 1
ATOM 2515 C CA . ALA A 1 337 ? -6.692 -2.559 -14.413 1.00 95.00 337 ALA A CA 1
ATOM 2516 C C . ALA A 1 337 ? -7.453 -3.676 -13.692 1.00 95.00 337 ALA A C 1
ATOM 2518 O O . ALA A 1 337 ? -7.485 -3.686 -12.468 1.00 95.00 337 ALA A O 1
ATOM 2519 N N . LEU A 1 338 ? -7.980 -4.657 -14.433 1.00 95.62 338 LEU A N 1
ATOM 2520 C CA . LEU A 1 338 ? -8.671 -5.816 -13.869 1.00 95.62 338 LEU A CA 1
ATOM 2521 C C . LEU A 1 338 ? -7.738 -6.655 -12.995 1.00 95.62 338 LEU A C 1
ATOM 2523 O O . LEU A 1 338 ? -8.067 -6.931 -11.849 1.00 95.62 338 LEU A O 1
ATOM 2527 N N . LEU A 1 339 ? -6.558 -7.022 -13.510 1.00 95.12 339 LEU A N 1
ATOM 2528 C CA . LEU A 1 339 ? -5.547 -7.750 -12.735 1.00 95.12 339 LEU A CA 1
ATOM 2529 C C . LEU A 1 339 ? -5.139 -6.966 -11.489 1.00 95.12 339 LEU A C 1
ATOM 2531 O O . LEU A 1 339 ? -5.018 -7.534 -10.413 1.00 95.12 339 LEU A O 1
ATOM 2535 N N . THR A 1 340 ? -4.955 -5.659 -11.639 1.00 92.81 340 THR A N 1
ATOM 2536 C CA . THR A 1 340 ? -4.578 -4.767 -10.546 1.00 92.81 340 THR A CA 1
ATOM 2537 C C . THR A 1 340 ? -5.669 -4.659 -9.480 1.00 92.81 340 THR A C 1
ATOM 2539 O O . THR A 1 340 ? -5.352 -4.598 -8.298 1.00 92.81 340 THR A O 1
ATOM 2542 N N . ALA A 1 341 ? -6.946 -4.680 -9.865 1.00 92.19 341 ALA A N 1
ATOM 2543 C CA . ALA A 1 341 ? -8.059 -4.592 -8.925 1.00 92.19 341 ALA A CA 1
ATOM 2544 C C . ALA A 1 341 ? -8.090 -5.772 -7.937 1.00 92.19 341 ALA A C 1
ATOM 2546 O O . ALA A 1 341 ? -8.469 -5.582 -6.785 1.00 92.19 341 ALA A O 1
ATOM 2547 N N . PHE A 1 342 ? -7.579 -6.947 -8.331 1.00 93.38 342 PHE A N 1
ATOM 2548 C CA . PHE A 1 342 ? -7.403 -8.104 -7.441 1.00 93.38 342 PHE A CA 1
ATOM 2549 C C . PHE A 1 342 ? -6.372 -7.901 -6.320 1.00 93.38 342 PHE A C 1
ATOM 2551 O O . PHE A 1 342 ? -6.194 -8.804 -5.504 1.00 93.38 342 PHE A O 1
ATOM 2558 N N . ILE A 1 343 ? -5.682 -6.756 -6.259 1.00 87.06 343 ILE A N 1
ATOM 2559 C CA . ILE A 1 343 ? -4.901 -6.370 -5.077 1.00 87.06 343 ILE A CA 1
ATOM 2560 C C . ILE A 1 343 ? -5.825 -6.134 -3.875 1.00 87.06 343 ILE A C 1
ATOM 2562 O O . ILE A 1 343 ? -5.460 -6.518 -2.763 1.00 87.06 343 ILE A O 1
ATOM 2566 N N . ASP A 1 344 ? -7.015 -5.556 -4.086 1.00 82.62 344 ASP A N 1
ATOM 2567 C CA . ASP A 1 344 ? -8.010 -5.399 -3.021 1.00 82.62 344 ASP A CA 1
ATOM 2568 C C . ASP A 1 344 ? -8.607 -6.785 -2.683 1.00 82.62 344 ASP A C 1
ATOM 2570 O O . ASP A 1 344 ? -9.190 -7.431 -3.561 1.00 82.62 344 ASP A O 1
ATOM 2574 N N . PRO A 1 345 ? -8.488 -7.266 -1.426 1.00 80.38 345 PRO A N 1
ATOM 2575 C CA . PRO A 1 345 ? -9.050 -8.549 -1.002 1.00 80.38 345 PRO A CA 1
ATOM 2576 C C . PRO A 1 345 ? -10.551 -8.691 -1.233 1.00 80.38 345 PRO A C 1
ATOM 2578 O O . PRO A 1 345 ? -11.041 -9.810 -1.352 1.00 80.38 345 PRO A O 1
ATOM 2581 N N . GLN A 1 346 ? -11.264 -7.568 -1.229 1.00 80.69 346 GLN A N 1
ATOM 2582 C CA . GLN A 1 346 ? -12.716 -7.488 -1.301 1.00 80.69 346 GLN A CA 1
ATOM 2583 C C . GLN A 1 346 ? -13.203 -7.222 -2.733 1.00 80.69 346 GLN A C 1
ATOM 2585 O O . GLN A 1 346 ? -14.403 -7.055 -2.958 1.00 80.69 346 GLN A O 1
ATOM 2590 N N . PHE A 1 347 ? -12.298 -7.173 -3.717 1.00 85.44 347 PHE A N 1
ATOM 2591 C CA . PHE A 1 347 ? -12.672 -6.963 -5.107 1.00 85.44 347 PHE A CA 1
ATOM 2592 C C . PHE A 1 347 ? -13.527 -8.118 -5.641 1.00 85.44 347 PHE A C 1
ATOM 2594 O O . PHE A 1 347 ? -13.115 -9.278 -5.668 1.00 85.44 347 PHE A O 1
ATOM 2601 N N . THR A 1 348 ? -14.713 -7.773 -6.135 1.00 87.06 348 THR A N 1
ATOM 2602 C CA . THR A 1 348 ? -15.639 -8.678 -6.820 1.00 87.06 348 THR A CA 1
ATOM 2603 C C . THR A 1 348 ? -16.199 -7.965 -8.046 1.00 87.06 348 THR A C 1
ATOM 2605 O O . THR A 1 348 ? -16.638 -6.824 -7.964 1.00 87.06 348 THR A O 1
ATOM 2608 N N . THR A 1 349 ? -16.200 -8.612 -9.210 1.00 90.44 349 THR A N 1
ATOM 2609 C CA . THR A 1 349 ? -16.614 -7.967 -10.473 1.00 90.44 349 THR A CA 1
ATOM 2610 C C . THR A 1 349 ? -18.113 -7.668 -10.557 1.00 90.44 349 THR A C 1
ATOM 2612 O O . THR A 1 349 ? -18.541 -6.958 -11.462 1.00 90.44 349 THR A O 1
ATOM 2615 N N . THR A 1 350 ? -18.909 -8.211 -9.636 1.00 87.50 350 THR A N 1
ATOM 2616 C CA . THR A 1 350 ? -20.373 -8.114 -9.619 1.00 87.50 350 THR A CA 1
ATOM 2617 C C . THR A 1 350 ? -20.908 -7.036 -8.679 1.00 87.50 350 THR A C 1
ATOM 2619 O O . THR A 1 350 ? -22.086 -6.701 -8.766 1.00 87.50 350 THR A O 1
ATOM 2622 N N . THR A 1 351 ? -20.082 -6.480 -7.787 1.00 83.88 351 THR A N 1
ATOM 2623 C CA . THR A 1 351 ? -20.520 -5.461 -6.820 1.00 83.88 351 THR A CA 1
ATOM 2624 C C . THR A 1 351 ? -20.246 -4.048 -7.330 1.00 83.88 351 THR A C 1
ATOM 2626 O O . THR A 1 351 ? -19.280 -3.811 -8.059 1.00 83.88 351 THR A O 1
ATOM 2629 N N . GLY A 1 352 ? -21.062 -3.076 -6.901 1.00 80.44 352 GLY A N 1
ATOM 2630 C CA . GLY A 1 352 ? -20.867 -1.663 -7.252 1.00 80.44 352 GLY A CA 1
ATOM 2631 C C . GLY A 1 352 ? -19.479 -1.143 -6.862 1.00 80.44 352 GLY A C 1
ATOM 2632 O O . GLY A 1 352 ? -18.819 -0.481 -7.663 1.00 80.44 352 GLY A O 1
ATOM 2633 N N . ARG A 1 353 ? -18.979 -1.540 -5.683 1.00 78.25 353 ARG A N 1
ATOM 2634 C CA . ARG A 1 353 ? -17.622 -1.213 -5.225 1.00 78.25 353 ARG A CA 1
ATOM 2635 C C . ARG A 1 353 ? -16.546 -1.788 -6.143 1.00 78.25 353 ARG A C 1
ATOM 2637 O O . ARG A 1 353 ? -15.627 -1.066 -6.518 1.00 78.25 353 ARG A O 1
ATOM 2644 N N . GLY A 1 354 ? -16.638 -3.067 -6.512 1.00 83.56 354 GLY A N 1
ATOM 2645 C CA . GLY A 1 354 ? -15.650 -3.672 -7.403 1.00 83.56 354 GLY A CA 1
ATOM 2646 C C . GLY A 1 354 ? -15.636 -3.012 -8.781 1.00 83.56 354 GLY A C 1
ATOM 2647 O O . GLY A 1 354 ? -14.565 -2.682 -9.290 1.00 83.56 354 GLY A O 1
ATOM 2648 N N . ILE A 1 355 ? -16.809 -2.708 -9.344 1.00 89.00 355 ILE A N 1
ATOM 2649 C CA . ILE A 1 355 ? -16.918 -1.944 -10.596 1.00 89.00 355 ILE A CA 1
ATOM 2650 C C . ILE A 1 355 ? -16.251 -0.567 -10.450 1.00 89.00 355 ILE A C 1
ATOM 2652 O O . ILE A 1 355 ? -15.464 -0.184 -11.316 1.00 89.00 355 ILE A O 1
ATOM 2656 N N . ALA A 1 356 ? -16.490 0.151 -9.347 1.00 82.69 356 ALA A N 1
ATOM 2657 C CA . ALA A 1 356 ? -15.869 1.449 -9.089 1.00 82.69 356 ALA A CA 1
ATOM 2658 C C . ALA A 1 356 ? -14.334 1.360 -8.992 1.00 82.69 356 ALA A C 1
ATOM 2660 O O . ALA A 1 356 ? -13.643 2.137 -9.649 1.00 82.69 356 ALA A O 1
ATOM 2661 N N . ILE A 1 357 ? -13.786 0.384 -8.255 1.00 85.44 357 ILE A N 1
ATOM 2662 C CA . ILE A 1 357 ? -12.331 0.141 -8.173 1.00 85.44 357 ILE A CA 1
ATOM 2663 C C . ILE A 1 357 ? -11.751 -0.098 -9.571 1.00 85.44 357 ILE A C 1
ATOM 2665 O O . ILE A 1 357 ? -10.751 0.520 -9.948 1.00 85.44 357 ILE A O 1
ATOM 2669 N N . PHE A 1 358 ? -12.387 -0.974 -10.355 1.00 93.19 358 PHE A N 1
ATOM 2670 C CA . PHE A 1 358 ? -11.950 -1.288 -11.711 1.00 93.19 358 PHE A CA 1
ATOM 2671 C C . PHE A 1 358 ? -11.955 -0.050 -12.614 1.00 93.19 358 PHE A C 1
ATOM 2673 O O . PHE A 1 358 ? -10.955 0.211 -13.281 1.00 93.19 358 PHE A O 1
ATOM 2680 N N . LEU A 1 359 ? -13.044 0.726 -12.626 1.00 94.12 359 LEU A N 1
ATOM 2681 C CA . LEU A 1 359 ? -13.168 1.925 -13.459 1.00 94.12 359 LEU A CA 1
ATOM 2682 C C . LEU A 1 359 ? -12.159 3.007 -13.060 1.00 94.12 359 LEU A C 1
ATOM 2684 O O . LEU A 1 359 ? -11.537 3.612 -13.935 1.00 94.12 359 LEU A O 1
ATOM 2688 N N . THR A 1 360 ? -11.939 3.206 -11.760 1.00 91.19 360 THR A N 1
ATOM 2689 C CA . THR A 1 360 ? -10.946 4.153 -11.242 1.00 91.19 360 THR A CA 1
ATOM 2690 C C . THR A 1 360 ? -9.528 3.754 -11.649 1.00 91.19 360 THR A C 1
ATOM 2692 O O . THR A 1 360 ? -8.782 4.581 -12.180 1.00 91.19 360 THR A O 1
ATOM 2695 N N . LEU A 1 361 ? -9.161 2.477 -11.488 1.00 92.88 361 LEU A N 1
ATOM 2696 C CA . LEU A 1 361 ? -7.868 1.959 -11.943 1.00 92.88 361 LEU A CA 1
ATOM 2697 C C . LEU A 1 361 ? -7.732 2.043 -13.463 1.00 92.88 361 LEU A C 1
ATOM 2699 O O . LEU A 1 361 ? -6.689 2.467 -13.950 1.00 92.88 361 LEU A O 1
ATOM 2703 N N . PHE A 1 362 ? -8.772 1.689 -14.217 1.00 95.50 362 PHE A N 1
ATOM 2704 C CA . PHE A 1 362 ? -8.790 1.777 -15.676 1.00 95.50 362 PHE A CA 1
ATOM 2705 C C . PHE A 1 362 ? -8.530 3.207 -16.153 1.00 95.50 362 PHE A C 1
ATOM 2707 O O . PHE A 1 362 ? -7.664 3.426 -17.003 1.00 95.50 362 PHE A O 1
ATOM 2714 N N . ALA A 1 363 ? -9.224 4.185 -15.567 1.00 95.44 363 ALA A N 1
ATOM 2715 C CA . ALA A 1 363 ? -9.051 5.595 -15.881 1.00 95.44 363 ALA A CA 1
ATOM 2716 C C . ALA A 1 363 ? -7.650 6.096 -15.501 1.00 95.44 363 ALA A C 1
ATOM 2718 O O . ALA A 1 363 ? -6.970 6.691 -16.338 1.00 95.44 363 ALA A O 1
ATOM 2719 N N . ALA A 1 364 ? -7.181 5.816 -14.281 1.00 94.56 364 ALA A N 1
ATOM 2720 C CA . ALA A 1 364 ? -5.876 6.266 -13.801 1.00 94.56 364 ALA A CA 1
ATOM 2721 C C . ALA A 1 364 ? -4.714 5.648 -14.596 1.00 94.56 364 ALA A C 1
ATOM 2723 O O . ALA A 1 364 ? -3.849 6.362 -15.107 1.00 94.56 364 ALA A O 1
ATOM 2724 N N . ILE A 1 365 ? -4.718 4.322 -14.759 1.00 94.56 365 ILE A N 1
ATOM 2725 C CA . ILE A 1 365 ? -3.717 3.575 -15.526 1.00 94.56 365 ILE A CA 1
ATOM 2726 C C . ILE A 1 365 ? -3.741 4.004 -16.994 1.00 94.56 365 ILE A C 1
ATOM 2728 O O . ILE A 1 365 ? -2.687 4.294 -17.565 1.00 94.56 365 ILE A O 1
ATOM 2732 N N . GLY A 1 366 ? -4.925 4.102 -17.602 1.00 94.69 366 GLY A N 1
ATOM 2733 C CA . GLY A 1 366 ? -5.086 4.559 -18.978 1.00 94.69 366 GLY A CA 1
ATOM 2734 C C . GLY A 1 366 ? -4.533 5.966 -19.189 1.00 94.69 366 GLY A C 1
ATOM 2735 O O . GLY A 1 366 ? -3.712 6.169 -20.082 1.00 94.69 366 GLY A O 1
ATOM 2736 N N . LEU A 1 367 ? -4.914 6.920 -18.337 1.00 95.25 367 LEU A N 1
ATOM 2737 C CA . LEU A 1 367 ? -4.500 8.318 -18.445 1.00 95.25 367 LEU A CA 1
ATOM 2738 C C . LEU A 1 367 ? -2.986 8.489 -18.272 1.00 95.25 367 LEU A C 1
ATOM 2740 O O . LEU A 1 367 ? -2.337 9.075 -19.140 1.00 95.25 367 LEU A O 1
ATOM 2744 N N . VAL A 1 368 ? -2.412 7.965 -17.183 1.00 95.88 368 VAL A N 1
ATOM 2745 C CA . VAL A 1 368 ? -0.982 8.130 -16.865 1.00 95.88 368 VAL A CA 1
ATOM 2746 C C . VAL A 1 368 ? -0.109 7.522 -17.960 1.00 95.88 368 VAL A C 1
ATOM 2748 O O . VAL A 1 368 ? 0.805 8.177 -18.469 1.00 95.88 368 VAL A O 1
ATOM 2751 N N . THR A 1 369 ? -0.397 6.282 -18.363 1.00 93.38 369 THR A N 1
ATOM 2752 C CA . THR A 1 369 ? 0.415 5.586 -19.372 1.00 93.38 369 THR A CA 1
ATOM 2753 C C . THR A 1 369 ? 0.253 6.187 -20.763 1.00 93.38 369 THR A C 1
ATOM 2755 O O . THR A 1 369 ? 1.236 6.287 -21.502 1.00 93.38 369 THR A O 1
ATOM 2758 N N . TRP A 1 370 ? -0.953 6.643 -21.118 1.00 93.31 370 TRP A N 1
ATOM 2759 C CA . TRP A 1 370 ? -1.202 7.328 -22.382 1.00 93.31 370 TRP A CA 1
ATOM 2760 C C . TRP A 1 370 ? -0.453 8.657 -22.459 1.00 93.31 370 TRP A C 1
ATOM 2762 O O . TRP A 1 370 ? 0.247 8.892 -23.444 1.00 93.31 370 TRP A O 1
ATOM 2772 N N . LEU A 1 371 ? -0.525 9.492 -21.415 1.00 94.81 371 LEU A N 1
ATOM 2773 C CA . LEU A 1 371 ? 0.201 10.763 -21.348 1.00 94.81 371 LEU A CA 1
ATOM 2774 C C . LEU A 1 371 ? 1.717 10.550 -21.430 1.00 94.81 371 LEU A C 1
ATOM 2776 O O . LEU A 1 371 ? 2.393 11.213 -22.224 1.00 94.81 371 LEU A O 1
ATOM 2780 N N . ALA A 1 372 ? 2.248 9.584 -20.675 1.00 91.88 372 ALA A N 1
ATOM 2781 C CA . ALA A 1 372 ? 3.664 9.239 -20.715 1.00 91.88 372 ALA A CA 1
ATOM 2782 C C . ALA A 1 372 ? 4.094 8.805 -22.127 1.00 91.88 372 ALA A C 1
ATOM 2784 O O . ALA A 1 372 ? 4.999 9.413 -22.701 1.00 91.88 372 ALA A O 1
ATOM 2785 N N . ALA A 1 373 ? 3.410 7.834 -22.737 1.00 91.25 373 ALA A N 1
ATOM 2786 C CA . ALA A 1 373 ? 3.761 7.344 -24.070 1.00 91.25 373 ALA A CA 1
ATOM 2787 C C . ALA A 1 373 ? 3.577 8.415 -25.161 1.00 91.25 373 ALA A C 1
ATOM 2789 O O . ALA A 1 373 ? 4.380 8.509 -26.094 1.00 91.25 373 ALA A O 1
ATOM 2790 N N . TRP A 1 374 ? 2.553 9.264 -25.038 1.00 92.00 374 TRP A N 1
ATOM 2791 C CA . TRP A 1 374 ? 2.336 10.397 -25.936 1.00 92.00 374 TRP A CA 1
ATOM 2792 C C . TRP A 1 374 ? 3.502 11.387 -25.886 1.00 92.00 374 TRP A C 1
ATOM 2794 O O . TRP A 1 374 ? 3.967 11.843 -26.933 1.00 92.00 374 TRP A O 1
ATOM 2804 N N . SER A 1 375 ? 4.017 11.683 -24.690 1.00 93.88 375 SER A N 1
ATOM 2805 C CA . SER A 1 375 ? 5.169 12.575 -24.524 1.00 93.88 375 SER A CA 1
ATOM 2806 C C . SER A 1 375 ? 6.438 12.029 -25.184 1.00 93.88 375 SER A C 1
ATOM 2808 O O . SER A 1 375 ? 7.170 12.782 -25.832 1.00 93.88 375 SER A O 1
ATOM 2810 N N . GLU A 1 376 ? 6.660 10.713 -25.110 1.00 91.31 376 GLU A N 1
ATOM 2811 C CA . GLU A 1 376 ? 7.801 10.040 -25.734 1.00 91.31 376 GLU A CA 1
ATOM 2812 C C . GLU A 1 376 ? 7.693 10.073 -27.264 1.00 91.31 376 GLU A C 1
ATOM 2814 O O . GLU A 1 376 ? 8.646 10.443 -27.956 1.00 91.31 376 GLU A O 1
ATOM 2819 N N . VAL A 1 377 ? 6.510 9.760 -27.806 1.00 90.50 377 VAL A N 1
ATOM 2820 C CA . VAL A 1 377 ? 6.240 9.832 -29.251 1.00 90.50 377 VAL A CA 1
ATOM 2821 C C . VAL A 1 377 ? 6.369 11.268 -29.761 1.00 90.50 377 VAL A C 1
ATOM 2823 O O . VAL A 1 377 ? 6.984 11.495 -30.803 1.00 90.50 377 VAL A O 1
ATOM 2826 N N . GLY A 1 378 ? 5.833 12.248 -29.031 1.00 91.25 378 GLY A N 1
ATOM 2827 C CA . GLY A 1 378 ? 5.960 13.665 -29.367 1.00 91.25 378 GLY A CA 1
ATOM 2828 C C . GLY A 1 378 ? 7.419 14.119 -29.394 1.00 91.25 378 GLY A C 1
ATOM 2829 O O . GLY A 1 378 ? 7.836 14.808 -30.326 1.00 91.25 378 GLY A O 1
ATOM 2830 N N . ALA A 1 379 ? 8.224 13.675 -28.426 1.00 90.94 379 ALA A N 1
ATOM 2831 C CA . ALA A 1 379 ? 9.652 13.962 -28.386 1.00 90.94 379 ALA A CA 1
ATOM 2832 C C . ALA A 1 379 ? 10.421 13.364 -29.565 1.00 90.94 379 ALA A C 1
ATOM 2834 O O . ALA A 1 379 ? 11.223 14.060 -30.191 1.00 90.94 379 ALA A O 1
ATOM 2835 N N . ALA A 1 380 ? 10.138 12.110 -29.911 1.00 89.88 380 ALA A N 1
ATOM 2836 C CA . ALA A 1 380 ? 10.755 11.458 -31.057 1.00 89.88 380 ALA A CA 1
ATOM 2837 C C . ALA A 1 380 ? 10.348 12.119 -32.388 1.00 89.88 380 ALA A C 1
ATOM 2839 O O . ALA A 1 380 ? 11.201 12.361 -33.241 1.00 89.88 380 ALA A O 1
ATOM 2840 N N . ARG A 1 381 ? 9.074 12.506 -32.545 1.00 89.50 381 ARG A N 1
ATOM 2841 C CA . ARG A 1 381 ? 8.587 13.209 -33.747 1.00 89.50 381 ARG A CA 1
ATOM 2842 C C . ARG A 1 381 ? 9.194 14.599 -33.909 1.00 89.50 381 ARG A C 1
ATOM 2844 O O . ARG A 1 381 ? 9.522 14.982 -35.026 1.00 89.50 381 ARG A O 1
ATOM 2851 N N . GLN A 1 382 ? 9.403 15.336 -32.817 1.00 90.94 382 GLN A N 1
ATOM 2852 C CA . GLN A 1 382 ? 10.130 16.613 -32.869 1.00 90.94 382 GLN A CA 1
ATOM 2853 C C . GLN A 1 382 ? 11.587 16.435 -33.314 1.00 90.94 382 GLN A C 1
ATOM 2855 O O . GLN A 1 382 ? 12.153 17.325 -33.941 1.00 90.94 382 GLN A O 1
ATOM 2860 N N . ALA A 1 383 ? 12.183 15.271 -33.051 1.00 88.31 383 ALA A N 1
ATOM 2861 C CA . ALA A 1 383 ? 13.488 14.891 -33.582 1.00 88.31 383 ALA A CA 1
ATOM 2862 C C . ALA A 1 383 ? 13.428 14.336 -35.023 1.00 88.31 383 ALA A C 1
ATOM 2864 O O . ALA A 1 383 ? 14.412 13.764 -35.482 1.00 88.31 383 ALA A O 1
ATOM 2865 N N . LYS A 1 384 ? 12.298 14.500 -35.733 1.00 90.50 384 LYS A N 1
ATOM 2866 C CA . LYS A 1 384 ? 12.035 13.980 -37.089 1.00 90.50 384 LYS A CA 1
ATOM 2867 C C . LYS A 1 384 ? 12.156 12.455 -37.206 1.00 90.50 384 LYS A C 1
ATOM 2869 O O . LYS A 1 384 ? 12.402 11.937 -38.290 1.00 90.50 384 LYS A O 1
ATOM 2874 N N . LEU A 1 385 ? 11.967 11.732 -36.102 1.00 89.19 385 LEU A N 1
ATOM 2875 C CA . LEU A 1 385 ? 12.003 10.274 -36.099 1.00 89.19 385 LEU A CA 1
ATOM 2876 C C . LEU A 1 385 ? 10.603 9.690 -36.249 1.00 89.19 385 LEU A C 1
ATOM 2878 O O . LEU A 1 385 ? 9.630 10.179 -35.665 1.00 89.19 385 LEU A O 1
ATOM 2882 N N . ASN A 1 386 ? 10.518 8.584 -36.983 1.00 86.62 386 ASN A N 1
ATOM 2883 C CA . ASN A 1 386 ? 9.293 7.809 -37.078 1.00 86.62 386 ASN A CA 1
ATOM 2884 C C . ASN A 1 386 ? 9.082 7.065 -35.761 1.00 86.62 386 ASN A C 1
ATOM 2886 O O . ASN A 1 386 ? 9.780 6.100 -35.462 1.00 86.62 386 ASN A O 1
ATOM 2890 N N . ALA A 1 387 ? 8.124 7.526 -34.959 1.00 88.06 387 ALA A N 1
ATOM 2891 C CA . ALA A 1 387 ? 7.773 6.902 -33.692 1.00 88.06 387 ALA A CA 1
ATOM 2892 C C . ALA A 1 387 ? 6.288 6.551 -33.624 1.00 88.06 387 ALA A C 1
ATOM 2894 O O . ALA A 1 387 ? 5.422 7.325 -34.056 1.00 88.06 387 ALA A O 1
ATOM 2895 N N . ALA A 1 388 ? 6.003 5.390 -33.038 1.00 86.94 388 ALA A N 1
ATOM 2896 C CA . ALA A 1 388 ? 4.647 4.921 -32.800 1.00 86.94 388 ALA A CA 1
ATOM 2897 C C . ALA A 1 388 ? 4.487 4.309 -31.406 1.00 86.94 388 ALA A C 1
ATOM 2899 O O . ALA A 1 388 ? 5.457 3.879 -30.778 1.00 86.94 388 ALA A O 1
ATOM 2900 N N . LEU A 1 389 ? 3.234 4.257 -30.952 1.00 88.19 389 LEU A N 1
ATOM 2901 C CA . LEU A 1 389 ? 2.851 3.561 -29.730 1.00 88.19 389 LEU A CA 1
ATOM 2902 C C . LEU A 1 389 ? 3.055 2.053 -29.894 1.00 88.19 389 LEU A C 1
ATOM 2904 O O . LEU A 1 389 ? 2.779 1.472 -30.950 1.00 88.19 389 LEU A O 1
ATOM 2908 N N . ARG A 1 390 ? 3.532 1.422 -28.826 1.00 86.19 390 ARG A N 1
ATOM 2909 C CA . ARG A 1 390 ? 3.787 -0.011 -28.748 1.00 86.19 390 ARG A CA 1
ATOM 2910 C C . ARG A 1 390 ? 3.304 -0.548 -27.411 1.00 86.19 390 ARG A C 1
ATOM 2912 O O . ARG A 1 390 ? 3.656 -0.018 -26.360 1.00 86.19 390 ARG A O 1
ATOM 2919 N N . VAL A 1 391 ? 2.570 -1.652 -27.466 1.00 88.12 391 VAL A N 1
ATOM 2920 C CA . VAL A 1 391 ? 2.125 -2.376 -26.276 1.00 88.12 391 VAL A CA 1
ATOM 2921 C C . VAL A 1 391 ? 3.184 -3.411 -25.884 1.00 88.12 391 VAL A C 1
ATOM 2923 O O . VAL A 1 391 ? 3.852 -4.007 -26.737 1.00 88.12 391 VAL A O 1
ATOM 2926 N N . ARG A 1 392 ? 3.382 -3.609 -24.580 1.00 88.31 392 ARG A N 1
ATOM 2927 C CA . ARG A 1 392 ? 4.356 -4.538 -23.997 1.00 88.31 392 ARG A CA 1
ATOM 2928 C C . ARG A 1 392 ? 3.638 -5.620 -23.185 1.00 88.31 392 ARG A C 1
ATOM 2930 O O . ARG A 1 392 ? 3.604 -5.514 -21.964 1.00 88.31 392 ARG A O 1
ATOM 2937 N N . PRO A 1 393 ? 3.117 -6.700 -23.788 1.00 86.50 393 PRO A N 1
ATOM 2938 C CA . PRO A 1 393 ? 2.359 -7.721 -23.056 1.00 86.50 393 PRO A CA 1
ATOM 2939 C C . PRO A 1 393 ? 3.119 -8.443 -21.942 1.00 86.50 393 PRO A C 1
ATOM 2941 O O . PRO A 1 393 ? 2.483 -8.960 -21.033 1.00 86.50 393 PRO A O 1
ATOM 2944 N N . LEU A 1 394 ? 4.460 -8.427 -21.939 1.00 86.19 394 LEU A N 1
ATOM 2945 C CA . LEU A 1 394 ? 5.235 -8.946 -20.802 1.00 86.19 394 LEU A CA 1
ATOM 2946 C C . LEU A 1 394 ? 4.855 -8.242 -19.488 1.00 86.19 394 LEU A C 1
ATOM 2948 O O . LEU A 1 394 ? 4.940 -8.835 -18.422 1.00 86.19 394 LEU A O 1
ATOM 2952 N N . THR A 1 395 ? 4.409 -6.990 -19.567 1.00 87.62 395 THR A N 1
ATOM 2953 C CA . THR A 1 395 ? 3.974 -6.237 -18.391 1.00 87.62 395 THR A CA 1
ATOM 2954 C C . THR A 1 395 ? 2.726 -6.815 -17.749 1.00 87.62 395 THR A C 1
ATOM 2956 O O . THR A 1 395 ? 2.701 -6.822 -16.535 1.00 87.62 395 THR A O 1
ATOM 2959 N N . LEU A 1 396 ? 1.781 -7.403 -18.496 1.00 90.81 396 LEU A N 1
ATOM 2960 C CA . LEU A 1 396 ? 0.628 -8.092 -17.897 1.00 90.81 396 LEU A CA 1
ATOM 2961 C C . LEU A 1 396 ? 1.063 -9.280 -17.037 1.00 90.81 396 LEU A C 1
ATOM 2963 O O . LEU A 1 396 ? 0.521 -9.487 -15.958 1.00 90.81 396 LEU A O 1
ATOM 2967 N N . VAL A 1 397 ? 2.072 -10.032 -17.489 1.00 90.56 397 VAL A N 1
ATOM 2968 C CA . VAL A 1 397 ? 2.648 -11.136 -16.706 1.00 90.56 397 VAL A CA 1
ATOM 2969 C C . VAL A 1 397 ? 3.299 -10.596 -15.434 1.00 90.56 397 VAL A C 1
ATOM 2971 O O . VAL A 1 397 ? 3.099 -11.150 -14.360 1.00 90.56 397 VAL A O 1
ATOM 2974 N N . LEU A 1 398 ? 4.035 -9.485 -15.535 1.00 89.62 398 LEU A N 1
ATOM 2975 C CA . LEU A 1 398 ? 4.632 -8.834 -14.368 1.00 89.62 398 LEU A CA 1
ATOM 2976 C C . LEU A 1 398 ? 3.570 -8.263 -13.416 1.00 89.62 398 LEU A C 1
ATOM 2978 O O . LEU A 1 398 ? 3.741 -8.393 -12.210 1.00 89.62 398 LEU A O 1
ATOM 2982 N N . THR A 1 399 ? 2.477 -7.686 -13.928 1.00 90.81 399 THR A N 1
ATOM 2983 C CA . THR A 1 399 ? 1.330 -7.230 -13.129 1.00 90.81 399 THR A CA 1
ATOM 2984 C C . THR A 1 399 ? 0.703 -8.409 -12.394 1.00 90.81 399 THR A C 1
ATOM 2986 O O . THR A 1 399 ? 0.510 -8.323 -11.191 1.00 90.81 399 THR A O 1
ATOM 2989 N N . LEU A 1 400 ? 0.454 -9.534 -13.074 1.00 92.62 400 LEU A N 1
ATOM 2990 C CA . LEU A 1 400 ? -0.091 -10.740 -12.447 1.00 92.62 400 LEU A CA 1
ATOM 2991 C C . LEU A 1 400 ? 0.819 -11.251 -11.321 1.00 92.62 400 LEU A C 1
ATOM 2993 O O . LEU A 1 400 ? 0.343 -11.496 -10.218 1.00 92.62 400 LEU A O 1
ATOM 2997 N N . VAL A 1 401 ? 2.128 -11.367 -11.567 1.00 90.38 401 VAL A N 1
ATOM 2998 C CA . VAL A 1 401 ? 3.095 -11.780 -10.534 1.00 90.38 401 VAL A CA 1
ATOM 2999 C C . VAL A 1 401 ? 3.111 -10.789 -9.368 1.00 90.38 401 VAL A C 1
ATOM 3001 O O . VAL A 1 401 ? 3.122 -11.208 -8.214 1.00 90.38 401 VAL A O 1
ATOM 3004 N N . ALA A 1 402 ? 3.069 -9.485 -9.647 1.00 89.38 402 ALA A N 1
ATOM 3005 C CA . ALA A 1 402 ? 3.033 -8.451 -8.620 1.00 89.38 402 ALA A CA 1
ATOM 3006 C C . ALA A 1 402 ? 1.760 -8.533 -7.762 1.00 89.38 402 ALA A C 1
ATOM 3008 O O . ALA A 1 402 ? 1.854 -8.439 -6.540 1.00 89.38 402 ALA A O 1
ATOM 3009 N N . VAL A 1 403 ? 0.598 -8.777 -8.372 1.00 90.31 403 VAL A N 1
ATOM 3010 C CA . VAL A 1 403 ? -0.686 -8.985 -7.682 1.00 90.31 403 VAL A CA 1
ATOM 3011 C C . VAL A 1 403 ? -0.632 -10.243 -6.815 1.00 90.31 403 VAL A C 1
ATOM 3013 O O . VAL A 1 403 ? -0.977 -10.181 -5.639 1.00 90.31 403 VAL A O 1
ATOM 3016 N N . LEU A 1 404 ? -0.137 -11.364 -7.351 1.00 89.81 404 LEU A N 1
ATOM 3017 C CA . LEU A 1 404 ? -0.002 -12.619 -6.602 1.00 89.81 404 LEU A CA 1
ATOM 3018 C C . LEU A 1 404 ? 0.924 -12.466 -5.392 1.00 89.81 404 LEU A C 1
ATOM 3020 O O . LEU A 1 404 ? 0.563 -12.886 -4.297 1.00 89.81 404 LEU A O 1
ATOM 3024 N N . LEU A 1 405 ? 2.082 -11.819 -5.562 1.00 86.06 405 LEU A N 1
ATOM 3025 C CA . LEU A 1 405 ? 3.005 -11.529 -4.459 1.00 86.06 405 LEU A CA 1
ATOM 3026 C C . LEU A 1 405 ? 2.370 -10.601 -3.422 1.00 86.06 405 LEU A C 1
ATOM 3028 O O . LEU A 1 405 ? 2.488 -10.835 -2.224 1.00 86.06 405 LEU A O 1
ATOM 3032 N N . THR A 1 406 ? 1.667 -9.570 -3.884 1.00 85.31 406 THR A N 1
ATOM 3033 C CA . THR A 1 406 ? 0.960 -8.622 -3.021 1.00 85.31 406 THR A CA 1
ATOM 3034 C C . THR A 1 406 ? -0.096 -9.333 -2.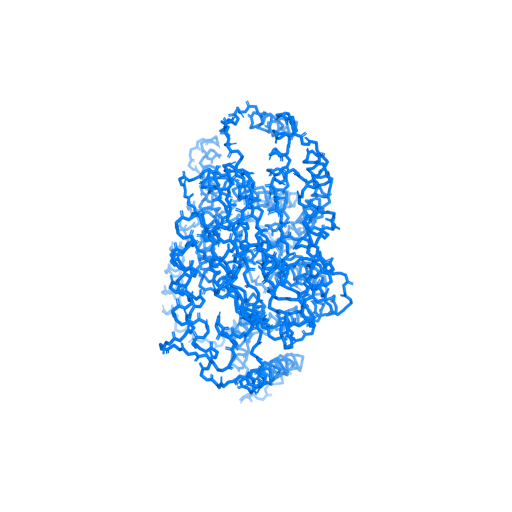171 1.00 85.31 406 THR A C 1
ATOM 3036 O O . THR A 1 406 ? -0.159 -9.116 -0.962 1.00 85.31 406 THR A O 1
ATOM 3039 N N . ARG A 1 407 ? -0.883 -10.229 -2.780 1.00 84.44 407 ARG A N 1
ATOM 3040 C CA . ARG A 1 407 ? -1.922 -11.016 -2.101 1.00 84.44 407 ARG A CA 1
ATOM 3041 C C . ARG A 1 407 ? -1.340 -12.058 -1.156 1.00 84.44 407 ARG A C 1
ATOM 3043 O O . ARG A 1 407 ? -1.819 -12.173 -0.036 1.00 84.44 407 ARG A O 1
ATOM 3050 N N . ALA A 1 408 ? -0.283 -12.758 -1.563 1.00 84.19 408 ALA A N 1
ATOM 3051 C CA . ALA A 1 408 ? 0.398 -13.733 -0.714 1.00 84.19 408 ALA A CA 1
ATOM 3052 C C . ALA A 1 408 ? 0.993 -13.098 0.555 1.00 84.19 408 ALA A C 1
ATOM 3054 O O . ALA A 1 408 ? 1.104 -13.761 1.580 1.00 84.19 408 ALA A O 1
ATOM 3055 N N . LEU A 1 409 ? 1.360 -11.815 0.489 1.00 80.38 409 LEU A N 1
ATOM 3056 C CA . LEU A 1 409 ? 2.012 -11.085 1.577 1.00 80.38 409 LEU A CA 1
ATOM 3057 C C . LEU A 1 409 ? 1.078 -10.090 2.284 1.00 80.38 409 LEU A C 1
ATOM 3059 O O . LEU A 1 409 ? 1.544 -9.330 3.128 1.00 80.38 409 LEU A O 1
ATOM 3063 N N . ASN A 1 410 ? -0.220 -10.085 1.941 1.00 77.94 410 ASN A N 1
ATOM 3064 C CA . ASN A 1 410 ? -1.235 -9.159 2.462 1.00 77.94 410 ASN A CA 1
ATOM 3065 C C . ASN A 1 410 ? -0.781 -7.687 2.457 1.00 77.94 410 ASN A C 1
ATOM 3067 O O . ASN A 1 410 ? -1.002 -6.936 3.406 1.00 77.94 410 ASN A O 1
ATOM 3071 N N . PHE A 1 411 ? -0.118 -7.277 1.378 1.00 76.88 411 PHE A N 1
ATOM 3072 C CA . PHE A 1 411 ? 0.433 -5.936 1.238 1.00 76.88 411 PHE A CA 1
ATOM 3073 C C . PHE A 1 411 ? -0.568 -4.999 0.537 1.00 76.88 411 PHE A C 1
ATOM 3075 O O . PHE A 1 411 ? -1.081 -5.315 -0.527 1.00 76.88 411 PHE A O 1
ATOM 3082 N N . LEU A 1 412 ? -0.829 -3.815 1.095 1.00 72.69 412 LEU A N 1
ATOM 3083 C CA . LEU A 1 412 ? -1.602 -2.739 0.457 1.00 72.69 412 LEU A CA 1
ATOM 3084 C C . LEU A 1 412 ? -0.772 -1.442 0.519 1.00 72.69 412 LEU A C 1
ATOM 3086 O O . LEU A 1 412 ? -0.121 -1.215 1.539 1.00 72.69 412 LEU A O 1
ATOM 3090 N N . PRO A 1 413 ? -0.716 -0.624 -0.554 1.00 67.00 413 PRO A N 1
ATOM 3091 C CA . PRO A 1 413 ? -1.567 -0.635 -1.749 1.00 67.00 413 PRO A CA 1
ATOM 3092 C C . PRO A 1 413 ? -1.099 -1.601 -2.851 1.00 67.00 413 PRO A C 1
ATOM 3094 O O . PRO A 1 413 ? -1.639 -1.574 -3.954 1.00 67.00 413 PRO A O 1
ATOM 3097 N N . GLY A 1 414 ? -0.097 -2.440 -2.577 1.00 81.44 414 GLY A N 1
ATOM 3098 C CA . GLY A 1 414 ? 0.434 -3.390 -3.547 1.00 81.44 414 GLY A CA 1
ATOM 3099 C C . GLY A 1 414 ? 1.399 -2.791 -4.563 1.00 81.44 414 GLY A C 1
ATOM 3100 O O . GLY A 1 414 ? 1.588 -1.576 -4.656 1.00 81.44 414 GLY A O 1
ATOM 3101 N N . PHE A 1 415 ? 2.035 -3.671 -5.335 1.00 81.94 415 PHE A N 1
ATOM 3102 C CA . PHE A 1 415 ? 2.922 -3.282 -6.431 1.00 81.94 415 PHE A CA 1
ATOM 3103 C C . PHE A 1 415 ? 2.138 -3.141 -7.743 1.00 81.94 415 PHE A C 1
ATOM 3105 O O . PHE A 1 415 ? 1.766 -4.127 -8.381 1.00 81.94 415 PHE A O 1
ATOM 3112 N N . LEU A 1 416 ? 1.923 -1.901 -8.178 1.00 82.06 416 LEU A N 1
ATOM 3113 C CA . LEU A 1 416 ? 1.233 -1.538 -9.414 1.00 82.06 416 LEU A CA 1
ATOM 3114 C C . LEU A 1 416 ? 2.223 -1.481 -10.581 1.00 82.06 416 LEU A C 1
ATOM 3116 O O . LEU A 1 416 ? 2.699 -0.418 -10.988 1.00 82.06 416 LEU A O 1
ATOM 3120 N N . VAL A 1 417 ? 2.542 -2.638 -11.163 1.00 78.44 417 VAL A N 1
ATOM 3121 C CA . VAL A 1 417 ? 3.392 -2.688 -12.363 1.00 78.44 417 VAL A CA 1
ATOM 3122 C C . VAL A 1 417 ? 2.559 -2.318 -13.597 1.00 78.44 417 VAL A C 1
ATOM 3124 O O . VAL A 1 417 ? 2.056 -3.187 -14.304 1.00 78.44 417 VAL A O 1
ATOM 3127 N N . ALA A 1 418 ? 2.415 -1.019 -13.868 1.00 68.00 418 ALA A N 1
ATOM 3128 C CA . ALA A 1 418 ? 1.576 -0.476 -14.945 1.00 68.00 418 ALA A CA 1
ATOM 3129 C C . ALA A 1 418 ? 2.375 0.027 -16.174 1.00 68.00 418 ALA A C 1
ATOM 3131 O O . ALA A 1 418 ? 2.070 1.068 -16.745 1.00 68.00 418 ALA A O 1
ATOM 3132 N N . LEU A 1 419 ? 3.416 -0.694 -16.612 1.00 71.94 419 LEU A N 1
ATOM 3133 C CA . LEU A 1 419 ? 4.303 -0.282 -17.724 1.00 71.94 419 LEU A CA 1
ATOM 3134 C C . LEU A 1 419 ? 3.899 -0.837 -19.115 1.00 71.94 419 LEU A C 1
ATOM 3136 O O . LEU A 1 419 ? 4.766 -1.166 -19.934 1.00 71.94 419 LEU A O 1
ATOM 3140 N N . PHE A 1 420 ? 2.607 -1.014 -19.403 1.00 73.25 420 PHE A N 1
ATOM 3141 C CA . PHE A 1 420 ? 2.174 -1.732 -20.616 1.00 73.25 420 PHE A CA 1
ATOM 3142 C C . PHE A 1 420 ? 2.258 -0.912 -21.906 1.00 73.25 420 PHE A C 1
ATOM 3144 O O . PHE A 1 420 ? 2.447 -1.502 -22.975 1.00 73.25 420 PHE A O 1
ATOM 3151 N N . LEU A 1 421 ? 2.167 0.419 -21.834 1.00 70.56 421 LEU A N 1
ATOM 3152 C CA . LEU A 1 421 ? 2.311 1.293 -22.995 1.00 70.56 421 LEU A CA 1
ATOM 3153 C C . LEU A 1 421 ? 3.717 1.891 -23.045 1.00 70.56 421 LEU A C 1
ATOM 3155 O O . LEU A 1 421 ? 4.265 2.346 -22.048 1.00 70.56 421 LEU A O 1
ATOM 3159 N N . SER A 1 422 ? 4.324 1.866 -24.224 1.00 76.19 422 SER A N 1
ATOM 3160 C CA . SER A 1 422 ? 5.621 2.481 -24.481 1.00 76.19 422 SER A CA 1
ATOM 3161 C C . SER A 1 422 ? 5.678 2.958 -25.930 1.00 76.19 422 SER A C 1
ATOM 3163 O O . SER A 1 422 ? 4.719 2.824 -26.692 1.00 76.19 422 SER A O 1
ATOM 3165 N N . TYR A 1 423 ? 6.818 3.493 -26.338 1.00 77.12 423 TYR A N 1
ATOM 3166 C CA . TYR A 1 423 ? 7.079 3.926 -27.699 1.00 77.12 423 TYR A CA 1
ATOM 3167 C C . TYR A 1 423 ? 8.073 2.994 -28.396 1.00 77.12 423 TYR A C 1
ATOM 3169 O O . TYR A 1 423 ? 8.866 2.280 -27.773 1.00 77.12 423 TYR A O 1
ATOM 3177 N N . ALA A 1 424 ? 8.025 3.002 -29.722 1.00 73.94 424 ALA A N 1
ATOM 3178 C CA . ALA A 1 424 ? 9.048 2.430 -30.579 1.00 73.94 424 ALA A CA 1
ATOM 3179 C C . ALA A 1 424 ? 9.506 3.490 -31.582 1.00 73.94 424 ALA A C 1
ATOM 3181 O O . ALA A 1 424 ? 8.668 4.135 -32.214 1.00 73.94 424 ALA A O 1
ATOM 3182 N N . ILE A 1 425 ? 10.823 3.652 -31.719 1.00 72.44 425 ILE A N 1
ATOM 3183 C CA . ILE A 1 425 ? 11.460 4.452 -32.769 1.00 72.44 425 ILE A CA 1
ATOM 3184 C C . ILE A 1 425 ? 11.835 3.519 -33.925 1.00 72.44 425 ILE A C 1
ATOM 3186 O O . ILE A 1 425 ? 12.369 2.429 -33.704 1.00 72.44 425 ILE A O 1
ATOM 3190 N N . PHE A 1 426 ? 11.572 3.961 -35.150 1.00 68.38 426 PHE A N 1
ATOM 3191 C CA . PHE A 1 426 ? 11.953 3.300 -36.393 1.00 68.38 426 PHE A CA 1
ATOM 3192 C C . PHE A 1 426 ? 12.967 4.173 -37.137 1.00 68.38 426 PHE A C 1
ATOM 3194 O O . PHE A 1 426 ? 12.739 5.372 -37.272 1.00 68.38 426 PHE A O 1
ATOM 3201 N N . ASN A 1 427 ? 14.042 3.548 -37.634 1.00 59.00 427 ASN A N 1
ATOM 3202 C CA . ASN A 1 427 ? 15.052 4.122 -38.533 1.00 59.00 427 ASN A CA 1
ATOM 3203 C C . ASN A 1 427 ? 15.615 5.484 -38.083 1.00 59.00 427 ASN A C 1
ATOM 3205 O O . ASN A 1 427 ? 15.107 6.531 -38.477 1.00 59.00 427 ASN A O 1
ATOM 3209 N N . ALA A 1 428 ? 16.690 5.474 -37.290 1.00 62.31 428 ALA A N 1
ATOM 3210 C CA . ALA A 1 428 ? 17.481 6.678 -37.044 1.00 62.31 428 ALA A CA 1
ATOM 3211 C C . ALA A 1 428 ? 18.974 6.349 -36.950 1.00 62.31 428 ALA A C 1
ATOM 3213 O O . ALA A 1 428 ? 19.339 5.307 -36.407 1.00 62.31 428 ALA A O 1
ATOM 3214 N N . ASP A 1 429 ? 19.814 7.270 -37.415 1.00 65.69 429 ASP A N 1
ATOM 3215 C CA . ASP A 1 429 ? 21.273 7.146 -37.326 1.00 65.69 429 ASP A CA 1
ATOM 3216 C C . ASP A 1 429 ? 21.791 7.474 -35.909 1.00 65.69 429 ASP A C 1
ATOM 3218 O O . ASP A 1 429 ? 22.790 6.918 -35.463 1.00 65.69 429 ASP A O 1
ATOM 3222 N N . ASP A 1 430 ? 21.065 8.307 -35.146 1.00 77.56 430 ASP A N 1
ATOM 3223 C CA . ASP A 1 430 ? 21.379 8.668 -33.749 1.00 77.56 430 ASP A CA 1
ATOM 3224 C C . ASP A 1 430 ? 20.174 8.416 -32.815 1.00 77.56 430 ASP A C 1
ATOM 3226 O O . ASP A 1 430 ? 19.618 9.319 -32.179 1.00 77.56 430 ASP A O 1
ATOM 3230 N N . ILE A 1 431 ? 19.735 7.150 -32.750 1.00 84.19 431 ILE A N 1
ATOM 3231 C CA . ILE A 1 431 ? 18.613 6.694 -31.899 1.00 84.19 431 ILE A CA 1
ATOM 3232 C C . ILE A 1 431 ? 18.840 7.090 -30.434 1.00 84.19 431 ILE A C 1
ATOM 3234 O O . ILE A 1 431 ? 17.907 7.499 -29.742 1.00 84.19 431 ILE A O 1
ATOM 3238 N N . ARG A 1 432 ? 20.089 7.020 -29.959 1.00 86.94 432 ARG A N 1
ATOM 3239 C CA . ARG A 1 432 ? 20.423 7.170 -28.539 1.00 86.94 432 ARG A CA 1
ATOM 3240 C C . ARG A 1 432 ? 20.076 8.556 -27.997 1.00 86.94 432 ARG A C 1
ATOM 3242 O O . ARG A 1 432 ? 19.404 8.647 -26.970 1.00 86.94 432 ARG A O 1
ATOM 3249 N N . LYS A 1 433 ? 20.471 9.639 -28.680 1.00 88.12 433 LYS A N 1
ATOM 3250 C CA . LYS A 1 433 ? 20.163 11.006 -28.210 1.00 88.12 433 LYS A CA 1
ATOM 3251 C C . LYS A 1 433 ? 18.666 11.308 -28.227 1.00 88.12 433 LYS A C 1
ATOM 3253 O O . LYS A 1 433 ? 18.175 12.087 -27.408 1.00 88.12 433 LYS A O 1
ATOM 3258 N N . ALA A 1 434 ? 17.925 10.745 -29.178 1.00 87.88 434 ALA A N 1
ATOM 3259 C CA . ALA A 1 434 ? 16.478 10.913 -29.228 1.00 87.88 434 ALA A CA 1
ATOM 3260 C C . ALA A 1 434 ? 15.778 10.138 -28.103 1.00 87.88 434 ALA A C 1
ATOM 3262 O O . ALA A 1 434 ? 14.902 10.694 -27.444 1.00 87.88 434 ALA A O 1
ATOM 3263 N N . GLU A 1 435 ? 16.212 8.906 -27.826 1.00 88.94 435 GLU A N 1
ATOM 3264 C CA . GLU A 1 435 ? 15.704 8.107 -26.708 1.00 88.94 435 GLU A CA 1
ATOM 3265 C C . GLU A 1 435 ? 15.976 8.759 -25.347 1.00 88.94 435 GLU A C 1
ATOM 3267 O O . GLU A 1 435 ? 15.099 8.764 -24.485 1.00 88.94 435 GLU A O 1
ATOM 3272 N N . GLN A 1 436 ? 17.157 9.357 -25.155 1.00 91.69 436 GLN A N 1
ATOM 3273 C CA . GLN A 1 436 ? 17.493 10.104 -23.937 1.00 91.69 436 GLN A CA 1
ATOM 3274 C C . GLN A 1 436 ? 16.581 11.325 -23.743 1.00 91.69 436 GLN A C 1
ATOM 3276 O O . GLN A 1 436 ? 16.062 11.544 -22.649 1.00 91.69 436 GLN A O 1
ATOM 3281 N N . ARG A 1 437 ? 16.321 12.097 -24.808 1.00 90.56 437 ARG A N 1
ATOM 3282 C CA . ARG A 1 437 ? 15.395 13.244 -24.757 1.00 90.56 437 ARG A CA 1
ATOM 3283 C C . ARG A 1 437 ? 13.949 12.818 -24.504 1.00 90.56 437 ARG A C 1
ATOM 3285 O O . ARG A 1 437 ? 13.247 13.487 -23.748 1.00 90.56 437 ARG A O 1
ATOM 3292 N N . ALA A 1 438 ? 13.506 11.720 -25.116 1.00 90.94 438 ALA A N 1
ATOM 3293 C CA . ALA A 1 438 ? 12.180 11.156 -24.878 1.00 90.94 438 ALA A CA 1
ATOM 3294 C C . ALA A 1 438 ? 12.027 10.676 -23.425 1.00 90.94 438 ALA A C 1
ATOM 3296 O O . ALA A 1 438 ? 11.042 11.021 -22.777 1.00 90.94 438 ALA A O 1
ATOM 3297 N N . ALA A 1 439 ? 13.036 9.979 -22.891 1.00 91.62 439 ALA A N 1
ATOM 3298 C CA . ALA A 1 439 ? 13.083 9.541 -21.498 1.00 91.62 439 ALA A CA 1
ATOM 3299 C C . ALA A 1 439 ? 12.991 10.718 -20.513 1.00 91.62 439 ALA A C 1
ATOM 3301 O O . ALA A 1 439 ? 12.171 10.683 -19.597 1.00 91.62 439 ALA A O 1
ATOM 3302 N N . LEU A 1 440 ? 13.781 11.778 -20.726 1.00 94.62 440 LEU A N 1
ATOM 3303 C CA . LEU A 1 440 ? 13.769 12.965 -19.868 1.00 94.62 440 LEU A CA 1
ATOM 3304 C C . LEU A 1 440 ? 12.414 13.687 -19.897 1.00 94.62 440 LEU A C 1
ATOM 3306 O O . LEU A 1 440 ? 11.904 14.085 -18.855 1.00 94.62 440 LEU A O 1
ATOM 3310 N N . ARG A 1 441 ? 11.806 13.835 -21.080 1.00 94.25 441 ARG A N 1
ATOM 3311 C CA . ARG A 1 441 ? 10.491 14.482 -21.219 1.00 94.25 441 ARG A CA 1
ATOM 3312 C C . ARG A 1 441 ? 9.365 13.674 -20.590 1.00 94.25 441 ARG A C 1
ATOM 3314 O O . ARG A 1 441 ? 8.497 14.263 -19.958 1.00 94.25 441 ARG A O 1
ATOM 3321 N N . SER A 1 442 ? 9.393 12.351 -20.742 1.00 93.44 442 SER A N 1
ATOM 3322 C CA . SER A 1 442 ? 8.428 11.469 -20.085 1.00 93.44 442 SER A CA 1
ATOM 3323 C C . SER A 1 442 ? 8.542 11.545 -18.569 1.00 93.44 442 SER A C 1
ATOM 3325 O O . SER A 1 442 ? 7.526 11.689 -17.897 1.00 93.44 442 SER A O 1
ATOM 3327 N N . LEU A 1 443 ? 9.768 11.536 -18.037 1.00 95.00 443 LEU A N 1
ATOM 3328 C CA . LEU A 1 443 ? 10.008 11.722 -16.610 1.00 95.00 443 LEU A CA 1
ATOM 3329 C C . LEU A 1 443 ? 9.471 13.071 -16.117 1.00 95.00 443 LEU A C 1
ATOM 3331 O O . LEU A 1 443 ? 8.751 13.110 -15.126 1.00 95.00 443 LEU A O 1
ATOM 3335 N N . LEU A 1 444 ? 9.779 14.161 -16.824 1.00 96.69 444 LEU A N 1
ATOM 3336 C CA . LEU A 1 444 ? 9.302 15.497 -16.468 1.00 96.69 444 LEU A CA 1
ATOM 3337 C C . LEU A 1 444 ? 7.769 15.560 -16.465 1.00 96.69 444 LEU A C 1
ATOM 3339 O O . LEU A 1 444 ? 7.184 16.095 -15.528 1.00 96.69 444 LEU A O 1
ATOM 3343 N N . LEU A 1 445 ? 7.110 14.972 -17.468 1.00 96.56 445 LEU A N 1
ATOM 3344 C CA . LEU A 1 445 ? 5.650 14.918 -17.510 1.00 96.56 445 LEU A CA 1
ATOM 3345 C C . LEU A 1 445 ? 5.068 14.097 -16.352 1.00 96.56 445 LEU A C 1
ATOM 3347 O O . LEU A 1 445 ? 4.083 14.519 -15.758 1.00 96.56 445 LEU A O 1
ATOM 3351 N N . LEU A 1 446 ? 5.671 12.957 -16.004 1.00 95.88 446 LEU A N 1
ATOM 3352 C CA . LEU A 1 446 ? 5.235 12.155 -14.857 1.00 95.88 446 LEU A CA 1
ATOM 3353 C C . LEU A 1 446 ? 5.370 12.928 -13.547 1.00 95.88 446 LEU A C 1
ATOM 3355 O O . LEU A 1 446 ? 4.439 12.917 -12.754 1.00 95.88 446 LEU A O 1
ATOM 3359 N N . VAL A 1 447 ? 6.479 13.645 -13.345 1.00 97.38 447 VAL A N 1
ATOM 3360 C CA . VAL A 1 447 ? 6.666 14.513 -12.171 1.00 97.38 447 VAL A CA 1
ATOM 3361 C C . VAL A 1 447 ? 5.581 15.591 -12.114 1.00 97.38 447 VAL A C 1
ATOM 3363 O O . VAL A 1 447 ? 4.995 15.797 -11.055 1.00 97.38 447 VAL A O 1
ATOM 3366 N N . ILE A 1 448 ? 5.247 16.222 -13.247 1.00 97.69 448 ILE A N 1
ATOM 3367 C CA . ILE A 1 448 ? 4.137 17.185 -13.318 1.00 97.69 448 ILE A CA 1
ATOM 3368 C C . ILE A 1 448 ? 2.810 16.522 -12.938 1.00 97.69 448 ILE A C 1
ATOM 3370 O O . ILE A 1 448 ? 2.066 17.095 -12.151 1.00 97.69 448 ILE A O 1
ATOM 3374 N N . ILE A 1 449 ? 2.509 15.327 -13.459 1.00 96.94 449 ILE A N 1
ATOM 3375 C CA . ILE A 1 449 ? 1.272 14.598 -13.136 1.00 96.94 449 ILE A CA 1
ATOM 3376 C C . ILE A 1 449 ? 1.215 14.259 -11.642 1.00 96.94 449 ILE A C 1
ATOM 3378 O O . ILE A 1 449 ? 0.174 14.459 -11.026 1.00 96.94 449 ILE A O 1
ATOM 3382 N N . ILE A 1 450 ? 2.320 13.790 -11.053 1.00 96.12 450 ILE A N 1
ATOM 3383 C CA . ILE A 1 450 ? 2.420 13.469 -9.622 1.00 96.12 450 ILE A CA 1
ATOM 3384 C C . ILE A 1 450 ? 2.131 14.718 -8.783 1.00 96.12 450 ILE A C 1
ATOM 3386 O O . ILE A 1 450 ? 1.262 14.680 -7.916 1.00 96.12 450 ILE A O 1
ATOM 3390 N N . ILE A 1 451 ? 2.813 15.834 -9.063 1.00 96.00 451 ILE A N 1
ATOM 3391 C CA . ILE A 1 451 ? 2.631 17.092 -8.324 1.00 96.00 451 ILE A CA 1
ATOM 3392 C C . ILE A 1 451 ? 1.207 17.625 -8.511 1.00 96.00 451 ILE A C 1
ATOM 3394 O O . ILE A 1 451 ? 0.561 17.995 -7.536 1.00 96.00 451 ILE A O 1
ATOM 3398 N N . ALA A 1 452 ? 0.691 17.637 -9.743 1.00 96.00 452 ALA A N 1
ATOM 3399 C CA . ALA A 1 452 ? -0.646 18.139 -10.039 1.00 96.00 452 ALA A CA 1
ATOM 3400 C C . ALA A 1 452 ? -1.735 17.300 -9.362 1.00 96.00 452 ALA A C 1
ATOM 3402 O O . ALA A 1 452 ? -2.619 17.868 -8.733 1.00 96.00 452 ALA A O 1
ATOM 3403 N N . ALA A 1 453 ? -1.665 15.967 -9.443 1.00 94.56 453 ALA A N 1
ATOM 3404 C CA . ALA A 1 453 ? -2.624 15.086 -8.779 1.00 94.56 453 ALA A CA 1
ATOM 3405 C C . ALA A 1 453 ? -2.584 15.270 -7.256 1.00 94.56 453 ALA A C 1
ATOM 3407 O O . ALA A 1 453 ? -3.624 15.397 -6.621 1.00 94.56 453 ALA A O 1
ATOM 3408 N N . TYR A 1 454 ? -1.389 15.376 -6.676 1.00 90.62 454 TYR A N 1
ATOM 3409 C CA . TYR A 1 454 ? -1.234 15.616 -5.247 1.00 90.62 454 TYR A CA 1
ATOM 3410 C C . TYR A 1 454 ? -1.822 16.963 -4.799 1.00 90.62 454 TYR A C 1
ATOM 3412 O O . TYR A 1 454 ? -2.575 17.018 -3.831 1.00 90.62 454 TYR A O 1
ATOM 3420 N N . LEU A 1 455 ? -1.534 18.045 -5.529 1.00 91.00 455 LEU A N 1
ATOM 3421 C CA . LEU A 1 455 ? -2.071 19.373 -5.225 1.00 91.00 455 LEU A CA 1
ATOM 3422 C C . LEU A 1 455 ? -3.583 19.465 -5.463 1.00 91.00 455 LEU A C 1
ATOM 3424 O O . LEU A 1 455 ? -4.255 20.171 -4.722 1.00 91.00 455 LEU A O 1
ATOM 3428 N N . LEU A 1 456 ? -4.123 18.756 -6.461 1.00 92.19 456 LEU A N 1
ATOM 3429 C CA . LEU A 1 456 ? -5.564 18.690 -6.729 1.00 92.19 456 LEU A CA 1
ATOM 3430 C C . LEU A 1 456 ? -6.325 17.873 -5.679 1.00 92.19 456 LEU A C 1
ATOM 3432 O O . LEU A 1 456 ? -7.497 18.153 -5.448 1.00 92.19 456 LEU A O 1
ATOM 3436 N N . ALA A 1 457 ? -5.682 16.901 -5.026 1.00 87.88 457 ALA A N 1
ATOM 3437 C CA . ALA A 1 457 ? -6.315 16.126 -3.961 1.00 87.88 457 ALA A CA 1
ATOM 3438 C C . ALA A 1 457 ? -6.671 16.997 -2.743 1.00 87.88 457 ALA A C 1
ATOM 3440 O O . ALA A 1 457 ? -7.708 16.781 -2.128 1.00 87.88 457 ALA A O 1
ATOM 3441 N N . ILE A 1 458 ? -5.858 18.016 -2.436 1.00 86.31 458 ILE A N 1
ATOM 3442 C CA . ILE A 1 458 ? -6.042 18.919 -1.285 1.00 86.31 458 ILE A CA 1
ATOM 3443 C C . ILE A 1 458 ? -7.406 19.642 -1.310 1.00 86.31 458 ILE A C 1
ATOM 3445 O O . ILE A 1 458 ? -8.179 19.476 -0.369 1.00 86.31 458 ILE A O 1
ATOM 3449 N N . PRO A 1 459 ? -7.757 20.439 -2.343 1.00 88.50 459 PRO A N 1
ATOM 3450 C CA . PRO A 1 459 ? -9.039 21.136 -2.371 1.00 88.50 459 PRO A CA 1
ATOM 3451 C C . PRO A 1 459 ? -10.231 20.182 -2.500 1.00 88.50 459 PRO A C 1
ATOM 3453 O O . PRO A 1 459 ? -11.309 20.517 -2.020 1.00 88.50 459 PRO A O 1
ATOM 3456 N N . VAL A 1 460 ? -10.060 19.011 -3.125 1.00 88.06 460 VAL A N 1
ATOM 3457 C CA . VAL A 1 460 ? -11.131 18.007 -3.228 1.00 88.06 460 VAL A CA 1
ATOM 3458 C C . VAL A 1 460 ? -11.423 17.381 -1.865 1.00 88.06 460 VAL A C 1
ATOM 3460 O O . VAL A 1 460 ? -12.590 17.263 -1.508 1.00 88.06 460 VAL A O 1
ATOM 3463 N N . ASP A 1 461 ? -10.395 17.061 -1.078 1.00 81.69 461 ASP A N 1
ATOM 3464 C CA . ASP A 1 461 ? -10.554 16.563 0.294 1.00 81.69 461 ASP A CA 1
ATOM 3465 C C . ASP A 1 461 ? -11.207 17.619 1.207 1.00 81.69 461 ASP A C 1
ATOM 3467 O O . ASP A 1 461 ? -12.155 17.314 1.933 1.00 81.69 461 ASP A O 1
ATOM 3471 N N . LEU A 1 462 ? -10.795 18.890 1.097 1.00 80.69 462 LEU A N 1
ATOM 3472 C CA . LEU A 1 462 ? -11.431 20.006 1.816 1.00 80.69 462 LEU A CA 1
ATOM 3473 C C . LEU A 1 462 ? -12.907 20.189 1.424 1.00 80.69 462 LEU A C 1
ATOM 3475 O O . LEU A 1 462 ? -13.767 20.349 2.292 1.00 80.69 462 LEU A O 1
ATOM 3479 N N . LEU A 1 463 ? -13.218 20.149 0.123 1.00 84.88 463 LEU A N 1
ATOM 3480 C CA . LEU A 1 463 ? -14.590 20.232 -0.382 1.00 84.88 463 LEU A CA 1
ATOM 3481 C C . LEU A 1 463 ? -15.437 19.074 0.149 1.00 84.88 463 LEU A C 1
ATOM 3483 O O . LEU A 1 463 ? -16.546 19.290 0.630 1.00 84.88 463 LEU A O 1
ATOM 3487 N N . LEU A 1 464 ? -14.903 17.857 0.082 1.00 80.94 464 LEU A N 1
ATOM 3488 C CA . LEU A 1 464 ? -15.575 16.664 0.561 1.00 80.94 464 LEU A CA 1
ATOM 3489 C C . LEU A 1 464 ? -15.847 16.741 2.072 1.00 80.94 464 LEU A C 1
ATOM 3491 O O . LEU A 1 464 ? -16.946 16.405 2.510 1.00 80.94 464 LEU A O 1
ATOM 3495 N N . GLY A 1 465 ? -14.887 17.229 2.864 1.00 72.19 465 GLY A N 1
ATOM 3496 C CA . GLY A 1 465 ? -15.073 17.487 4.293 1.00 72.19 465 GLY A CA 1
ATOM 3497 C C . GLY A 1 465 ? -16.206 18.479 4.573 1.00 72.19 465 GLY A C 1
ATOM 3498 O O . GLY A 1 465 ? -17.075 18.200 5.396 1.00 72.19 465 GLY A O 1
ATOM 3499 N N . ASN A 1 466 ? -16.249 19.593 3.836 1.00 76.00 466 ASN A N 1
ATOM 3500 C CA . ASN A 1 466 ? -17.303 20.603 3.971 1.00 76.00 466 ASN A CA 1
ATOM 3501 C C . ASN A 1 466 ? -18.692 20.078 3.581 1.00 76.00 466 ASN A C 1
ATOM 3503 O O . ASN A 1 466 ? -19.676 20.429 4.227 1.00 76.00 466 ASN A O 1
ATOM 3507 N N . LEU A 1 467 ? -18.782 19.252 2.534 1.00 77.69 467 LEU A N 1
ATOM 3508 C CA . LEU A 1 467 ? -20.046 18.653 2.094 1.00 77.69 467 LEU A CA 1
ATOM 3509 C C . LEU A 1 467 ? -20.590 17.671 3.131 1.00 77.69 467 LEU A C 1
ATOM 3511 O O . LEU A 1 467 ? -21.781 17.672 3.416 1.00 77.69 467 LEU A O 1
ATOM 3515 N N . LEU A 1 468 ? -19.717 16.878 3.746 1.00 70.25 468 LEU A N 1
ATOM 3516 C CA . LEU A 1 468 ? -20.123 15.908 4.764 1.00 70.25 468 LEU A CA 1
ATOM 3517 C C . LEU A 1 468 ? -20.481 16.541 6.107 1.00 70.25 468 LEU A C 1
ATOM 3519 O O . LEU A 1 468 ? -21.272 15.971 6.850 1.00 70.25 468 LEU A O 1
ATOM 3523 N N . ALA A 1 469 ? -19.943 17.723 6.413 1.00 70.44 469 ALA A N 1
ATOM 3524 C CA . ALA A 1 469 ? -20.366 18.496 7.578 1.00 70.44 469 ALA A CA 1
ATOM 3525 C C . ALA A 1 469 ? -21.813 19.021 7.450 1.00 70.44 469 ALA A C 1
ATOM 3527 O O . ALA A 1 469 ? -22.435 19.363 8.453 1.00 70.44 469 ALA A O 1
ATOM 3528 N N . GLN A 1 470 ? -22.375 19.079 6.237 1.00 75.69 470 GLN A N 1
ATOM 3529 C CA . GLN A 1 470 ? -23.750 19.524 5.977 1.00 75.69 470 GLN A CA 1
ATOM 3530 C C . GLN A 1 470 ? -24.731 18.346 6.031 1.00 75.69 470 GLN A C 1
ATOM 3532 O O . GLN A 1 470 ? -25.338 17.954 5.029 1.00 75.69 470 GLN A O 1
ATOM 3537 N N . THR A 1 471 ? -24.870 17.761 7.219 1.00 60.31 471 THR A N 1
ATOM 3538 C CA . THR A 1 471 ? -25.739 16.605 7.455 1.00 60.31 471 THR A CA 1
ATOM 3539 C C . THR A 1 471 ? -27.209 16.935 7.148 1.00 60.31 471 THR A C 1
ATOM 3541 O O . THR A 1 471 ? -27.708 18.015 7.460 1.00 60.31 471 THR A O 1
ATOM 3544 N N . GLY A 1 472 ? -27.920 16.006 6.497 1.00 59.84 472 GLY A N 1
ATOM 3545 C CA . GLY A 1 472 ? -29.379 16.077 6.311 1.00 59.84 472 GLY A CA 1
ATOM 3546 C C . GLY A 1 472 ? -29.900 16.570 4.954 1.00 59.84 472 GLY A C 1
ATOM 3547 O O . GLY A 1 472 ? -31.111 16.533 4.747 1.00 59.84 472 GLY A O 1
ATOM 3548 N N . SER A 1 473 ? -29.048 16.975 4.000 1.00 74.50 473 SER A N 1
ATOM 3549 C CA . SER A 1 473 ? -29.501 17.294 2.632 1.00 74.50 473 SER A CA 1
ATOM 3550 C C . SER A 1 473 ? -29.082 16.229 1.609 1.00 74.50 473 SER A C 1
ATOM 3552 O O . SER A 1 473 ? -27.922 15.825 1.536 1.00 74.50 473 SER A O 1
ATOM 3554 N N . THR A 1 474 ? -30.024 15.791 0.768 1.00 77.75 474 THR A N 1
ATOM 3555 C CA . THR A 1 474 ? -29.763 14.839 -0.333 1.00 77.75 474 THR A CA 1
ATOM 3556 C C . THR A 1 474 ? -28.744 15.383 -1.340 1.00 77.75 474 THR A C 1
ATOM 3558 O O . THR A 1 474 ? -27.960 14.627 -1.918 1.00 77.75 474 THR A O 1
ATOM 3561 N N . VAL A 1 475 ? -28.717 16.708 -1.517 1.00 79.25 475 VAL A N 1
ATOM 3562 C CA . VAL A 1 475 ? -27.758 17.416 -2.373 1.00 79.25 475 VAL A CA 1
ATOM 3563 C C . VAL A 1 475 ? -26.341 17.333 -1.803 1.00 79.25 475 VAL A C 1
ATOM 3565 O O . VAL A 1 475 ? -25.419 17.023 -2.555 1.00 79.25 475 VAL A O 1
ATOM 3568 N N . ALA A 1 476 ? -26.156 17.545 -0.494 1.00 73.69 476 ALA A N 1
ATOM 3569 C CA . ALA A 1 476 ? -24.843 17.410 0.141 1.00 73.69 476 ALA A CA 1
ATOM 3570 C C . ALA A 1 476 ? -24.323 15.971 0.059 1.00 73.69 476 ALA A C 1
ATOM 3572 O O . ALA A 1 476 ? -23.152 15.778 -0.259 1.00 73.69 476 ALA A O 1
ATOM 3573 N N . GLN A 1 477 ? -25.196 14.973 0.238 1.00 72.62 477 GLN A N 1
ATOM 3574 C CA . GLN A 1 477 ? -24.823 13.563 0.093 1.00 72.62 477 GLN A CA 1
ATOM 3575 C C . GLN A 1 477 ? -24.363 13.240 -1.336 1.00 72.62 477 GLN A C 1
ATOM 3577 O O . GLN A 1 477 ? -23.280 12.697 -1.528 1.00 72.62 477 GLN A O 1
ATOM 3582 N N . THR A 1 478 ? -25.137 13.649 -2.346 1.00 79.69 478 THR A N 1
ATOM 3583 C CA . THR A 1 478 ? -24.778 13.432 -3.760 1.00 79.69 478 THR A CA 1
ATOM 3584 C C . THR A 1 478 ? -23.468 14.142 -4.117 1.00 79.69 478 THR A C 1
ATOM 3586 O O . THR A 1 478 ? -22.616 13.592 -4.816 1.00 79.69 478 THR A O 1
ATOM 3589 N N . GLY A 1 479 ? -23.281 15.367 -3.615 1.00 80.56 479 GLY A N 1
ATOM 3590 C CA . GLY A 1 479 ? -22.038 16.114 -3.778 1.00 80.56 479 GLY A CA 1
ATOM 3591 C C . GLY A 1 479 ? -20.851 15.418 -3.114 1.00 80.56 479 GLY A C 1
ATOM 3592 O O . GLY A 1 479 ? -19.770 15.365 -3.701 1.00 80.56 479 GLY A O 1
ATOM 3593 N N . ALA A 1 480 ? -21.043 14.870 -1.913 1.00 75.50 480 ALA A N 1
ATOM 3594 C CA . ALA A 1 480 ? -20.011 14.141 -1.192 1.00 75.50 480 ALA A CA 1
ATOM 3595 C C . ALA A 1 480 ? -19.621 12.848 -1.920 1.00 75.50 480 ALA A C 1
ATOM 3597 O O . ALA A 1 480 ? -18.434 12.566 -2.063 1.00 75.50 480 ALA A O 1
ATOM 3598 N N . ASP A 1 481 ? -20.581 12.103 -2.463 1.00 77.31 481 ASP A N 1
ATOM 3599 C CA . ASP A 1 481 ? -20.290 10.895 -3.239 1.00 77.31 481 ASP A CA 1
ATOM 3600 C C . ASP A 1 481 ? -19.457 11.234 -4.490 1.00 77.31 481 ASP A C 1
ATOM 3602 O O . ASP A 1 481 ? -18.421 10.614 -4.749 1.00 77.31 481 ASP A O 1
ATOM 3606 N N . ALA A 1 482 ? -19.842 12.282 -5.229 1.00 82.38 482 ALA A N 1
ATOM 3607 C CA . ALA A 1 482 ? -19.109 12.742 -6.409 1.00 82.38 482 ALA A CA 1
ATOM 3608 C C . ALA A 1 482 ? -17.695 13.250 -6.067 1.00 82.38 482 ALA A C 1
ATOM 3610 O O . ALA A 1 482 ? -16.724 12.913 -6.753 1.00 82.38 482 ALA A O 1
ATOM 3611 N N . ALA A 1 483 ? -17.554 14.034 -4.994 1.00 85.25 483 ALA A N 1
ATOM 3612 C CA . ALA A 1 483 ? -16.257 14.514 -4.527 1.00 85.25 483 ALA A CA 1
ATOM 3613 C C . ALA A 1 483 ? -15.373 13.359 -4.021 1.00 85.25 483 ALA A C 1
ATOM 3615 O O . ALA A 1 483 ? -14.179 13.345 -4.310 1.00 85.25 483 ALA A O 1
ATOM 3616 N N . GLY A 1 484 ? -15.950 12.347 -3.369 1.00 82.56 484 GLY A N 1
ATOM 3617 C CA . GLY A 1 484 ? -15.249 11.126 -2.969 1.00 82.56 484 GLY A CA 1
ATOM 3618 C C . GLY A 1 484 ? -14.756 10.313 -4.167 1.00 82.56 484 GLY A C 1
ATOM 3619 O O . GLY A 1 484 ? -13.614 9.845 -4.170 1.00 82.56 484 GLY A O 1
ATOM 3620 N N . MET A 1 485 ? -15.569 10.183 -5.224 1.00 82.50 485 MET A N 1
ATOM 3621 C CA . MET A 1 485 ? -15.149 9.545 -6.482 1.00 82.50 485 MET A CA 1
ATOM 3622 C C . MET A 1 485 ? -13.984 10.299 -7.123 1.00 82.50 485 MET A C 1
ATOM 3624 O O . MET A 1 485 ? -13.006 9.681 -7.555 1.00 82.50 485 MET A O 1
ATOM 3628 N N . ALA A 1 486 ? -14.066 11.630 -7.158 1.00 89.31 486 ALA A N 1
ATOM 3629 C CA . ALA A 1 486 ? -13.004 12.477 -7.680 1.00 89.31 486 ALA A CA 1
ATOM 3630 C C . ALA A 1 486 ? -11.715 12.349 -6.851 1.00 89.31 486 ALA A C 1
ATOM 3632 O O . ALA A 1 486 ? -10.648 12.157 -7.435 1.00 89.31 486 ALA A O 1
ATOM 3633 N N . GLU A 1 487 ? -11.800 12.387 -5.516 1.00 88.06 487 GLU A N 1
ATOM 3634 C CA . GLU A 1 487 ? -10.657 12.203 -4.612 1.00 88.06 487 GLU A CA 1
ATOM 3635 C C . GLU A 1 487 ? -9.982 10.851 -4.871 1.00 88.06 487 GLU A C 1
ATOM 3637 O O . GLU A 1 487 ? -8.779 10.788 -5.126 1.00 88.06 487 GLU A O 1
ATOM 3642 N N . SER A 1 488 ? -10.767 9.770 -4.894 1.00 85.12 488 SER A N 1
ATOM 3643 C CA . SER A 1 488 ? -10.275 8.413 -5.142 1.00 85.12 488 SER A CA 1
ATOM 3644 C C . SER A 1 488 ? -9.561 8.299 -6.493 1.00 85.12 488 SER A C 1
ATOM 3646 O O . SER A 1 488 ? -8.456 7.752 -6.573 1.00 85.12 488 SER A O 1
ATOM 3648 N N . LEU A 1 489 ? -10.134 8.873 -7.557 1.00 91.69 489 LEU A N 1
ATOM 3649 C CA . LEU A 1 489 ? -9.511 8.895 -8.879 1.00 91.69 489 LEU A CA 1
ATOM 3650 C C . LEU A 1 489 ? -8.206 9.695 -8.891 1.00 91.69 489 LEU A C 1
ATOM 3652 O O . LEU A 1 489 ? -7.207 9.215 -9.428 1.00 91.69 489 LEU A O 1
ATOM 3656 N N . ILE A 1 490 ? -8.185 10.881 -8.283 1.00 93.31 490 ILE A N 1
ATOM 3657 C CA . ILE A 1 490 ? -6.995 11.737 -8.218 1.00 93.31 490 ILE A CA 1
ATOM 3658 C C . ILE A 1 490 ? -5.869 11.046 -7.439 1.00 93.31 490 ILE A C 1
ATOM 3660 O O . ILE A 1 490 ? -4.733 10.996 -7.919 1.00 93.31 490 ILE A O 1
ATOM 3664 N N . LEU A 1 491 ? -6.172 10.454 -6.282 1.00 90.31 491 LEU A N 1
ATOM 3665 C CA . LEU A 1 491 ? -5.196 9.709 -5.484 1.00 90.31 491 LEU A CA 1
ATOM 3666 C C . LEU A 1 491 ? -4.698 8.459 -6.218 1.00 90.31 491 LEU A C 1
ATOM 3668 O O . LEU A 1 491 ? -3.507 8.142 -6.175 1.00 90.31 491 LEU A O 1
ATOM 3672 N N . THR A 1 492 ? -5.570 7.782 -6.966 1.00 90.62 492 THR A N 1
ATOM 3673 C CA . THR A 1 492 ? -5.165 6.647 -7.805 1.00 90.62 492 THR A CA 1
ATOM 3674 C C . THR A 1 492 ? -4.247 7.100 -8.944 1.00 90.62 492 THR A C 1
ATOM 3676 O O . THR A 1 492 ? -3.230 6.455 -9.194 1.00 90.62 492 THR A O 1
ATOM 3679 N N . ILE A 1 493 ? -4.533 8.233 -9.601 1.00 94.56 493 ILE A N 1
ATOM 3680 C CA . ILE A 1 493 ? -3.641 8.839 -10.607 1.00 94.56 493 ILE A CA 1
ATOM 3681 C C . ILE A 1 493 ? -2.278 9.158 -9.990 1.00 94.56 493 ILE A C 1
ATOM 3683 O O . ILE A 1 493 ? -1.256 8.813 -10.583 1.00 94.56 493 ILE A O 1
ATOM 3687 N N . TYR A 1 494 ? -2.256 9.773 -8.804 1.00 94.69 494 TYR A N 1
ATOM 3688 C CA . TYR A 1 494 ? -1.029 10.071 -8.066 1.00 94.69 494 TYR A CA 1
ATOM 3689 C C . TYR A 1 494 ? -0.195 8.805 -7.832 1.00 94.69 494 TYR A C 1
ATOM 3691 O O . TYR A 1 494 ? 0.972 8.752 -8.229 1.00 94.69 494 TYR A O 1
ATOM 3699 N N . LEU A 1 495 ? -0.800 7.760 -7.258 1.00 92.50 495 LEU A N 1
ATOM 3700 C CA . LEU A 1 495 ? -0.101 6.518 -6.936 1.00 92.50 495 LEU A CA 1
ATOM 3701 C C . LEU A 1 495 ? 0.393 5.793 -8.195 1.00 92.50 495 LEU A C 1
ATOM 3703 O O . LEU A 1 495 ? 1.540 5.347 -8.240 1.00 92.50 495 LEU A O 1
ATOM 3707 N N . VAL A 1 496 ? -0.442 5.700 -9.234 1.00 93.75 496 VAL A N 1
ATOM 3708 C CA . VAL A 1 496 ? -0.073 5.066 -10.507 1.00 93.75 496 VAL A CA 1
ATOM 3709 C C . VAL A 1 496 ? 1.061 5.834 -11.188 1.00 93.75 496 VAL A C 1
ATOM 3711 O O . VAL A 1 496 ? 2.012 5.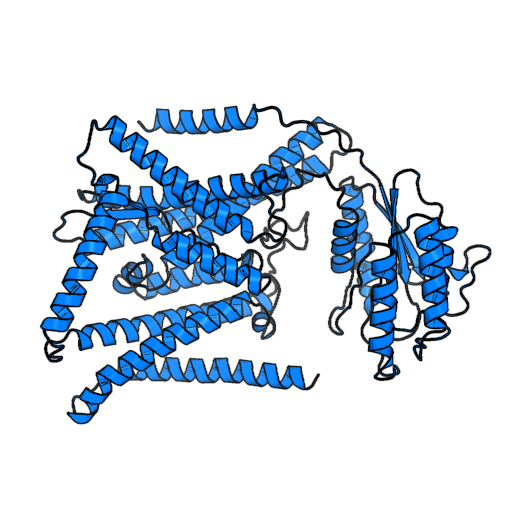210 -11.655 1.00 93.75 496 VAL A O 1
ATOM 3714 N N . ALA A 1 497 ? 1.012 7.169 -11.223 1.00 95.88 497 ALA A N 1
ATOM 3715 C CA . ALA A 1 497 ? 2.074 7.993 -11.800 1.00 95.88 497 ALA A CA 1
ATOM 3716 C C . ALA A 1 497 ? 3.391 7.862 -11.029 1.00 95.88 497 ALA A C 1
ATOM 3718 O O . ALA A 1 497 ? 4.448 7.720 -11.648 1.00 95.88 497 ALA A O 1
ATOM 3719 N N . LEU A 1 498 ? 3.327 7.839 -9.697 1.00 95.06 498 LEU A N 1
ATOM 3720 C CA . LEU A 1 498 ? 4.488 7.679 -8.829 1.00 95.06 498 LEU A CA 1
ATOM 3721 C C . LEU A 1 498 ? 5.150 6.307 -9.001 1.00 95.06 498 LEU A C 1
ATOM 3723 O O . LEU A 1 498 ? 6.362 6.225 -9.208 1.00 95.06 498 LEU A O 1
ATOM 3727 N N . GLN A 1 499 ? 4.363 5.228 -9.007 1.00 93.88 499 GLN A N 1
ATOM 3728 C CA . GLN A 1 499 ? 4.883 3.880 -9.248 1.00 93.88 499 GLN A CA 1
ATOM 3729 C C . GLN A 1 499 ? 5.393 3.711 -10.685 1.00 93.88 499 GLN A C 1
ATOM 3731 O O . GLN A 1 499 ? 6.463 3.139 -10.897 1.00 93.88 499 GLN A O 1
ATOM 3736 N N . TYR A 1 500 ? 4.700 4.270 -11.683 1.00 94.69 500 TYR A N 1
ATOM 3737 C CA . TYR A 1 500 ? 5.181 4.287 -13.066 1.00 94.69 500 TYR A CA 1
ATOM 3738 C C . TYR A 1 500 ? 6.543 4.992 -13.167 1.00 94.69 500 TYR A C 1
ATOM 3740 O O . TYR A 1 500 ? 7.463 4.464 -13.799 1.00 94.69 500 TYR A O 1
ATOM 3748 N N . ALA A 1 501 ? 6.699 6.154 -12.518 1.00 96.19 501 ALA A N 1
ATOM 3749 C CA . ALA A 1 501 ? 7.958 6.896 -12.451 1.00 96.19 501 ALA A CA 1
ATOM 3750 C C . ALA A 1 501 ? 9.071 6.075 -11.773 1.00 96.19 501 ALA A C 1
ATOM 3752 O O . ALA A 1 501 ? 10.193 6.014 -12.279 1.00 96.19 501 ALA A O 1
ATOM 3753 N N . PHE A 1 502 ? 8.757 5.383 -10.676 1.00 95.50 502 PHE A N 1
ATOM 3754 C CA . PHE A 1 502 ? 9.699 4.501 -9.988 1.00 95.50 502 PHE A CA 1
ATOM 3755 C C . PHE A 1 502 ? 10.190 3.375 -10.910 1.00 95.50 502 PHE A C 1
ATOM 3757 O O . PHE A 1 502 ? 11.394 3.227 -11.136 1.00 95.50 502 PHE A O 1
ATOM 3764 N N . TYR A 1 503 ? 9.271 2.625 -11.528 1.00 94.12 503 TYR A N 1
ATOM 3765 C CA . TYR A 1 503 ? 9.639 1.503 -12.392 1.00 94.12 503 TYR A CA 1
ATOM 3766 C C . TYR A 1 503 ? 10.343 1.943 -13.681 1.00 94.12 503 TYR A C 1
ATOM 3768 O O . TYR A 1 503 ? 11.245 1.248 -14.152 1.00 94.12 503 TYR A O 1
ATOM 3776 N N . THR A 1 504 ? 9.976 3.090 -14.263 1.00 93.19 504 THR A N 1
ATOM 3777 C CA . THR A 1 504 ? 10.656 3.596 -15.465 1.00 93.19 504 THR A CA 1
ATOM 3778 C C . THR A 1 504 ? 12.064 4.107 -15.163 1.00 93.19 504 THR A C 1
ATOM 3780 O O . THR A 1 504 ? 12.918 4.048 -16.046 1.00 93.19 504 THR A O 1
ATOM 3783 N N . LEU A 1 505 ? 12.343 4.543 -13.929 1.00 95.94 505 LEU A N 1
ATOM 3784 C CA . LEU A 1 505 ? 13.672 4.968 -13.482 1.00 95.94 505 LEU A CA 1
ATOM 3785 C C . LEU A 1 505 ? 14.570 3.822 -13.019 1.00 95.94 505 LEU A C 1
ATOM 3787 O O . LEU A 1 505 ? 15.778 4.040 -12.900 1.00 95.94 505 LEU A O 1
ATOM 3791 N N . LEU A 1 506 ? 14.043 2.605 -12.831 1.00 94.12 506 LEU A N 1
ATOM 3792 C CA . LEU A 1 506 ? 14.892 1.445 -12.562 1.00 94.12 506 LEU A CA 1
ATOM 3793 C C . LEU A 1 506 ? 15.989 1.350 -13.631 1.00 94.12 506 LEU A C 1
ATOM 3795 O O . LEU A 1 506 ? 15.703 1.535 -14.815 1.00 94.12 506 LEU A O 1
ATOM 3799 N N . PRO A 1 507 ? 17.241 1.061 -13.268 1.00 91.31 507 PRO A N 1
ATOM 3800 C CA . PRO A 1 507 ? 18.370 1.137 -14.191 1.00 91.31 507 PRO A CA 1
ATOM 3801 C C . PRO A 1 507 ? 18.511 -0.144 -15.042 1.00 91.31 507 PRO A C 1
ATOM 3803 O O . PRO A 1 507 ? 19.551 -0.792 -15.111 1.00 91.31 507 PRO A O 1
ATOM 3806 N N . SER A 1 508 ? 17.430 -0.528 -15.724 1.00 89.44 508 SER A N 1
ATOM 3807 C CA . SER A 1 508 ? 17.359 -1.693 -16.608 1.00 89.44 508 SER A CA 1
ATOM 3808 C C . SER A 1 508 ? 17.395 -1.277 -18.077 1.00 89.44 508 SER A C 1
ATOM 3810 O O . SER A 1 508 ? 16.901 -0.221 -18.466 1.00 89.44 508 SER A O 1
ATOM 3812 N N . ARG A 1 509 ? 17.915 -2.146 -18.952 1.00 84.06 509 ARG A N 1
ATOM 3813 C CA . ARG A 1 509 ? 17.934 -1.909 -20.414 1.00 84.06 509 ARG A CA 1
ATOM 3814 C C . ARG A 1 509 ? 16.542 -1.743 -21.036 1.00 84.06 509 ARG A C 1
ATOM 3816 O O . ARG A 1 509 ? 16.421 -1.358 -22.193 1.00 84.06 509 ARG A O 1
ATOM 3823 N N . PHE A 1 510 ? 15.500 -2.148 -20.314 1.00 83.00 510 PHE A N 1
ATOM 3824 C CA . PHE A 1 510 ? 14.119 -2.120 -20.788 1.00 83.00 510 PHE A CA 1
ATOM 3825 C C . PHE A 1 510 ? 13.366 -0.854 -20.367 1.00 83.00 510 PHE A C 1
ATOM 3827 O O . PHE A 1 510 ? 12.247 -0.627 -20.834 1.00 83.00 510 PHE A O 1
ATOM 3834 N N . THR A 1 511 ? 13.964 -0.044 -19.501 1.00 90.50 511 THR A N 1
ATOM 3835 C CA . THR A 1 511 ? 13.358 1.121 -18.857 1.00 90.50 511 THR A CA 1
ATOM 3836 C C . THR A 1 511 ? 14.129 2.387 -19.228 1.00 90.50 511 THR A C 1
ATOM 3838 O O . THR A 1 511 ? 15.254 2.333 -19.734 1.00 90.50 511 THR A O 1
ATOM 3841 N N . ASN A 1 512 ? 13.521 3.548 -18.993 1.00 90.44 512 ASN A N 1
ATOM 3842 C CA . ASN A 1 512 ? 14.140 4.839 -19.291 1.00 90.44 512 ASN A CA 1
ATOM 3843 C C . ASN A 1 512 ? 15.309 5.167 -18.348 1.00 90.44 512 ASN A C 1
ATOM 3845 O O . ASN A 1 512 ? 16.192 5.942 -18.714 1.00 90.44 512 ASN A O 1
ATOM 3849 N N . GLY A 1 513 ? 15.357 4.531 -17.178 1.00 93.38 513 GLY A N 1
ATOM 3850 C CA . GLY A 1 513 ? 16.394 4.698 -16.172 1.00 93.38 513 GLY A CA 1
ATOM 3851 C C . GLY A 1 513 ? 17.790 4.410 -16.703 1.00 93.38 513 GLY A C 1
ATOM 3852 O O . GLY A 1 513 ? 18.692 5.196 -16.446 1.00 93.38 513 GLY A O 1
ATOM 3853 N N . SER A 1 514 ? 17.977 3.366 -17.522 1.00 92.44 514 SER A N 1
ATOM 3854 C CA . SER A 1 514 ? 19.292 3.089 -18.129 1.00 92.44 514 SER A CA 1
ATOM 3855 C C . SER A 1 514 ? 19.774 4.217 -19.046 1.00 92.44 514 SER A C 1
ATOM 3857 O O . SER A 1 514 ? 20.940 4.598 -18.994 1.00 92.44 514 SER A O 1
ATOM 3859 N N . ARG A 1 515 ? 18.872 4.814 -19.832 1.00 93.31 515 ARG A N 1
ATOM 3860 C CA . ARG A 1 515 ? 19.188 5.928 -20.742 1.00 93.31 515 ARG A CA 1
ATOM 3861 C C . ARG A 1 515 ? 19.596 7.180 -19.971 1.00 93.31 515 ARG A C 1
ATOM 3863 O O . ARG A 1 515 ? 20.541 7.858 -20.364 1.00 93.31 515 ARG A O 1
ATOM 3870 N N . LEU A 1 516 ? 18.890 7.470 -18.877 1.00 94.88 516 LEU A N 1
ATOM 3871 C CA . LEU A 1 516 ? 19.215 8.567 -17.963 1.00 94.88 516 LEU A CA 1
ATOM 3872 C C . LEU A 1 516 ? 20.529 8.304 -17.219 1.00 94.88 516 LEU A C 1
ATOM 3874 O O . LEU A 1 516 ? 21.344 9.212 -17.097 1.00 94.88 516 LEU A O 1
ATOM 3878 N N . PHE A 1 517 ? 20.767 7.064 -16.789 1.00 95.31 517 PHE A N 1
ATOM 3879 C CA . PHE A 1 517 ? 22.000 6.650 -16.122 1.00 95.31 517 PHE A CA 1
ATOM 3880 C C . PHE A 1 517 ? 23.229 6.814 -17.025 1.00 95.31 517 PHE A C 1
ATOM 3882 O O . PHE A 1 517 ? 24.264 7.308 -16.582 1.00 95.31 517 PHE A O 1
ATOM 3889 N N . GLU A 1 518 ? 23.110 6.429 -18.299 1.00 93.44 518 GLU A N 1
ATOM 3890 C CA . GLU A 1 518 ? 24.155 6.622 -19.311 1.00 93.44 518 GLU A CA 1
ATOM 3891 C C . GLU A 1 518 ? 24.357 8.096 -19.678 1.00 93.44 518 GLU A C 1
ATOM 3893 O O . GLU A 1 518 ? 25.480 8.493 -19.980 1.00 93.44 518 GLU A O 1
ATOM 3898 N N . LEU A 1 519 ? 23.290 8.904 -19.657 1.00 94.81 519 LEU A N 1
ATOM 3899 C CA . LEU A 1 519 ? 23.366 10.341 -19.920 1.00 94.81 519 LEU A CA 1
ATOM 3900 C C . LEU A 1 519 ? 24.097 11.077 -18.790 1.00 94.81 519 LEU A C 1
ATOM 3902 O O . LEU A 1 519 ? 25.055 11.802 -19.040 1.00 94.81 519 LEU A O 1
ATOM 3906 N N . ASN A 1 520 ? 23.619 10.920 -17.555 1.00 96.25 520 ASN A N 1
ATOM 3907 C CA . ASN A 1 520 ? 24.193 11.536 -16.366 1.00 96.25 520 ASN A CA 1
ATOM 3908 C C . ASN A 1 520 ? 23.772 10.743 -15.116 1.00 96.25 520 ASN A C 1
ATOM 3910 O O . ASN A 1 520 ? 22.619 10.793 -14.681 1.00 96.25 520 ASN A O 1
ATOM 3914 N N . ARG A 1 521 ? 24.737 10.046 -14.503 1.00 95.94 521 ARG A N 1
ATOM 3915 C CA . ARG A 1 521 ? 24.517 9.212 -13.308 1.00 95.94 521 ARG A CA 1
ATOM 3916 C C . ARG A 1 521 ? 23.978 10.003 -12.117 1.00 95.94 521 ARG A C 1
ATOM 3918 O O . ARG A 1 521 ? 23.174 9.465 -11.364 1.00 95.94 521 ARG A O 1
ATOM 3925 N N . VAL A 1 522 ? 24.394 11.261 -11.963 1.00 96.81 522 VAL A N 1
ATOM 3926 C CA . VAL A 1 522 ? 23.926 12.143 -10.884 1.00 96.81 522 VAL A CA 1
ATOM 3927 C C . VAL A 1 522 ? 22.473 12.532 -11.126 1.00 96.81 522 VAL A C 1
ATOM 3929 O O . VAL A 1 522 ? 21.652 12.382 -10.229 1.00 96.81 522 VAL A O 1
ATOM 3932 N N . LEU A 1 523 ? 22.127 12.943 -12.351 1.00 96.50 523 LEU A N 1
ATOM 3933 C CA . LEU A 1 523 ? 20.742 13.265 -12.716 1.00 96.50 523 LEU A CA 1
ATOM 3934 C C . LEU A 1 523 ? 19.812 12.068 -12.485 1.00 96.50 523 LEU A C 1
ATOM 3936 O O . LEU A 1 523 ? 18.730 12.229 -11.921 1.00 96.50 523 LEU A O 1
ATOM 3940 N N . TRP A 1 524 ? 20.241 10.870 -12.896 1.00 97.50 524 TRP A N 1
ATOM 3941 C CA . TRP A 1 524 ? 19.508 9.637 -12.621 1.00 97.50 524 TRP A CA 1
ATOM 3942 C C . TRP A 1 524 ? 19.370 9.386 -11.116 1.00 97.50 524 TRP A C 1
ATOM 3944 O O . TRP A 1 524 ? 18.259 9.153 -10.656 1.00 97.50 524 TRP A O 1
ATOM 3954 N N . GLY A 1 525 ? 20.466 9.471 -10.356 1.00 97.69 525 GLY A N 1
ATOM 3955 C CA . GLY A 1 525 ? 20.479 9.191 -8.920 1.00 97.69 525 GLY A CA 1
ATOM 3956 C C . GLY A 1 525 ? 19.584 10.140 -8.126 1.00 97.69 525 GLY A C 1
ATOM 3957 O O . GLY A 1 525 ? 18.800 9.681 -7.302 1.00 97.69 525 GLY A O 1
ATOM 3958 N N . VAL A 1 526 ? 19.627 11.440 -8.432 1.00 97.88 526 VAL A N 1
ATOM 3959 C CA . VAL A 1 526 ? 18.747 12.449 -7.821 1.00 97.88 526 VAL A CA 1
ATOM 3960 C C . VAL A 1 526 ? 17.289 12.190 -8.194 1.00 97.88 526 VAL A C 1
ATOM 3962 O O . VAL A 1 526 ? 16.435 12.147 -7.316 1.00 97.88 526 VAL A O 1
ATOM 3965 N N . SER A 1 527 ? 16.991 11.955 -9.476 1.00 97.69 527 SER A N 1
ATOM 3966 C CA . SER A 1 527 ? 15.610 11.725 -9.924 1.00 97.69 527 SER A CA 1
ATOM 3967 C C . SER A 1 527 ? 15.020 10.438 -9.339 1.00 97.69 527 SER A C 1
ATOM 3969 O O . SER A 1 527 ? 13.890 10.432 -8.857 1.00 97.69 527 SER A O 1
ATOM 3971 N N . PHE A 1 528 ? 15.785 9.342 -9.360 1.00 98.00 528 PHE A N 1
ATOM 3972 C CA . PHE A 1 528 ? 15.371 8.055 -8.804 1.00 98.00 528 PHE A CA 1
ATOM 3973 C C . PHE A 1 528 ? 15.271 8.110 -7.282 1.00 98.00 528 PHE A C 1
ATOM 3975 O O . PHE A 1 528 ? 14.317 7.571 -6.728 1.00 98.00 528 PHE A O 1
ATOM 3982 N N . GLY A 1 529 ? 16.192 8.814 -6.620 1.00 98.19 529 GLY A N 1
ATOM 3983 C CA . GLY A 1 529 ? 16.144 9.069 -5.186 1.00 98.19 529 GLY A CA 1
ATOM 3984 C C . GLY A 1 529 ? 14.900 9.845 -4.777 1.00 98.19 529 GLY A C 1
ATOM 3985 O O . GLY A 1 529 ? 14.166 9.371 -3.922 1.00 98.19 529 GLY A O 1
ATOM 3986 N N . LEU A 1 530 ? 14.593 10.969 -5.430 1.00 98.12 530 LEU A N 1
ATOM 3987 C CA . LEU A 1 530 ? 13.397 11.759 -5.117 1.00 98.12 530 LEU A CA 1
ATOM 3988 C C . LEU A 1 530 ? 12.109 10.947 -5.296 1.00 98.12 530 LEU A C 1
ATOM 3990 O O . LEU A 1 530 ? 11.290 10.904 -4.386 1.00 98.12 530 LEU A O 1
ATOM 3994 N N . ILE A 1 531 ? 11.951 10.242 -6.421 1.00 97.81 531 ILE A N 1
ATOM 3995 C CA . ILE A 1 531 ? 10.764 9.408 -6.668 1.00 97.81 531 ILE A CA 1
ATOM 3996 C C . ILE A 1 531 ? 10.660 8.252 -5.664 1.00 97.81 531 ILE A C 1
ATOM 3998 O O . ILE A 1 531 ? 9.572 7.974 -5.164 1.00 97.81 531 ILE A O 1
ATOM 4002 N N . THR A 1 532 ? 11.777 7.591 -5.345 1.00 97.06 532 THR A N 1
ATOM 4003 C CA . THR A 1 532 ? 11.811 6.498 -4.359 1.00 97.06 532 THR A CA 1
ATOM 4004 C C . THR A 1 532 ? 11.494 7.011 -2.958 1.00 97.06 532 THR A C 1
ATOM 4006 O O . THR A 1 532 ? 10.713 6.378 -2.255 1.00 97.06 532 THR A O 1
ATOM 4009 N N . PHE A 1 533 ? 12.031 8.171 -2.573 1.00 97.44 533 PHE A N 1
ATOM 4010 C CA . PHE A 1 533 ? 11.726 8.816 -1.301 1.00 97.44 533 PHE A CA 1
ATOM 4011 C C . PHE A 1 533 ? 10.250 9.180 -1.210 1.00 97.44 533 PHE A C 1
ATOM 4013 O O . PHE A 1 533 ? 9.609 8.831 -0.227 1.00 97.44 533 PHE A O 1
ATOM 4020 N N . THR A 1 534 ? 9.684 9.820 -2.239 1.00 95.81 534 THR A N 1
ATOM 4021 C CA . THR A 1 534 ? 8.255 10.147 -2.268 1.00 95.81 534 THR A CA 1
ATOM 4022 C C . THR A 1 534 ? 7.406 8.881 -2.166 1.00 95.81 534 THR A C 1
ATOM 4024 O O . THR A 1 534 ? 6.508 8.839 -1.337 1.00 95.81 534 THR A O 1
ATOM 4027 N N . LEU A 1 535 ? 7.720 7.823 -2.923 1.00 93.69 535 LEU A N 1
ATOM 4028 C CA . LEU A 1 535 ? 7.003 6.545 -2.844 1.00 93.69 535 LEU A CA 1
ATOM 4029 C C . LEU A 1 535 ? 7.091 5.911 -1.451 1.00 93.69 535 LEU A C 1
ATOM 4031 O O . LEU A 1 535 ? 6.081 5.448 -0.918 1.00 93.69 535 LEU A O 1
ATOM 4035 N N . LEU A 1 536 ? 8.284 5.907 -0.852 1.00 93.69 536 LEU A N 1
ATOM 4036 C CA . LEU A 1 536 ? 8.472 5.411 0.505 1.00 93.69 536 LEU A CA 1
ATOM 4037 C C . LEU A 1 536 ? 7.663 6.232 1.499 1.00 93.69 536 LEU A C 1
ATOM 4039 O O . LEU A 1 536 ? 6.941 5.669 2.307 1.00 93.69 536 LEU A O 1
ATOM 4043 N N . HIS A 1 537 ? 7.731 7.550 1.409 1.00 93.88 537 HIS A N 1
ATOM 4044 C CA . HIS A 1 537 ? 7.162 8.426 2.412 1.00 93.88 537 HIS A CA 1
ATOM 4045 C C . HIS A 1 537 ? 5.639 8.554 2.340 1.00 93.88 537 HIS A C 1
ATOM 4047 O O . HIS A 1 537 ? 5.001 8.711 3.376 1.00 93.88 537 HIS A O 1
ATOM 4053 N N . THR A 1 538 ? 5.041 8.475 1.149 1.00 90.56 538 THR A N 1
ATOM 4054 C CA . THR A 1 538 ? 3.595 8.697 0.988 1.00 90.56 538 THR A CA 1
ATOM 4055 C C . THR A 1 538 ? 2.777 7.419 0.859 1.00 90.56 538 THR A C 1
ATOM 4057 O O . THR A 1 538 ? 1.585 7.453 1.157 1.00 90.56 538 THR A O 1
ATOM 4060 N N . ALA A 1 539 ? 3.386 6.301 0.439 1.00 87.50 539 ALA A N 1
ATOM 4061 C CA . ALA A 1 539 ? 2.651 5.068 0.138 1.00 87.50 539 ALA A CA 1
ATOM 4062 C C . ALA A 1 539 ? 3.148 3.812 0.873 1.00 87.50 539 ALA A C 1
ATOM 4064 O O . ALA A 1 539 ? 2.354 2.898 1.080 1.00 87.50 539 ALA A O 1
ATOM 4065 N N . ILE A 1 540 ? 4.435 3.715 1.234 1.00 89.12 540 ILE A N 1
ATOM 4066 C CA . ILE A 1 540 ? 5.004 2.476 1.809 1.00 89.12 540 ILE A CA 1
ATOM 4067 C C . ILE A 1 540 ? 5.227 2.586 3.321 1.00 89.12 540 ILE A C 1
ATOM 4069 O O . ILE A 1 540 ? 4.766 1.733 4.070 1.00 89.12 540 ILE A O 1
ATOM 4073 N N . ASN A 1 541 ? 5.948 3.614 3.763 1.00 91.94 541 ASN A N 1
ATOM 4074 C CA . ASN A 1 541 ? 6.310 3.880 5.150 1.00 91.94 541 ASN A CA 1
ATOM 4075 C C . ASN A 1 541 ? 5.990 5.336 5.546 1.00 91.94 541 ASN A C 1
ATOM 4077 O O . ASN A 1 541 ? 6.893 6.171 5.682 1.00 91.94 541 ASN A O 1
ATOM 4081 N N . PRO A 1 542 ? 4.707 5.661 5.745 1.00 88.06 542 PRO A N 1
ATOM 4082 C CA . PRO A 1 542 ? 4.322 7.004 6.146 1.00 88.06 542 PRO A CA 1
ATOM 4083 C C . PRO A 1 542 ? 4.601 7.327 7.617 1.00 88.06 542 PRO A C 1
ATOM 4085 O O . PRO A 1 542 ? 4.553 8.503 7.965 1.00 88.06 542 PRO A O 1
ATOM 4088 N N . THR A 1 543 ? 4.844 6.333 8.483 1.00 85.44 543 THR A N 1
ATOM 4089 C CA . THR A 1 543 ? 4.809 6.532 9.946 1.00 85.44 543 THR A CA 1
ATOM 4090 C C . THR A 1 543 ? 5.915 5.859 10.750 1.00 85.44 543 THR A C 1
ATOM 4092 O O . THR A 1 543 ? 6.131 6.278 11.881 1.00 85.44 543 THR A O 1
ATOM 4095 N N . LEU A 1 544 ? 6.593 4.824 10.244 1.00 86.56 544 LEU A N 1
ATOM 4096 C CA . LEU A 1 544 ? 7.595 4.104 11.037 1.00 86.56 544 LEU A CA 1
ATOM 4097 C C . LEU A 1 544 ? 8.969 4.763 10.917 1.00 86.56 544 LEU A C 1
ATOM 4099 O O . LEU A 1 544 ? 9.358 5.247 9.850 1.00 86.56 544 LEU A O 1
ATOM 4103 N N . SER A 1 545 ? 9.728 4.730 12.007 1.00 91.44 545 SER A N 1
ATOM 4104 C CA . SER A 1 545 ? 11.093 5.244 12.082 1.00 91.44 545 SER A CA 1
ATOM 4105 C C . SER A 1 545 ? 12.080 4.156 12.528 1.00 91.44 545 SER A C 1
ATOM 4107 O O . SER A 1 545 ? 11.710 3.080 13.002 1.00 91.44 545 SER A O 1
ATOM 4109 N N . GLY A 1 546 ? 13.371 4.409 12.318 1.00 90.81 546 GLY A N 1
ATOM 4110 C CA . GLY A 1 546 ? 14.459 3.516 12.695 1.00 90.81 546 GLY A CA 1
ATOM 4111 C C . GLY A 1 546 ? 14.392 2.159 11.997 1.00 90.81 546 GLY A C 1
ATOM 4112 O O . GLY A 1 546 ? 14.157 2.058 10.795 1.00 90.81 546 GLY A O 1
ATOM 4113 N N . VAL A 1 547 ? 14.626 1.094 12.763 1.00 87.44 547 VAL A N 1
ATOM 4114 C CA . VAL A 1 547 ? 14.647 -0.286 12.253 1.00 87.44 547 VAL A CA 1
ATOM 4115 C C . VAL A 1 547 ? 13.251 -0.869 12.021 1.00 87.44 547 VAL A C 1
ATOM 4117 O O . VAL A 1 547 ? 13.119 -1.889 11.348 1.00 87.44 547 VAL A O 1
ATOM 4120 N N . GLU A 1 548 ? 12.195 -0.230 12.533 1.00 83.94 548 GLU A N 1
ATOM 4121 C CA . GLU A 1 548 ? 10.824 -0.731 12.395 1.00 83.94 548 GLU A CA 1
ATOM 4122 C C . GLU A 1 548 ? 10.341 -0.723 10.943 1.00 83.94 548 GLU A C 1
ATOM 4124 O O . GLU A 1 548 ? 9.519 -1.557 10.568 1.00 83.94 548 GLU A O 1
ATOM 4129 N N . VAL A 1 549 ? 10.918 0.135 10.094 1.00 89.38 549 VAL A N 1
ATOM 4130 C CA . VAL A 1 549 ? 10.654 0.166 8.646 1.00 89.38 549 VAL A CA 1
ATOM 4131 C C . VAL A 1 549 ? 10.904 -1.187 7.974 1.00 89.38 549 VAL A C 1
ATOM 4133 O O . VAL A 1 549 ? 10.207 -1.551 7.029 1.00 89.38 549 VAL A O 1
ATOM 4136 N N . PHE A 1 550 ? 11.856 -1.977 8.482 1.00 88.31 550 PHE A N 1
ATOM 4137 C CA . PHE A 1 550 ? 12.180 -3.296 7.940 1.00 88.31 550 PHE A CA 1
ATOM 4138 C C . PHE A 1 550 ? 11.158 -4.371 8.320 1.00 88.31 550 PHE A C 1
ATOM 4140 O O . PHE A 1 550 ? 11.253 -5.486 7.820 1.00 88.31 550 PHE A O 1
ATOM 4147 N N . ARG A 1 551 ? 10.159 -4.050 9.155 1.00 83.81 551 ARG A N 1
ATOM 4148 C CA . ARG A 1 551 ? 8.991 -4.912 9.391 1.00 83.81 551 ARG A CA 1
ATOM 4149 C C . ARG A 1 551 ? 7.979 -4.837 8.259 1.00 83.81 551 ARG A C 1
ATOM 4151 O O . ARG A 1 551 ? 7.138 -5.722 8.146 1.00 83.81 551 ARG A O 1
ATOM 4158 N N . LEU A 1 552 ? 8.034 -3.785 7.441 1.00 83.88 552 LEU A N 1
ATOM 4159 C CA . LEU A 1 552 ? 7.082 -3.593 6.360 1.00 83.88 552 LEU A CA 1
ATOM 4160 C C . LEU A 1 552 ? 7.375 -4.594 5.233 1.00 83.88 552 LEU A C 1
ATOM 4162 O O . LEU A 1 552 ? 8.439 -4.502 4.608 1.00 83.88 552 LEU A O 1
ATOM 4166 N N . PRO A 1 553 ? 6.429 -5.496 4.896 1.00 83.94 553 PRO A N 1
ATOM 4167 C CA . PRO A 1 553 ? 6.571 -6.421 3.774 1.00 83.94 553 PRO A CA 1
ATOM 4168 C C . PRO A 1 553 ? 7.083 -5.779 2.472 1.00 83.94 553 PRO A C 1
ATOM 4170 O O . PRO A 1 553 ? 8.012 -6.327 1.884 1.00 83.94 553 PRO A O 1
ATOM 4173 N N . PRO A 1 554 ? 6.592 -4.608 2.011 1.00 84.56 554 PRO A N 1
ATOM 4174 C CA . PRO A 1 554 ? 7.114 -3.972 0.797 1.00 84.56 554 PRO A CA 1
ATOM 4175 C C . PRO A 1 554 ? 8.599 -3.618 0.855 1.00 84.56 554 PRO A C 1
ATOM 4177 O O . PRO A 1 554 ? 9.293 -3.782 -0.146 1.00 84.56 554 PRO A O 1
ATOM 4180 N N . VAL A 1 555 ? 9.104 -3.166 2.005 1.00 90.81 555 VAL A N 1
ATOM 4181 C CA . VAL A 1 555 ? 10.527 -2.838 2.173 1.00 90.81 555 VAL A CA 1
ATOM 4182 C C . VAL A 1 555 ? 11.362 -4.116 2.107 1.00 90.81 555 VAL A C 1
ATOM 4184 O O . VAL A 1 555 ? 12.378 -4.141 1.412 1.00 90.81 555 VAL A O 1
ATOM 4187 N N . ILE A 1 556 ? 10.889 -5.200 2.733 1.00 87.81 556 ILE A N 1
ATOM 4188 C CA . ILE A 1 556 ? 11.514 -6.529 2.652 1.00 87.81 556 ILE A CA 1
ATOM 4189 C C . ILE A 1 556 ? 11.526 -7.037 1.206 1.00 87.81 556 ILE A C 1
ATOM 4191 O O . ILE A 1 556 ? 12.556 -7.511 0.736 1.00 87.81 556 ILE A O 1
ATOM 4195 N N . ILE A 1 557 ? 10.416 -6.914 0.471 1.00 85.81 557 ILE A N 1
ATOM 4196 C CA . ILE A 1 557 ? 10.308 -7.376 -0.921 1.00 85.81 557 ILE A CA 1
ATOM 4197 C C . ILE A 1 557 ? 11.238 -6.574 -1.834 1.00 85.81 557 ILE A C 1
ATOM 4199 O O . ILE A 1 557 ? 11.979 -7.166 -2.618 1.00 85.81 557 ILE A O 1
ATOM 4203 N N . ILE A 1 558 ? 11.235 -5.239 -1.733 1.00 89.75 558 ILE A N 1
ATOM 4204 C CA . ILE A 1 558 ? 12.141 -4.378 -2.508 1.00 89.75 558 ILE A CA 1
ATOM 4205 C C . ILE A 1 558 ? 13.595 -4.733 -2.179 1.00 89.75 558 ILE A C 1
ATOM 4207 O O . ILE A 1 558 ? 14.395 -4.935 -3.094 1.00 89.75 558 ILE A O 1
ATOM 4211 N N . GLY A 1 559 ? 13.922 -4.871 -0.892 1.00 89.81 559 GLY A N 1
ATOM 4212 C CA . GLY A 1 559 ? 15.239 -5.293 -0.425 1.00 89.81 559 GLY A CA 1
ATOM 4213 C C . GLY A 1 559 ? 15.648 -6.657 -0.981 1.00 89.81 559 GLY A C 1
ATOM 4214 O O . GLY A 1 559 ? 16.732 -6.783 -1.542 1.00 89.81 559 GLY A O 1
ATOM 4215 N N . GLY A 1 560 ? 14.766 -7.657 -0.918 1.00 88.75 560 GLY A N 1
ATOM 4216 C CA . GLY A 1 560 ? 14.998 -9.007 -1.434 1.00 88.75 560 GLY A CA 1
ATOM 4217 C C . GLY A 1 560 ? 15.177 -9.050 -2.953 1.00 88.75 560 GLY A C 1
ATOM 4218 O O . GLY A 1 560 ? 16.077 -9.723 -3.450 1.00 88.75 560 GLY A O 1
ATOM 4219 N N . LEU A 1 561 ? 14.390 -8.282 -3.711 1.00 87.69 561 LEU A N 1
ATOM 4220 C CA . LEU A 1 561 ? 14.555 -8.161 -5.164 1.00 87.69 561 LEU A CA 1
ATOM 4221 C C . LEU A 1 561 ? 15.890 -7.501 -5.531 1.00 87.69 561 LEU A C 1
ATOM 4223 O O . LEU A 1 561 ? 16.574 -7.962 -6.448 1.00 87.69 561 LEU A O 1
ATOM 4227 N N . LEU A 1 562 ? 16.280 -6.443 -4.813 1.00 90.31 562 LEU A N 1
ATOM 4228 C CA . LEU A 1 562 ? 17.576 -5.787 -4.993 1.00 90.31 562 LEU A CA 1
ATOM 4229 C C . LEU A 1 562 ? 18.733 -6.708 -4.607 1.00 90.31 562 LEU A C 1
ATOM 4231 O O . LEU A 1 562 ? 19.740 -6.739 -5.314 1.00 90.31 562 LEU A O 1
ATOM 4235 N N . LEU A 1 563 ? 18.578 -7.492 -3.540 1.00 90.06 563 LEU A N 1
ATOM 4236 C CA . LEU A 1 563 ? 19.526 -8.521 -3.132 1.00 90.06 563 LEU A CA 1
ATOM 4237 C C . LEU A 1 563 ? 19.712 -9.531 -4.272 1.00 90.06 563 LEU A C 1
ATOM 4239 O O . LEU A 1 563 ? 20.803 -9.654 -4.808 1.00 90.06 563 LEU A O 1
ATOM 4243 N N . VAL A 1 564 ? 18.648 -10.169 -4.761 1.00 89.56 564 VAL A N 1
ATOM 4244 C CA . VAL A 1 564 ? 18.751 -11.143 -5.864 1.00 89.56 564 VAL A CA 1
ATOM 4245 C C . VAL A 1 564 ? 19.388 -10.524 -7.116 1.00 89.56 564 VAL A C 1
ATOM 4247 O O . VAL A 1 564 ? 20.306 -11.104 -7.700 1.00 89.56 564 VAL A O 1
ATOM 4250 N N . ALA A 1 565 ? 18.953 -9.328 -7.521 1.00 89.50 565 ALA A N 1
ATOM 4251 C CA . ALA A 1 565 ? 19.488 -8.653 -8.703 1.00 89.50 565 ALA A CA 1
ATOM 4252 C C . ALA A 1 565 ? 20.982 -8.314 -8.564 1.00 89.50 565 ALA A C 1
ATOM 4254 O O . ALA A 1 565 ? 21.762 -8.524 -9.499 1.00 89.50 565 ALA A O 1
ATOM 4255 N N . SER A 1 566 ? 21.388 -7.818 -7.396 1.00 92.75 566 SER A N 1
ATOM 4256 C CA . SER A 1 566 ? 22.781 -7.479 -7.105 1.00 92.75 566 SER A CA 1
ATOM 4257 C C . SER A 1 566 ? 23.669 -8.723 -6.985 1.00 92.75 566 SER A C 1
ATOM 4259 O O . SER A 1 566 ? 24.798 -8.697 -7.476 1.00 92.75 566 SER A O 1
ATOM 4261 N N . ALA A 1 567 ? 23.139 -9.845 -6.482 1.00 91.25 567 ALA A N 1
ATOM 4262 C CA . ALA A 1 567 ? 23.825 -11.139 -6.437 1.00 91.25 567 ALA A CA 1
ATOM 4263 C C . ALA A 1 567 ? 24.150 -11.641 -7.844 1.00 91.25 567 ALA A C 1
ATOM 4265 O O . ALA A 1 567 ? 25.280 -12.024 -8.137 1.00 91.25 567 ALA A O 1
ATOM 4266 N N . VAL A 1 568 ? 23.156 -11.599 -8.739 1.00 91.50 568 VAL A N 1
ATOM 4267 C CA . VAL A 1 568 ? 23.313 -12.014 -10.137 1.00 91.50 568 VAL A CA 1
ATOM 4268 C C . VAL A 1 568 ? 24.334 -11.127 -10.848 1.00 91.50 568 VAL A C 1
ATOM 4270 O O . VAL A 1 568 ? 25.185 -11.637 -11.579 1.00 91.50 568 VAL A O 1
ATOM 4273 N N . ALA A 1 569 ? 24.287 -9.809 -10.629 1.00 91.44 569 ALA A N 1
ATOM 4274 C CA . ALA A 1 569 ? 25.255 -8.885 -11.212 1.00 91.44 569 ALA A CA 1
ATOM 4275 C C . ALA A 1 569 ? 26.681 -9.143 -10.707 1.00 91.44 569 ALA A C 1
ATOM 4277 O O . ALA A 1 569 ? 27.612 -9.169 -11.514 1.00 91.44 569 ALA A O 1
ATOM 4278 N N . LEU A 1 570 ? 26.846 -9.382 -9.404 1.00 93.00 570 LEU A N 1
ATOM 4279 C CA . LEU A 1 570 ? 28.134 -9.702 -8.799 1.00 93.00 570 LEU A CA 1
ATOM 4280 C C . LEU A 1 570 ? 28.673 -11.051 -9.292 1.00 93.00 570 LEU A C 1
ATOM 4282 O O . LEU A 1 570 ? 29.822 -11.123 -9.717 1.00 93.00 570 LEU A O 1
ATOM 4286 N N . ALA A 1 571 ? 27.848 -12.099 -9.318 1.00 91.94 571 ALA A N 1
ATOM 4287 C CA . ALA A 1 571 ? 28.232 -13.420 -9.814 1.00 91.94 571 ALA A CA 1
ATOM 4288 C C . ALA A 1 571 ? 28.646 -13.375 -11.293 1.00 91.94 571 ALA A C 1
ATOM 4290 O O . ALA A 1 571 ? 29.644 -13.980 -11.690 1.00 91.94 571 ALA A O 1
ATOM 4291 N N . MET A 1 572 ? 27.913 -12.617 -12.116 1.00 90.69 572 MET A N 1
ATOM 4292 C CA . MET A 1 572 ? 28.272 -12.404 -13.518 1.00 90.69 572 MET A CA 1
ATOM 4293 C C . MET A 1 572 ? 29.611 -11.667 -13.647 1.00 90.69 572 MET A C 1
ATOM 4295 O O . MET A 1 572 ? 30.433 -12.047 -14.481 1.00 90.69 572 MET A O 1
ATOM 4299 N N . TRP A 1 573 ? 29.843 -10.651 -12.815 1.00 93.25 573 TRP A N 1
ATOM 4300 C CA . TRP A 1 573 ? 31.090 -9.888 -12.798 1.00 93.25 573 TRP A CA 1
ATOM 4301 C C . TRP A 1 573 ? 32.284 -10.743 -12.375 1.00 93.25 573 TRP A C 1
ATOM 4303 O O . TRP A 1 573 ? 33.290 -10.766 -13.084 1.00 93.25 573 TRP A O 1
ATOM 4313 N N . LEU A 1 574 ? 32.148 -11.510 -11.288 1.00 91.94 574 LEU A N 1
ATOM 4314 C CA . LEU A 1 574 ? 33.169 -12.443 -10.807 1.00 91.94 574 LEU A CA 1
ATOM 4315 C C . LEU A 1 574 ? 33.520 -13.469 -11.885 1.00 91.94 574 LEU A C 1
ATOM 4317 O O . LEU A 1 574 ? 34.687 -13.621 -12.226 1.00 91.94 574 LEU A O 1
ATOM 4321 N N . ARG A 1 575 ? 32.517 -14.096 -12.512 1.00 90.56 575 ARG A N 1
ATOM 4322 C CA . ARG A 1 575 ? 32.733 -15.096 -13.569 1.00 90.56 575 ARG A CA 1
ATOM 4323 C C . ARG A 1 575 ? 33.486 -14.539 -14.779 1.00 90.56 575 ARG A C 1
ATOM 4325 O O . ARG A 1 575 ? 34.286 -15.243 -15.390 1.00 90.56 575 ARG A O 1
ATOM 4332 N N . VAL A 1 576 ? 33.190 -13.304 -15.176 1.00 89.00 576 VAL A N 1
ATOM 4333 C CA . VAL A 1 576 ? 33.858 -12.664 -16.318 1.00 89.00 576 VAL A CA 1
ATOM 4334 C C . VAL A 1 576 ? 35.293 -12.256 -15.965 1.00 89.00 576 VAL A C 1
ATOM 4336 O O . VAL A 1 576 ? 36.161 -12.277 -16.838 1.00 89.00 576 VAL A O 1
ATOM 4339 N N . ASN A 1 577 ? 35.552 -11.930 -14.700 1.00 88.75 577 ASN A N 1
ATOM 4340 C CA . ASN A 1 577 ? 36.844 -11.435 -14.232 1.00 88.75 577 ASN A CA 1
ATOM 4341 C C . ASN A 1 577 ? 37.802 -12.517 -13.739 1.00 88.75 577 ASN A C 1
ATOM 4343 O O . ASN A 1 577 ? 39.007 -12.290 -13.791 1.00 88.75 577 ASN A O 1
ATOM 4347 N N . ASP A 1 578 ? 37.294 -13.684 -13.353 1.00 89.25 578 ASP A N 1
ATOM 4348 C CA . ASP A 1 578 ? 38.081 -14.857 -12.962 1.00 89.25 578 ASP A CA 1
ATOM 4349 C C . ASP A 1 578 ? 39.116 -15.235 -14.038 1.00 89.25 578 ASP A C 1
ATOM 4351 O O . ASP A 1 578 ? 40.311 -15.367 -13.783 1.00 89.25 578 ASP A O 1
ATOM 4355 N N . ARG A 1 579 ? 38.696 -15.220 -15.308 1.00 80.25 579 ARG A N 1
ATOM 4356 C CA . ARG A 1 579 ? 39.602 -15.416 -16.455 1.00 80.25 579 ARG A CA 1
ATOM 4357 C C . ARG A 1 579 ? 40.637 -14.304 -16.614 1.00 80.25 579 ARG A C 1
ATOM 4359 O O . ARG A 1 579 ? 41.689 -14.524 -17.204 1.00 80.25 579 ARG A O 1
ATOM 4366 N N . GLY A 1 580 ? 40.314 -13.089 -16.180 1.00 80.38 580 GLY A N 1
ATOM 4367 C CA . GLY A 1 580 ? 41.240 -11.960 -16.201 1.00 80.38 580 GLY A CA 1
ATOM 4368 C C . GLY A 1 580 ? 42.339 -12.115 -15.155 1.00 80.38 580 GLY A C 1
ATOM 4369 O O . GLY A 1 580 ? 43.495 -11.851 -15.474 1.00 80.38 580 GLY A O 1
ATOM 4370 N N . TRP A 1 581 ? 41.982 -12.599 -13.959 1.00 83.12 581 TRP A N 1
ATOM 4371 C CA . TRP A 1 581 ? 42.931 -12.910 -12.887 1.00 83.12 581 TRP A CA 1
ATOM 4372 C C . TRP A 1 581 ? 43.929 -13.992 -13.293 1.00 83.12 581 TRP A C 1
ATOM 4374 O O . TRP A 1 581 ? 45.106 -13.851 -13.008 1.00 83.12 581 TRP A O 1
ATOM 4384 N N . GLN A 1 582 ? 43.494 -15.008 -14.042 1.00 86.25 582 GLN A N 1
ATOM 4385 C CA . GLN A 1 582 ? 44.392 -16.056 -14.548 1.00 86.25 582 GLN A CA 1
ATOM 4386 C C . GLN A 1 582 ? 45.421 -15.568 -15.583 1.00 86.25 582 GLN A C 1
ATOM 4388 O O . GLN A 1 582 ? 46.379 -16.276 -15.861 1.00 86.25 582 GLN A O 1
ATOM 4393 N N . ASN A 1 583 ? 45.211 -14.398 -16.193 1.00 86.12 583 ASN A N 1
ATOM 4394 C CA . ASN A 1 583 ? 46.058 -13.874 -17.269 1.00 86.12 583 ASN A CA 1
ATOM 4395 C C . ASN A 1 583 ? 46.847 -12.617 -16.852 1.00 86.12 583 ASN A C 1
ATOM 4397 O O . ASN A 1 583 ? 47.265 -11.867 -17.735 1.00 86.12 583 ASN A O 1
ATOM 4401 N N . ASP A 1 584 ? 46.960 -12.331 -15.548 1.00 84.50 584 ASP A N 1
ATOM 4402 C CA . ASP A 1 584 ? 47.658 -11.164 -14.975 1.00 84.50 584 ASP A CA 1
ATOM 4403 C C . ASP A 1 584 ? 47.280 -9.810 -15.601 1.00 84.50 584 ASP A C 1
ATOM 4405 O O . ASP A 1 584 ? 48.054 -8.849 -15.612 1.00 84.50 584 ASP A O 1
ATOM 4409 N N . LYS A 1 585 ? 46.057 -9.693 -16.137 1.00 85.56 585 LYS A N 1
ATOM 4410 C CA . LYS A 1 585 ? 45.607 -8.432 -16.729 1.00 85.56 585 LYS A CA 1
ATOM 4411 C C . LYS A 1 585 ? 45.218 -7.462 -15.613 1.00 85.56 585 LYS A C 1
ATOM 4413 O O . LYS A 1 585 ? 44.393 -7.826 -14.770 1.00 85.56 585 LYS A O 1
ATOM 4418 N N . PRO A 1 586 ? 45.721 -6.213 -15.631 1.00 84.50 586 PRO A N 1
ATOM 4419 C CA . PRO A 1 586 ? 45.365 -5.225 -14.624 1.00 84.50 586 PRO A CA 1
ATOM 4420 C C . PRO A 1 586 ? 43.853 -4.996 -14.615 1.00 84.50 586 PRO A C 1
ATOM 4422 O O . PRO A 1 586 ? 43.233 -4.719 -15.648 1.00 84.50 586 PRO A O 1
ATOM 4425 N N . GLN A 1 587 ? 43.245 -5.138 -13.439 1.00 83.69 587 GLN A N 1
ATOM 4426 C CA . GLN A 1 587 ? 41.820 -4.892 -13.274 1.00 83.69 587 GLN A CA 1
ATOM 4427 C C . GLN A 1 587 ? 41.532 -3.402 -13.124 1.00 83.69 587 GLN A C 1
ATOM 4429 O O . GLN A 1 587 ? 42.303 -2.647 -12.538 1.00 83.69 587 GLN A O 1
ATOM 4434 N N . ASP A 1 588 ? 40.366 -2.992 -13.619 1.00 89.75 588 ASP A N 1
ATOM 4435 C CA . ASP A 1 588 ? 39.831 -1.661 -13.355 1.00 89.75 588 ASP A CA 1
ATOM 4436 C C . ASP A 1 588 ? 39.487 -1.541 -11.862 1.00 89.75 588 ASP A C 1
ATOM 4438 O O . ASP A 1 588 ? 38.484 -2.094 -11.390 1.00 89.75 588 ASP A O 1
ATOM 4442 N N . SER A 1 589 ? 40.335 -0.824 -11.124 1.00 90.25 589 SER A N 1
ATOM 4443 C CA . SER A 1 589 ? 40.228 -0.621 -9.677 1.00 90.25 589 SER A CA 1
ATOM 4444 C C . SER A 1 589 ? 38.882 -0.026 -9.258 1.00 90.25 589 SER A C 1
ATOM 4446 O O . SER A 1 589 ? 38.383 -0.336 -8.176 1.00 90.25 589 SER A O 1
ATOM 4448 N N . ARG A 1 590 ? 38.229 0.757 -10.129 1.00 91.06 590 ARG A N 1
ATOM 4449 C CA . ARG A 1 590 ? 36.914 1.353 -9.845 1.00 91.06 590 ARG A CA 1
ATOM 4450 C C . ARG A 1 590 ? 35.811 0.302 -9.779 1.00 91.06 590 ARG A C 1
ATOM 4452 O O . ARG A 1 590 ? 34.925 0.396 -8.933 1.00 91.06 590 ARG A O 1
ATOM 4459 N N . LEU A 1 591 ? 35.856 -0.702 -10.655 1.00 90.62 591 LEU A N 1
ATOM 4460 C CA . LEU A 1 591 ? 34.879 -1.795 -10.647 1.00 90.62 591 LEU A CA 1
ATOM 4461 C C . LEU A 1 591 ? 35.082 -2.713 -9.444 1.00 90.62 591 LEU A C 1
ATOM 4463 O O . LEU A 1 591 ? 34.099 -3.152 -8.851 1.00 90.62 591 LEU A O 1
ATOM 4467 N N . MET A 1 592 ? 36.339 -2.960 -9.068 1.00 91.56 592 MET A N 1
ATOM 4468 C CA . MET A 1 592 ? 36.664 -3.728 -7.869 1.00 91.56 592 MET A CA 1
ATOM 4469 C C . MET A 1 592 ? 36.146 -3.025 -6.610 1.00 91.56 592 MET A C 1
ATOM 4471 O O . MET A 1 592 ? 35.464 -3.646 -5.799 1.00 91.56 592 MET A O 1
ATOM 4475 N N . LEU A 1 593 ? 36.373 -1.713 -6.492 1.00 91.62 593 LEU A N 1
ATOM 4476 C CA . LEU A 1 593 ? 35.859 -0.912 -5.380 1.00 91.62 593 LEU A CA 1
ATOM 4477 C C . LEU A 1 593 ? 34.323 -0.909 -5.339 1.00 91.62 593 LEU A C 1
ATOM 4479 O O . LEU A 1 593 ? 33.742 -1.029 -4.266 1.00 91.62 593 LEU A O 1
ATOM 4483 N N . GLY A 1 594 ? 33.656 -0.862 -6.497 1.00 89.12 594 GLY A N 1
ATOM 4484 C CA . GLY A 1 594 ? 32.199 -1.001 -6.587 1.00 89.12 594 GLY A CA 1
ATOM 4485 C C . GLY A 1 594 ? 31.678 -2.369 -6.125 1.00 89.12 594 GLY A C 1
ATOM 4486 O O . GLY A 1 594 ? 30.665 -2.431 -5.431 1.00 89.12 594 GLY A O 1
ATOM 4487 N N . ALA A 1 595 ? 32.371 -3.459 -6.467 1.00 90.06 595 ALA A N 1
ATOM 4488 C CA . ALA A 1 595 ? 32.027 -4.805 -6.005 1.00 90.06 595 ALA A CA 1
ATOM 4489 C C . ALA A 1 595 ? 32.222 -4.958 -4.486 1.00 90.06 595 ALA A C 1
ATOM 4491 O O . ALA A 1 595 ? 31.346 -5.493 -3.809 1.00 90.06 595 ALA A O 1
ATOM 4492 N N . ILE A 1 596 ? 33.323 -4.425 -3.943 1.00 91.88 596 ILE A N 1
ATOM 4493 C CA . ILE A 1 596 ? 33.590 -4.402 -2.497 1.00 91.88 596 ILE A CA 1
ATOM 4494 C C . ILE A 1 596 ? 32.526 -3.572 -1.770 1.00 91.88 596 ILE A C 1
ATOM 4496 O O . ILE A 1 596 ? 31.954 -4.041 -0.792 1.00 91.88 596 ILE A O 1
ATOM 4500 N N . ALA A 1 597 ? 32.199 -2.376 -2.266 1.00 91.69 597 ALA A N 1
ATOM 4501 C CA . ALA A 1 597 ? 31.162 -1.528 -1.678 1.00 91.69 597 ALA A CA 1
ATOM 4502 C C . ALA A 1 597 ? 29.791 -2.223 -1.655 1.00 91.69 597 ALA A C 1
ATOM 4504 O O . ALA A 1 597 ? 29.068 -2.144 -0.659 1.00 91.69 597 ALA A O 1
ATOM 4505 N N . LEU A 1 598 ? 29.445 -2.950 -2.723 1.00 90.12 598 LEU A N 1
ATOM 4506 C CA . LEU A 1 598 ? 28.213 -3.731 -2.782 1.00 90.12 598 LEU A CA 1
ATOM 4507 C C . LEU A 1 598 ? 28.206 -4.861 -1.737 1.00 90.12 598 LEU A C 1
ATOM 4509 O O . LEU A 1 598 ? 27.218 -5.012 -1.023 1.00 90.12 598 LEU A O 1
ATOM 4513 N N . LEU A 1 599 ? 29.310 -5.604 -1.602 1.00 89.31 599 LEU A N 1
ATOM 4514 C CA . LEU A 1 599 ? 29.464 -6.656 -0.588 1.00 89.31 599 LEU A CA 1
ATOM 4515 C C . LEU A 1 599 ? 29.399 -6.107 0.844 1.00 89.31 599 LEU A C 1
ATOM 4517 O O . LEU A 1 599 ? 28.705 -6.673 1.682 1.00 89.31 599 LEU A O 1
ATOM 4521 N N . MET A 1 600 ? 30.056 -4.981 1.124 1.00 89.75 600 MET A N 1
ATOM 4522 C CA . MET A 1 600 ? 29.987 -4.325 2.435 1.00 89.75 600 MET A CA 1
ATOM 4523 C C . MET A 1 600 ? 28.559 -3.883 2.764 1.00 89.75 600 MET A C 1
ATOM 4525 O O . MET A 1 600 ? 28.094 -4.066 3.886 1.00 89.75 600 MET A O 1
ATOM 4529 N N . THR A 1 601 ? 27.837 -3.367 1.765 1.00 87.94 601 THR A N 1
ATOM 4530 C CA . THR A 1 601 ? 26.423 -2.995 1.910 1.00 87.94 601 THR A CA 1
ATOM 4531 C C . THR A 1 601 ? 25.565 -4.216 2.244 1.00 87.94 601 THR A C 1
ATOM 4533 O O . THR A 1 601 ? 24.709 -4.145 3.120 1.00 87.94 601 THR A O 1
ATOM 4536 N N . TRP A 1 602 ? 25.810 -5.356 1.594 1.00 86.25 602 TRP A N 1
ATOM 4537 C CA . TRP A 1 602 ? 25.134 -6.617 1.905 1.00 86.25 602 TRP A CA 1
ATOM 4538 C C . TRP A 1 602 ? 25.400 -7.093 3.327 1.00 86.25 602 TRP A C 1
ATOM 4540 O O . TRP A 1 602 ? 24.455 -7.407 4.041 1.00 86.25 602 TRP A O 1
ATOM 4550 N N . VAL A 1 603 ? 26.669 -7.138 3.741 1.00 85.88 603 VAL A N 1
ATOM 4551 C CA . VAL A 1 603 ? 27.051 -7.562 5.095 1.00 85.88 603 VAL A CA 1
ATOM 4552 C C . VAL A 1 603 ? 26.374 -6.676 6.135 1.00 85.88 603 VAL A C 1
ATOM 4554 O O . VAL A 1 603 ? 25.834 -7.190 7.109 1.00 85.88 603 VAL A O 1
ATOM 4557 N N . PHE A 1 604 ? 26.324 -5.365 5.894 1.00 85.25 604 PHE A N 1
ATOM 4558 C CA . PHE A 1 604 ? 25.621 -4.429 6.763 1.00 85.25 604 PHE A CA 1
ATOM 4559 C C . PHE A 1 604 ? 24.113 -4.717 6.829 1.00 85.25 604 PHE A C 1
ATOM 4561 O O . PHE A 1 604 ? 23.579 -4.920 7.915 1.00 85.25 604 PHE A O 1
ATOM 4568 N N . VAL A 1 605 ? 23.425 -4.804 5.683 1.00 82.00 605 VAL A N 1
ATOM 4569 C CA . VAL A 1 605 ? 21.967 -5.031 5.632 1.00 82.00 605 VAL A CA 1
ATOM 4570 C C . VAL A 1 605 ? 21.586 -6.390 6.224 1.00 82.00 605 VAL A C 1
ATOM 4572 O O . VAL A 1 605 ? 20.678 -6.466 7.051 1.00 82.00 605 VAL A O 1
ATOM 4575 N N . CYS A 1 606 ? 22.291 -7.457 5.845 1.00 81.75 606 CYS A N 1
ATOM 4576 C CA . CYS A 1 606 ? 22.067 -8.797 6.381 1.00 81.75 606 CYS A CA 1
ATOM 4577 C C . CYS A 1 606 ? 22.413 -8.874 7.871 1.00 81.75 606 CYS A C 1
ATOM 4579 O O . CYS A 1 606 ? 21.690 -9.522 8.620 1.00 81.75 606 CYS A O 1
ATOM 4581 N N . GLY A 1 607 ? 23.471 -8.189 8.316 1.00 82.44 607 GLY A N 1
ATOM 4582 C CA . GLY A 1 607 ? 23.839 -8.092 9.726 1.00 82.44 607 GLY A CA 1
ATOM 4583 C C . GLY A 1 607 ? 22.753 -7.405 10.553 1.00 82.44 607 GLY A C 1
ATOM 4584 O O . GLY A 1 607 ? 22.317 -7.954 11.562 1.00 82.44 607 GLY A O 1
ATOM 4585 N N . CYS A 1 608 ? 22.239 -6.261 10.092 1.00 79.44 608 CYS A N 1
ATOM 4586 C CA . CYS A 1 608 ? 21.119 -5.573 10.736 1.00 79.44 608 CYS A CA 1
ATOM 4587 C C . CYS A 1 608 ? 19.857 -6.446 10.779 1.00 79.44 608 CYS A C 1
ATOM 4589 O O . CYS A 1 608 ? 19.208 -6.530 11.820 1.00 79.44 608 CYS A O 1
ATOM 4591 N N . ALA A 1 609 ? 19.526 -7.124 9.676 1.00 76.44 609 ALA A N 1
ATOM 4592 C CA . ALA A 1 609 ? 18.379 -8.026 9.615 1.00 76.44 609 ALA A CA 1
ATOM 4593 C C . ALA A 1 609 ? 18.534 -9.234 10.557 1.00 76.44 609 ALA A C 1
ATOM 4595 O O . ALA A 1 609 ? 17.574 -9.613 11.225 1.00 76.44 609 ALA A O 1
ATOM 4596 N N . ALA A 1 610 ? 19.734 -9.813 10.655 1.00 77.50 610 ALA A N 1
ATOM 4597 C CA . ALA A 1 610 ? 20.028 -10.928 11.551 1.00 77.50 610 ALA A CA 1
ATOM 4598 C C . ALA A 1 610 ? 19.933 -10.517 13.026 1.00 77.50 610 ALA A C 1
ATOM 4600 O O . ALA A 1 610 ? 19.253 -11.189 13.796 1.00 77.50 610 ALA A O 1
ATOM 4601 N N . VAL A 1 611 ? 20.540 -9.388 13.413 1.00 77.38 611 VAL A N 1
ATOM 4602 C CA . VAL A 1 611 ? 20.417 -8.836 14.776 1.00 77.38 611 VAL A CA 1
ATOM 4603 C C . VAL A 1 611 ? 18.948 -8.580 15.112 1.00 77.38 611 VAL A C 1
ATOM 4605 O O . VAL A 1 611 ? 18.475 -8.944 16.187 1.00 77.38 611 VAL A O 1
ATOM 4608 N N . TYR A 1 612 ? 18.195 -8.019 14.167 1.00 75.62 612 TYR A N 1
ATOM 4609 C CA . TYR A 1 612 ? 16.769 -7.782 14.339 1.00 75.62 612 TYR A CA 1
ATOM 4610 C C . TYR A 1 612 ? 15.978 -9.089 14.543 1.00 75.62 612 TYR A C 1
ATOM 4612 O O . TYR A 1 612 ? 15.202 -9.187 15.489 1.00 75.62 612 TYR A O 1
ATOM 4620 N N . LEU A 1 613 ? 16.204 -10.117 13.718 1.00 73.62 613 LEU A N 1
ATOM 4621 C CA . LEU A 1 613 ? 15.556 -11.425 13.876 1.00 73.62 613 LEU A CA 1
ATOM 4622 C C . LEU A 1 613 ? 15.897 -12.079 15.222 1.00 73.62 613 LEU A C 1
ATOM 4624 O O . LEU A 1 613 ? 15.000 -12.571 15.900 1.00 73.62 613 LEU A O 1
ATOM 4628 N N . ILE A 1 614 ? 17.164 -12.031 15.646 1.00 77.88 614 ILE A N 1
ATOM 4629 C CA . ILE A 1 614 ? 17.611 -12.592 16.931 1.00 77.88 614 ILE A CA 1
ATOM 4630 C C . ILE A 1 614 ? 16.927 -11.881 18.105 1.00 77.88 614 ILE A C 1
ATOM 4632 O O . ILE A 1 614 ? 16.456 -12.533 19.033 1.00 77.88 614 ILE A O 1
ATOM 4636 N N . THR A 1 615 ? 16.822 -10.550 18.055 1.00 75.81 615 THR A N 1
ATOM 4637 C CA . THR A 1 615 ? 16.166 -9.769 19.121 1.00 75.81 615 THR A CA 1
ATOM 4638 C C . THR A 1 615 ? 14.652 -9.965 19.182 1.00 75.81 615 THR A C 1
ATOM 4640 O O . THR A 1 615 ? 14.067 -9.729 20.235 1.00 75.81 615 THR A O 1
ATOM 4643 N N . GLN A 1 616 ? 14.018 -10.396 18.088 1.00 72.31 616 GLN A N 1
ATOM 4644 C CA . GLN A 1 616 ? 12.597 -10.753 18.074 1.00 72.31 616 GLN A CA 1
ATOM 4645 C C . GLN A 1 616 ? 12.329 -12.171 18.566 1.00 72.31 616 GLN A C 1
ATOM 4647 O O . GLN A 1 616 ? 11.334 -12.374 19.235 1.00 72.31 616 GLN A O 1
ATOM 4652 N N . ILE A 1 617 ? 13.198 -13.140 18.266 1.00 76.88 617 ILE A N 1
ATOM 4653 C CA . ILE A 1 617 ? 13.038 -14.520 18.762 1.00 76.88 617 ILE A CA 1
ATOM 4654 C C . ILE A 1 617 ? 13.221 -14.588 20.290 1.00 76.88 617 ILE A C 1
ATOM 4656 O O . ILE A 1 617 ? 12.696 -15.488 20.936 1.00 76.88 617 ILE A O 1
ATOM 4660 N N . GLY A 1 618 ? 13.973 -13.647 20.872 1.00 67.25 618 GLY A N 1
ATOM 4661 C CA . GLY A 1 618 ? 14.177 -13.547 22.321 1.00 67.25 618 GLY A CA 1
ATOM 4662 C C . GLY A 1 618 ? 13.082 -12.800 23.093 1.00 67.25 618 GLY A C 1
ATOM 4663 O O . GLY A 1 618 ? 13.223 -12.650 24.305 1.00 67.25 618 GLY A O 1
ATOM 4664 N N . LYS A 1 619 ? 12.048 -12.294 22.413 1.00 57.59 619 LYS A N 1
ATOM 4665 C CA . LYS A 1 619 ? 10.844 -11.711 23.018 1.00 57.59 619 LYS A CA 1
ATOM 4666 C C . LYS A 1 619 ? 9.677 -12.655 22.802 1.00 57.59 619 LYS A C 1
ATOM 4668 O O . LYS A 1 619 ? 8.839 -12.719 23.723 1.00 57.59 619 LYS A O 1
#

Secondary structure (DSSP, 8-state):
-HHHHHHHHHHHHHHHHHSPP--------EEEEEEEE--SGGGHHHHHHHHHHHHHHHHHHHTTT--EEEEEEESSS-BTTB-EESTTSTT----STT-HHHHHHHHHHHS-PPTTEEEEEEEEESS-TTTSSSP-SSSHHHHHHHHHHHHHHHTTEEE--EE-PPPTTS-TTHHHHHHHHHHHHHHHHT---EEPPTT----HHHHHHHHHHHT--TT---S----TTPPBS-TTT-GGGBPP--HHHHHHHHHHHHHHHHHHHHHHHHHHHHHHHHTSTT----HHHHHHHHHHHHHHHHHHHHHH-GGG--SS-HHHHHHHHHHHHHHHHHHHHHHHHTTSTT--TTSHHHHHHHHHHHHHHHHHHHHHHHHHHHHHHHTT-EEEEEE-THHHHHHHHHHHHHHHTT-SS-------EEEEEES-TTHHHHHHHHHHHHHHHHHHHHHHHHHHHHHHHHHHHHHHTSTT-HHHHHHHHHHHHHHHHHHHHHHHHHHHHHHHHSSSTTSHHHHHHHH-HHHHHHHHHHHHHHHIIIII-SS--GGGGGGSHHHHHHHHHHHHHHHHHHHHHHHHHHHHHTTTPPP-HHHHHHHHHHHHHHHHHHHHHHHHHHHHHT-

Radius of gyration: 29.7 Å; chains: 1; bounding box: 82×48×86 Å